Protein AF-A0A2M7AR66-F1 (afdb_monomer_lite)

Organism: NCBI:txid1974881

Radius of gyration: 27.8 Å; chains: 1; bounding box: 66×50×78 Å

Secondary structure (DSSP, 8-state):
--------BTTTTB---STT-SSTTS-HHHHHHHHHGGGT-TTHHHHHS-GGGTS--HHHHHHHHHHHHHHHHHHHHHHHHTT-HHHHHHHHS-EEPPTT----S--TT---HHHHHEESS-HHHHHHHHHHHHHHHHS-S-HHHHHHHHHHHHHHHGGG-SSHHHHHHHHHHHHHHHTTT-HHHHHHHHHHHTBHHHHHHH--HHHHHHHHHHHHTSSHHHHHHHHS-HHHHHHHTB--HHHHHTTS-GGGTT-----TT-TTGGGS-HHHHHHHHHHHTT-S-HHHHHHHH-HHHHHHHHHHHHHHHHHHHHHHHHH-HHHHHHHSSPEEPPTT----S--TTSS-GGGGTEE-GGGSHHHHHHHHHHHHHH--GGG--HHHHHHHHHHHHHHHHH-SSHHHHHHHHHHHHHHHS---HHHHHHHHT-HHHHHHH--HHHHHHHHHHHHHH-HHHHHHHHHS-HHHHHHTT---GGGGT-

pLDDT: mean 86.49, std 12.87, range [27.41, 98.5]

Foldseek 3Di:
DDDDDDDQDAQQDDDDDDDDDPPVVDDLLVLLLVLCVRLPFQASNQQCDDVVSVHVHSVSSNVVSVLLNVLLVVLLVLCVVVVNVVQNCQFQAKDFADQLQAFFDHDPPRDDVCLRGTDRGPLLNNLRSVLLSLQLVPLDDPSVVSNVQLVVQLNVQSNPDDYSLLSNLSSLVSSCVSSVVPLVSNLSSQCSLQALVVCRRNVRVVSSVVSVVSLCVDDRSVVSVVPQDPVNCLVSRGDDPVLLVVLLDQVQAQQLAQCPPPVSLVSDHLSSLLLSLCRNLNPQCSSVVCSVVNSVVSNVVSNQLSVLLVVLLVLLVVQPVLQNVQQQDWAFADPPQFFADGDPPSHDPVLRGTQRSNLALLSQQVSQLLDLQCDDDPGHDPVSNVQSVVQLSVLSNPDNYSLSSLLSSLQCSCVPRVRDLLSSQCSNQAVVSCNRRVRLVSNVVSLVSNVPNRVVSNVVVVVDDPVRCVVSRGDDVVVSVD

Sequence (482 aa):
MSSERQVRKYYDRVLLGDRGDNFITQSYEKGALDLGISVGCPVAPDLVKPKKSGGRGVVEMQKRYGEVIFSNQVLIEELDHLKRGDLVLQLTEPRPRIKGEPLGEHSNNWIPEELKENVLVPTSGYILPRLLTEYMNIAGPDKFRNFKAAMQVFRRIAPNVGNDISLVVRFAEGLTKTLSGDKVKTELILKRLLSVGKLKEDNVLTDYSRIITEVKRTKTLSTFYDSLVPADRDRLGIYSPERLARFLKSENFGQGTFLGDDPAIDLLCPMERLWVSAWRHACPQPGAVSGNFGVEWARARYDECDFTQGFIVSLIHELNPTLESQIESSTSRPEGEPVGFFEVGRVPLSHQKSISRLSNLVWYAIPRVYIEAAGRGQDRNWERYSTAIKLTTKAINESKSPIELLARLTNLVVNEIDVDPNLLLCHILEPSILQEGNNQTEYRQVAKTLKKHAPRVWKHYLSLSPVDRQLHGIIGLEELNI

Structure (mmCIF, N/CA/C/O backbone):
data_AF-A0A2M7AR66-F1
#
_entry.id   AF-A0A2M7AR66-F1
#
loop_
_atom_site.group_PDB
_atom_site.id
_atom_site.type_symbol
_atom_site.label_atom_id
_atom_site.label_alt_id
_atom_site.label_comp_id
_atom_site.label_asym_id
_atom_site.label_entity_id
_atom_site.label_seq_id
_atom_site.pdbx_PDB_ins_code
_atom_site.Cartn_x
_atom_site.Cartn_y
_atom_site.Cartn_z
_atom_site.occupancy
_atom_site.B_iso_or_equiv
_atom_site.auth_seq_id
_atom_site.auth_comp_id
_atom_site.auth_asym_id
_atom_site.auth_atom_id
_atom_site.pdbx_PDB_model_num
ATOM 1 N N . MET A 1 1 ? 33.011 -22.198 -35.194 1.00 33.72 1 MET A N 1
ATOM 2 C CA . MET A 1 1 ? 31.661 -22.510 -34.680 1.00 33.72 1 MET A CA 1
ATOM 3 C C . MET A 1 1 ? 31.577 -24.017 -34.516 1.00 33.72 1 MET A C 1
ATOM 5 O O . MET A 1 1 ? 31.385 -24.702 -35.510 1.00 33.72 1 MET A O 1
ATOM 9 N N . SER A 1 2 ? 31.822 -24.533 -33.314 1.00 27.41 2 SER A N 1
ATOM 10 C CA . SER A 1 2 ? 31.646 -25.951 -32.983 1.00 27.41 2 SER A CA 1
ATOM 11 C C . SER A 1 2 ? 30.473 -26.109 -32.011 1.00 27.41 2 SER A C 1
ATOM 13 O O . SER A 1 2 ? 30.309 -25.287 -31.112 1.00 27.41 2 SER A O 1
ATOM 15 N N . SER A 1 3 ? 29.674 -27.148 -32.272 1.00 30.55 3 SER A N 1
ATOM 16 C CA . SER A 1 3 ? 28.763 -27.908 -31.392 1.00 30.55 3 SER A CA 1
ATOM 17 C C . SER A 1 3 ? 29.168 -27.892 -29.905 1.00 30.55 3 SER A C 1
ATOM 19 O O . SER A 1 3 ? 30.361 -27.926 -29.631 1.00 30.55 3 SER A O 1
ATOM 21 N N . GLU A 1 4 ? 28.303 -27.856 -28.887 1.00 31.41 4 GLU A N 1
ATOM 22 C CA . GLU A 1 4 ? 26.918 -28.312 -28.690 1.00 31.41 4 GLU A CA 1
ATOM 23 C C . GLU A 1 4 ? 26.171 -27.301 -27.790 1.00 31.41 4 GLU A C 1
ATOM 25 O O . GLU A 1 4 ? 26.741 -26.784 -26.829 1.00 31.41 4 GLU A O 1
ATOM 30 N N . ARG A 1 5 ? 24.891 -27.009 -28.066 1.00 41.06 5 ARG A N 1
ATOM 31 C CA . ARG A 1 5 ? 24.019 -26.272 -27.137 1.00 41.06 5 ARG A CA 1
ATOM 32 C C . ARG A 1 5 ? 23.185 -27.256 -26.339 1.00 41.06 5 ARG A C 1
ATOM 34 O O . ARG A 1 5 ? 22.294 -27.870 -26.904 1.00 41.06 5 ARG A O 1
ATOM 41 N N . GLN A 1 6 ? 23.466 -27.342 -25.044 1.00 37.59 6 GLN A N 1
ATOM 42 C CA . GLN A 1 6 ? 22.522 -27.722 -23.994 1.00 37.59 6 GLN A CA 1
ATOM 43 C C . GLN A 1 6 ? 23.069 -27.234 -22.650 1.00 37.59 6 GLN A C 1
ATOM 45 O O . GLN A 1 6 ? 24.055 -27.803 -22.210 1.00 37.59 6 GLN A O 1
ATOM 50 N N . VAL A 1 7 ? 22.416 -26.271 -21.975 1.00 34.50 7 VAL A N 1
ATOM 51 C CA . VAL A 1 7 ? 22.228 -26.275 -20.500 1.00 34.50 7 VAL A CA 1
ATOM 52 C C . VAL A 1 7 ? 21.045 -25.378 -20.100 1.00 34.50 7 VAL A C 1
ATOM 54 O O . VAL A 1 7 ? 20.974 -24.233 -20.535 1.00 34.50 7 VAL A O 1
ATOM 57 N N . ARG A 1 8 ? 20.179 -25.896 -19.204 1.00 43.28 8 ARG A N 1
ATOM 58 C CA . ARG A 1 8 ? 19.204 -25.181 -18.352 1.00 43.28 8 ARG A CA 1
ATOM 59 C C . ARG A 1 8 ? 19.752 -24.872 -16.960 1.00 43.28 8 ARG A C 1
ATOM 61 O O . ARG A 1 8 ? 19.986 -25.830 -16.239 1.00 43.28 8 ARG A O 1
ATOM 68 N N . LYS A 1 9 ? 19.866 -23.593 -16.539 1.00 37.62 9 LYS A N 1
ATOM 69 C CA . LYS A 1 9 ? 19.946 -23.222 -15.105 1.00 37.62 9 LYS A CA 1
ATOM 70 C C . LYS A 1 9 ? 19.258 -21.905 -14.742 1.00 37.62 9 LYS A C 1
ATOM 72 O O . LYS A 1 9 ? 19.200 -20.957 -15.520 1.00 37.62 9 LYS A O 1
ATOM 77 N N . TYR A 1 10 ? 18.741 -21.897 -13.520 1.00 42.78 10 TYR A N 1
ATOM 78 C CA . TYR A 1 10 ? 17.984 -20.832 -12.883 1.00 42.78 10 TYR A CA 1
ATOM 79 C C . TYR A 1 10 ? 18.628 -20.499 -11.543 1.00 42.78 10 TYR A C 1
ATOM 81 O O . TYR A 1 10 ? 18.821 -21.420 -10.757 1.00 42.78 10 TYR A O 1
ATOM 89 N N . TYR A 1 11 ? 18.925 -19.215 -11.313 1.00 44.91 11 TYR A N 1
ATOM 90 C CA . TYR A 1 11 ? 19.810 -18.721 -10.242 1.00 44.91 11 TYR A CA 1
ATOM 91 C C . TYR A 1 11 ? 21.265 -19.227 -10.381 1.00 44.91 11 TYR A C 1
ATOM 93 O O . TYR A 1 11 ? 21.790 -19.824 -9.457 1.00 44.91 11 TYR A O 1
ATOM 101 N N . ASP A 1 12 ? 21.879 -19.270 -11.571 1.00 44.53 12 ASP A N 1
ATOM 102 C CA . ASP A 1 12 ? 22.523 -18.123 -12.241 1.00 44.53 12 ASP A CA 1
ATOM 103 C C . ASP A 1 12 ? 22.294 -18.168 -13.762 1.00 44.53 12 ASP A C 1
ATOM 105 O O . ASP A 1 12 ? 22.884 -18.956 -14.497 1.00 44.53 12 ASP A O 1
ATOM 109 N N . ARG A 1 13 ? 21.321 -17.388 -14.230 1.00 45.28 13 ARG A N 1
ATOM 110 C CA . ARG A 1 13 ? 20.446 -17.760 -15.354 1.00 45.28 13 ARG A CA 1
ATOM 111 C C . ARG A 1 13 ? 21.121 -17.779 -16.733 1.00 45.28 13 ARG A C 1
ATOM 113 O O . ARG A 1 13 ? 21.553 -16.741 -17.210 1.00 45.28 13 ARG A O 1
ATOM 120 N N . VAL A 1 14 ? 20.969 -18.887 -17.463 1.00 47.44 14 VAL A N 1
ATOM 121 C CA . VAL A 1 14 ? 20.750 -18.876 -18.926 1.00 47.44 14 VAL A CA 1
ATOM 122 C C . VAL A 1 14 ? 19.726 -19.937 -19.263 1.00 47.44 14 VAL A C 1
ATOM 124 O O . VAL A 1 14 ? 19.986 -21.093 -18.933 1.00 47.44 14 VAL A O 1
ATOM 127 N N . LEU A 1 15 ? 18.647 -19.545 -19.975 1.00 48.09 15 LEU A N 1
ATOM 128 C CA . LEU A 1 15 ? 17.814 -20.436 -20.800 1.00 48.09 15 LEU A CA 1
ATOM 129 C C . LEU A 1 15 ? 16.846 -19.799 -21.809 1.00 48.09 15 LEU A C 1
ATOM 131 O O . LEU A 1 15 ? 16.077 -18.945 -21.389 1.00 48.09 15 LEU A O 1
ATOM 135 N N . LEU A 1 16 ? 16.598 -20.281 -23.048 1.00 49.66 16 LEU A N 1
ATOM 136 C CA . LEU A 1 16 ? 17.284 -20.944 -24.211 1.00 49.66 16 LEU A CA 1
ATOM 137 C C . LEU A 1 16 ? 16.295 -20.753 -25.421 1.00 49.66 16 LEU A C 1
ATOM 139 O O . LEU A 1 16 ? 15.155 -20.362 -25.185 1.00 49.66 16 LEU A O 1
ATOM 143 N N . GLY A 1 17 ? 16.562 -21.006 -26.715 1.00 47.06 17 GLY A N 1
ATOM 144 C CA . GLY A 1 17 ? 17.625 -21.787 -27.361 1.00 47.06 17 GLY A CA 1
ATOM 145 C C . GLY A 1 17 ? 17.539 -21.833 -28.901 1.00 47.06 17 GLY A C 1
ATOM 146 O O . GLY A 1 17 ? 16.786 -21.081 -29.525 1.00 47.06 17 GLY A O 1
ATOM 147 N N . ASP A 1 18 ? 18.329 -22.732 -29.499 1.00 42.59 18 ASP A N 1
ATOM 148 C CA . ASP A 1 18 ? 18.514 -22.891 -30.950 1.00 42.59 18 ASP A CA 1
ATOM 149 C C . ASP A 1 18 ? 17.874 -24.177 -31.445 1.00 42.59 18 ASP A C 1
ATOM 151 O O . ASP A 1 18 ? 18.249 -25.236 -30.962 1.00 42.59 18 ASP A O 1
ATOM 155 N N . ARG A 1 19 ? 17.001 -24.114 -32.459 1.00 40.62 19 ARG A N 1
ATOM 156 C CA . ARG A 1 19 ? 16.773 -25.214 -33.426 1.00 40.62 19 ARG A CA 1
ATOM 157 C C . ARG A 1 19 ? 16.850 -26.664 -32.860 1.00 40.62 19 ARG A C 1
ATOM 159 O O . ARG A 1 19 ? 17.444 -27.517 -33.512 1.00 40.62 19 ARG A O 1
ATOM 166 N N . GLY A 1 20 ? 16.278 -26.966 -31.686 1.00 37.03 20 GLY A N 1
ATOM 167 C CA . GLY A 1 20 ? 16.438 -28.292 -31.058 1.00 37.03 20 GLY A CA 1
ATOM 168 C C . GLY A 1 20 ? 16.443 -28.350 -29.525 1.00 37.03 20 GLY A C 1
ATOM 169 O O . GLY A 1 20 ? 16.276 -29.435 -28.975 1.00 37.03 20 GLY A O 1
ATOM 170 N N . ASP A 1 21 ? 16.553 -27.226 -28.813 1.00 42.41 21 ASP A N 1
ATOM 171 C CA . ASP A 1 21 ? 16.354 -27.220 -27.357 1.00 42.41 21 ASP A CA 1
ATOM 172 C C . ASP A 1 21 ? 14.861 -27.372 -27.025 1.00 42.41 21 ASP A C 1
ATOM 174 O O . ASP A 1 21 ? 14.046 -26.491 -27.308 1.00 42.41 21 ASP A O 1
ATOM 178 N N . ASN A 1 22 ? 14.487 -28.518 -26.450 1.00 42.38 22 ASN A N 1
ATOM 179 C CA . ASN A 1 22 ? 13.112 -28.916 -26.147 1.00 42.38 22 ASN A CA 1
ATOM 180 C C . ASN A 1 22 ? 12.391 -27.961 -25.166 1.00 42.38 22 ASN A C 1
ATOM 182 O O . ASN A 1 22 ? 12.203 -28.270 -23.992 1.00 42.38 22 ASN A O 1
ATOM 186 N N . PHE A 1 23 ? 11.882 -26.835 -25.667 1.00 46.12 23 PHE A N 1
ATOM 187 C CA . PHE A 1 23 ? 10.617 -26.263 -25.185 1.00 46.12 23 PHE A CA 1
ATOM 188 C C . PHE A 1 23 ? 9.406 -26.999 -25.787 1.00 46.12 23 PHE A C 1
ATOM 190 O O . PHE A 1 23 ? 8.289 -26.807 -25.325 1.00 46.12 23 PHE A O 1
ATOM 197 N N . ILE A 1 24 ? 9.627 -27.865 -26.788 1.00 41.25 24 ILE A N 1
ATOM 198 C CA . ILE A 1 24 ? 8.585 -28.588 -27.535 1.00 41.25 24 ILE A CA 1
ATOM 199 C C . ILE A 1 24 ? 8.023 -29.793 -26.756 1.00 41.25 24 ILE A C 1
ATOM 201 O O . ILE A 1 24 ? 6.891 -30.196 -27.002 1.00 41.25 24 ILE A O 1
ATOM 205 N N . THR A 1 25 ? 8.751 -30.359 -25.783 1.00 44.19 25 THR A N 1
ATOM 206 C CA . THR A 1 25 ? 8.236 -31.487 -24.973 1.00 44.19 25 THR A CA 1
ATOM 207 C C . THR A 1 25 ? 7.419 -31.048 -23.758 1.00 44.19 25 THR A C 1
ATOM 209 O O . THR A 1 25 ? 6.795 -31.878 -23.101 1.00 44.19 25 THR A O 1
ATOM 212 N N . GLN A 1 26 ? 7.408 -29.752 -23.444 1.00 57.72 26 GLN A N 1
ATOM 213 C CA . GLN A 1 26 ? 6.573 -29.177 -22.396 1.00 57.72 26 GLN A CA 1
ATOM 214 C C . GLN A 1 26 ? 5.338 -28.540 -23.031 1.00 57.72 26 GLN A C 1
ATOM 216 O O . GLN A 1 26 ? 5.395 -28.037 -24.152 1.00 57.72 26 GLN A O 1
ATOM 221 N N . SER A 1 27 ? 4.210 -28.535 -22.316 1.00 73.62 27 SER A N 1
ATOM 222 C CA . SER A 1 27 ? 3.069 -27.736 -22.760 1.00 73.62 27 SER A CA 1
ATOM 223 C C . SER A 1 27 ? 3.521 -26.282 -22.931 1.00 73.62 27 SER A C 1
ATOM 225 O O . SER A 1 27 ? 4.334 -25.779 -22.149 1.00 73.62 27 SER A O 1
ATOM 227 N N . TYR A 1 28 ? 2.996 -25.594 -23.950 1.00 76.56 28 TYR A N 1
ATOM 228 C CA . TYR A 1 28 ? 3.301 -24.179 -24.187 1.00 76.56 28 TYR A CA 1
ATOM 229 C C . TYR A 1 28 ? 3.152 -23.348 -22.900 1.00 76.56 28 TYR A C 1
ATOM 231 O O . TYR A 1 28 ? 3.953 -22.453 -22.636 1.00 76.56 28 TYR A O 1
ATOM 239 N N . GLU A 1 29 ? 2.154 -23.685 -22.079 1.00 80.62 29 GLU A N 1
ATOM 240 C CA . GLU A 1 29 ? 1.900 -23.082 -20.772 1.00 80.62 29 GLU A CA 1
ATOM 241 C C . GLU A 1 29 ? 3.084 -23.243 -19.813 1.00 80.62 29 GLU A C 1
ATOM 243 O O . GLU A 1 29 ? 3.592 -22.242 -19.312 1.00 80.62 29 GLU A O 1
ATOM 248 N N . LYS A 1 30 ? 3.597 -24.466 -19.624 1.00 78.44 30 LYS A N 1
ATOM 249 C CA . LYS A 1 30 ? 4.770 -24.710 -18.775 1.00 78.44 30 LYS A CA 1
ATOM 250 C C . LYS A 1 30 ? 6.004 -23.968 -19.286 1.00 78.44 30 LYS A C 1
ATOM 252 O O . LYS A 1 30 ? 6.701 -23.345 -18.497 1.00 78.44 30 LYS A O 1
ATOM 257 N N . GLY A 1 31 ? 6.230 -23.947 -20.601 1.00 74.94 31 GLY A N 1
ATOM 258 C CA . GLY A 1 31 ? 7.328 -23.174 -21.186 1.00 74.94 31 GLY A CA 1
ATOM 259 C C . GLY A 1 31 ? 7.206 -21.667 -20.927 1.00 74.94 31 GLY A C 1
ATOM 260 O O . GLY A 1 31 ? 8.205 -20.996 -20.697 1.00 74.94 31 GLY A O 1
ATOM 261 N N . ALA A 1 32 ? 5.988 -21.124 -20.930 1.00 78.38 32 ALA A N 1
ATOM 262 C CA . ALA A 1 32 ? 5.743 -19.716 -20.635 1.00 78.38 32 ALA A CA 1
ATOM 263 C C . ALA A 1 32 ? 5.974 -19.390 -19.147 1.00 78.38 32 ALA A C 1
ATOM 265 O O . ALA A 1 32 ? 6.619 -18.390 -18.825 1.00 78.38 32 ALA A O 1
ATOM 266 N N . LEU A 1 33 ? 5.538 -20.274 -18.247 1.00 80.50 33 LEU A N 1
ATOM 267 C CA . LEU A 1 33 ? 5.808 -20.182 -16.810 1.00 80.50 33 LEU A CA 1
ATOM 268 C C . LEU A 1 33 ? 7.313 -20.260 -16.502 1.00 80.50 33 LEU A C 1
ATOM 270 O O . LEU A 1 33 ? 7.837 -19.394 -15.801 1.00 80.50 33 LEU A O 1
ATOM 274 N N . ASP A 1 34 ? 8.018 -21.214 -17.114 1.00 76.44 34 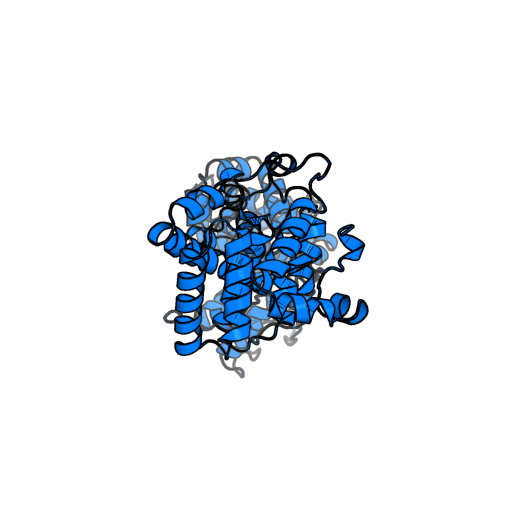ASP A N 1
ATOM 275 C CA . ASP A 1 34 ? 9.475 -21.384 -17.033 1.00 76.44 34 ASP A CA 1
ATOM 276 C C . ASP A 1 34 ? 10.254 -20.209 -17.643 1.00 76.44 34 ASP A C 1
ATOM 278 O O . ASP A 1 34 ? 11.447 -20.074 -17.392 1.00 76.44 34 ASP A O 1
ATOM 282 N N . LEU A 1 35 ? 9.640 -19.352 -18.456 1.00 77.25 35 LEU A N 1
ATOM 283 C CA . LEU A 1 35 ? 10.253 -18.087 -18.869 1.00 77.25 35 LEU A CA 1
ATOM 284 C C . LEU A 1 35 ? 9.901 -16.968 -17.884 1.00 77.25 35 LEU A C 1
ATOM 286 O O . LEU A 1 35 ? 10.753 -16.141 -17.566 1.00 77.25 35 LEU A O 1
ATOM 290 N N . GLY A 1 36 ? 8.680 -16.967 -17.347 1.00 78.12 36 GLY A N 1
ATOM 291 C CA . GLY A 1 36 ? 8.224 -16.004 -16.348 1.00 78.12 36 GLY A CA 1
ATOM 292 C C . GLY A 1 36 ? 9.053 -16.019 -15.069 1.00 78.12 36 GLY A C 1
ATOM 293 O O . GLY A 1 36 ? 9.509 -14.960 -14.634 1.00 78.12 36 GLY A O 1
ATOM 294 N N . ILE A 1 37 ? 9.347 -17.193 -14.506 1.00 74.31 37 ILE A N 1
ATOM 295 C CA . ILE A 1 37 ? 10.204 -17.272 -13.311 1.00 74.31 37 ILE A CA 1
ATOM 296 C C . ILE A 1 37 ? 11.627 -16.729 -13.658 1.00 74.31 37 ILE A C 1
ATOM 298 O O . ILE A 1 37 ? 12.296 -16.150 -12.803 1.00 74.31 37 ILE A O 1
ATOM 302 N N . SER A 1 38 ? 12.076 -16.803 -14.926 1.00 73.69 38 SER A N 1
ATOM 303 C CA . SER A 1 38 ? 13.480 -16.603 -15.386 1.00 73.69 38 SER A CA 1
ATOM 304 C C . SER A 1 38 ? 13.793 -15.147 -15.605 1.00 73.69 38 SER A C 1
ATOM 306 O O . SER A 1 38 ? 14.943 -14.748 -15.781 1.00 73.69 38 SER A O 1
ATOM 308 N N . VAL A 1 39 ? 12.749 -14.342 -15.531 1.00 77.50 39 VAL A N 1
ATOM 309 C CA . VAL A 1 39 ? 12.809 -12.897 -15.452 1.00 77.50 39 VAL A CA 1
ATOM 310 C C . VAL A 1 39 ? 12.284 -12.406 -14.100 1.00 77.50 39 VA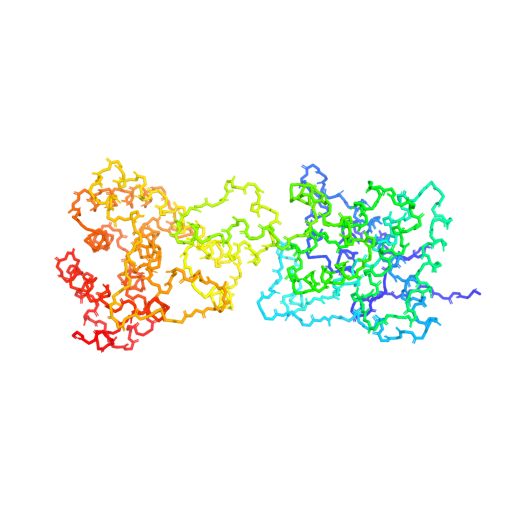L A C 1
ATOM 312 O O . VAL A 1 39 ? 12.101 -11.207 -13.922 1.00 77.50 39 VAL A O 1
ATOM 315 N N . GLY A 1 40 ? 12.046 -13.318 -13.144 1.00 73.44 40 GLY A N 1
ATOM 316 C CA . GLY A 1 40 ? 11.548 -13.011 -11.803 1.00 73.44 40 GLY A CA 1
ATOM 317 C C . GLY A 1 40 ? 10.136 -12.430 -11.807 1.00 73.44 40 GLY A C 1
ATOM 318 O O . GLY A 1 40 ? 9.900 -11.425 -11.145 1.00 73.44 40 GLY A O 1
ATOM 319 N N . CYS A 1 41 ? 9.213 -12.985 -12.600 1.00 81.88 41 CYS A N 1
ATOM 320 C CA . CYS A 1 41 ? 7.824 -12.531 -12.631 1.00 81.88 41 CYS A CA 1
ATOM 321 C C . CYS A 1 41 ? 6.951 -13.339 -11.649 1.00 81.88 41 CYS A C 1
ATOM 323 O O . CYS A 1 41 ? 6.701 -14.522 -11.906 1.00 81.88 41 CYS A O 1
ATOM 325 N N . PRO A 1 42 ? 6.444 -12.719 -10.565 1.00 75.88 42 PRO A N 1
ATOM 326 C CA . PRO A 1 42 ? 5.652 -13.412 -9.546 1.00 75.88 42 PRO A CA 1
ATOM 327 C C . PRO A 1 42 ? 4.191 -13.675 -9.965 1.00 75.88 42 PRO A C 1
ATOM 329 O O . PRO A 1 42 ? 3.488 -14.440 -9.311 1.00 75.88 42 PRO A O 1
ATOM 332 N N . VAL A 1 43 ? 3.737 -13.078 -11.073 1.00 78.75 43 VAL A N 1
ATOM 333 C CA . VAL A 1 43 ? 2.367 -13.197 -11.618 1.00 78.75 43 VAL A CA 1
ATOM 334 C C . VAL A 1 43 ? 2.304 -14.025 -12.908 1.00 78.75 43 VAL A C 1
ATOM 336 O O . VAL A 1 43 ? 1.374 -13.904 -13.708 1.00 78.75 43 VAL A O 1
ATOM 339 N N . ALA A 1 44 ? 3.325 -14.846 -13.169 1.00 81.62 44 ALA A N 1
ATOM 340 C CA . ALA A 1 44 ? 3.415 -15.627 -14.400 1.00 81.62 44 ALA A CA 1
ATOM 341 C C . ALA A 1 44 ? 2.152 -16.488 -14.680 1.00 81.62 44 ALA A C 1
ATOM 343 O O . ALA A 1 44 ? 1.656 -16.430 -15.809 1.00 81.62 44 ALA A O 1
ATOM 344 N N . PRO A 1 45 ? 1.554 -17.199 -13.704 1.00 84.38 45 PRO A N 1
ATOM 345 C CA . PRO A 1 45 ? 0.311 -17.950 -13.909 1.00 84.38 45 PRO A CA 1
ATOM 346 C C . PRO A 1 45 ? -0.868 -17.111 -14.376 1.00 84.38 45 PRO A C 1
ATOM 348 O O . PRO A 1 45 ? -1.629 -17.536 -15.242 1.00 84.38 45 PRO A O 1
ATOM 351 N N . ASP A 1 46 ? -1.028 -15.904 -13.846 1.00 84.81 46 ASP A N 1
ATOM 352 C CA . ASP A 1 46 ? -2.123 -15.037 -14.276 1.00 84.81 46 ASP A CA 1
ATOM 353 C C . ASP A 1 46 ? -1.887 -14.495 -15.687 1.00 84.81 46 ASP A C 1
ATOM 355 O O . ASP A 1 46 ? -2.821 -14.367 -16.481 1.00 84.81 46 ASP A O 1
ATOM 359 N N . LEU A 1 47 ? -0.627 -14.258 -16.053 1.00 85.31 47 LEU A N 1
ATOM 360 C CA . LEU A 1 47 ? -0.266 -13.762 -17.377 1.00 85.31 47 LEU A CA 1
ATOM 361 C C . LEU A 1 47 ? -0.340 -14.831 -18.480 1.00 85.31 47 LEU A C 1
ATOM 363 O O . LEU A 1 47 ? -0.578 -14.458 -19.633 1.00 85.31 47 LEU A O 1
ATOM 367 N N . VAL A 1 48 ? -0.175 -16.128 -18.181 1.00 86.94 48 VAL A N 1
ATOM 368 C CA . VAL A 1 48 ? -0.347 -17.197 -19.193 1.00 86.94 48 VAL A CA 1
ATOM 369 C C . VAL A 1 48 ? -1.807 -17.418 -19.578 1.00 86.94 48 VAL A C 1
ATOM 371 O O . VAL A 1 48 ? -2.072 -17.892 -20.689 1.00 86.94 48 VAL A O 1
ATOM 374 N N . LYS A 1 49 ? -2.753 -17.027 -18.711 1.00 86.94 49 LYS A N 1
ATOM 375 C CA . LYS A 1 49 ? -4.191 -17.148 -18.975 1.00 86.94 49 LYS A CA 1
ATOM 376 C C . LYS A 1 49 ? -4.581 -16.432 -20.281 1.00 86.94 49 LYS A C 1
ATOM 378 O O . LYS A 1 49 ? -3.929 -15.465 -20.688 1.00 86.94 49 LYS A O 1
ATOM 383 N N . PRO A 1 50 ? -5.652 -16.872 -20.965 1.00 87.94 50 PRO A N 1
ATOM 384 C CA . PRO A 1 50 ? -6.146 -16.209 -22.168 1.00 87.94 50 PRO A CA 1
ATOM 385 C C . PRO A 1 50 ? -6.436 -14.713 -21.969 1.00 87.94 50 PRO A C 1
ATOM 387 O O . PRO A 1 50 ? -6.848 -14.278 -20.896 1.00 87.94 50 PRO A O 1
ATOM 390 N N . LYS A 1 51 ? -6.334 -13.922 -23.046 1.00 86.06 51 LYS A N 1
ATOM 391 C CA . LYS A 1 51 ? -6.651 -12.479 -23.009 1.00 86.06 51 LYS A CA 1
ATOM 392 C C . LYS A 1 51 ? -8.066 -12.172 -22.523 1.00 86.06 51 LYS A C 1
ATOM 394 O O . LYS A 1 51 ? -8.269 -11.213 -21.790 1.00 86.06 51 LYS A O 1
ATOM 399 N N . LYS A 1 52 ? -9.033 -13.024 -22.880 1.00 85.94 52 LYS A N 1
ATOM 400 C CA . LYS A 1 52 ? -10.434 -12.906 -22.439 1.00 85.94 52 LYS A CA 1
ATOM 401 C C . LYS A 1 52 ? -10.620 -13.000 -20.920 1.00 85.94 52 LYS A C 1
ATOM 403 O O . LYS A 1 52 ? -11.637 -12.553 -20.417 1.00 85.94 52 LYS A O 1
ATOM 408 N N . SER A 1 53 ? -9.657 -13.579 -20.205 1.00 81.50 53 SER A N 1
ATOM 409 C CA . SER A 1 53 ? -9.646 -13.683 -18.743 1.00 81.50 53 SER A CA 1
ATOM 410 C C . SER A 1 53 ? -8.608 -12.751 -18.108 1.00 81.50 53 SER A C 1
ATOM 412 O O . SER A 1 53 ? -8.118 -13.039 -17.023 1.00 81.50 53 SER A O 1
ATOM 414 N N . GLY A 1 54 ? -8.208 -11.683 -18.809 1.00 80.56 54 GLY A N 1
ATOM 415 C CA . GLY A 1 54 ? -7.266 -10.679 -18.304 1.00 80.56 54 GLY A CA 1
ATOM 416 C C . GLY A 1 54 ? -5.780 -11.045 -18.408 1.00 80.56 54 GLY A C 1
ATOM 417 O O . GLY A 1 54 ? -4.937 -10.227 -18.050 1.00 80.56 54 GLY A O 1
ATOM 418 N N . GLY A 1 55 ? -5.431 -12.229 -18.923 1.00 85.25 55 GLY A N 1
ATOM 419 C CA . GLY A 1 55 ? -4.033 -12.623 -19.134 1.00 85.25 55 GLY A CA 1
ATOM 420 C C . GLY A 1 55 ? -3.449 -12.106 -20.457 1.00 85.25 55 GLY A C 1
ATOM 421 O O . GLY A 1 55 ? -4.101 -11.405 -21.232 1.00 85.25 55 GLY A O 1
ATOM 422 N N . ARG A 1 56 ? -2.196 -12.452 -20.767 1.00 85.19 56 ARG A N 1
ATOM 423 C CA . ARG A 1 56 ? -1.565 -12.142 -22.072 1.00 85.19 56 ARG A CA 1
ATOM 424 C C . ARG A 1 56 ? -1.770 -13.254 -23.092 1.00 85.19 56 ARG A C 1
ATOM 426 O O . ARG A 1 56 ? -1.741 -12.994 -24.298 1.00 85.19 56 ARG A O 1
ATOM 433 N N . GLY A 1 57 ? -2.007 -14.466 -22.607 1.00 87.88 57 GLY A N 1
ATOM 434 C CA . GLY A 1 57 ? -1.958 -15.687 -23.383 1.00 87.88 57 GLY A CA 1
ATOM 435 C C . GLY A 1 57 ? -0.529 -16.200 -23.525 1.00 87.88 57 GLY A C 1
ATOM 436 O O . GLY A 1 57 ? 0.436 -15.443 -23.648 1.00 87.88 57 GLY A O 1
ATOM 437 N N . VAL A 1 58 ? -0.426 -17.521 -23.554 1.00 85.50 58 VAL A N 1
ATOM 438 C CA . VAL A 1 58 ? 0.823 -18.282 -23.559 1.00 85.50 58 VAL A CA 1
ATOM 439 C C . VAL A 1 58 ? 1.816 -17.828 -24.641 1.00 85.50 58 VAL A C 1
ATOM 441 O O . VAL A 1 58 ? 2.970 -17.544 -24.334 1.00 85.50 58 VAL A O 1
ATOM 444 N N . VAL A 1 59 ? 1.368 -17.689 -25.895 1.00 81.75 59 VAL A N 1
ATOM 445 C CA . VAL A 1 59 ? 2.236 -17.333 -27.039 1.00 81.75 59 VAL A CA 1
ATOM 446 C C . VAL A 1 59 ? 2.847 -15.940 -26.886 1.00 81.75 59 VAL A C 1
ATOM 448 O O . VAL A 1 59 ? 4.050 -15.755 -27.067 1.00 81.75 59 VAL A O 1
ATOM 451 N N . GLU A 1 60 ? 2.027 -14.949 -26.530 1.00 84.75 60 GLU A N 1
ATOM 452 C CA . GLU A 1 60 ? 2.513 -13.581 -26.329 1.00 84.75 60 GLU A CA 1
ATOM 453 C C . GLU A 1 60 ? 3.462 -13.522 -25.130 1.00 84.75 60 GLU A C 1
ATOM 455 O O . GLU A 1 60 ? 4.463 -12.811 -25.169 1.00 84.75 60 GLU A O 1
ATOM 460 N N . MET A 1 61 ? 3.189 -14.295 -24.077 1.00 83.12 61 MET A N 1
ATOM 461 C CA . MET A 1 61 ? 4.060 -14.349 -22.911 1.00 83.12 61 MET A CA 1
ATOM 462 C C . MET A 1 61 ? 5.445 -14.919 -23.251 1.00 83.12 61 MET A C 1
ATOM 464 O O . MET A 1 61 ? 6.450 -14.279 -22.934 1.00 83.12 61 MET A O 1
ATOM 468 N N . GLN A 1 62 ? 5.503 -16.053 -23.960 1.00 81.31 62 GLN A N 1
ATOM 469 C CA . GLN A 1 62 ? 6.764 -16.648 -24.420 1.00 81.31 62 GLN A CA 1
ATOM 470 C C . GLN A 1 62 ? 7.562 -15.669 -25.279 1.00 81.31 62 GLN A C 1
ATOM 472 O O . GLN A 1 62 ? 8.751 -15.463 -25.039 1.00 81.31 62 GLN A O 1
ATOM 477 N N . LYS A 1 63 ? 6.897 -15.011 -26.236 1.00 80.69 63 LYS A N 1
ATOM 478 C CA . LYS A 1 63 ? 7.531 -14.004 -27.090 1.00 80.69 63 LYS A CA 1
ATOM 479 C C . LYS A 1 63 ? 8.139 -12.873 -26.261 1.00 80.69 63 LYS A C 1
ATOM 481 O O . LYS A 1 63 ? 9.307 -12.541 -26.437 1.00 80.69 63 LYS A O 1
ATOM 486 N N . ARG A 1 64 ? 7.367 -12.295 -25.336 1.00 81.88 64 ARG A N 1
ATOM 487 C CA . ARG A 1 64 ? 7.812 -11.150 -24.531 1.00 81.88 64 ARG A CA 1
ATOM 488 C C . ARG A 1 64 ? 8.961 -11.489 -23.598 1.00 81.88 64 ARG A C 1
ATOM 490 O O . ARG A 1 64 ? 9.893 -10.699 -23.499 1.00 81.88 64 ARG A O 1
ATOM 497 N N . TYR A 1 65 ? 8.917 -12.630 -22.918 1.00 83.31 65 TYR A N 1
ATOM 498 C CA . TYR A 1 65 ? 10.030 -13.017 -22.055 1.00 83.31 65 TYR A CA 1
ATOM 499 C C . TYR A 1 65 ? 11.248 -13.474 -22.847 1.00 83.31 65 TYR A C 1
ATOM 501 O O . TYR A 1 65 ? 12.356 -13.129 -22.452 1.00 83.31 65 TYR A O 1
ATOM 509 N N . GLY A 1 66 ? 11.066 -14.109 -24.006 1.00 79.44 66 GLY A N 1
ATOM 510 C CA . GLY A 1 66 ? 12.163 -14.381 -24.936 1.00 79.44 66 GLY A CA 1
ATOM 511 C C . GLY A 1 66 ? 12.891 -13.105 -25.380 1.00 79.44 66 GLY A C 1
ATOM 512 O O . GLY A 1 66 ? 14.116 -13.051 -25.316 1.00 79.44 66 GLY A O 1
ATOM 513 N N . GLU A 1 67 ? 12.155 -12.048 -25.749 1.00 81.00 67 GLU A N 1
ATOM 514 C CA . GLU A 1 67 ? 12.726 -10.733 -26.106 1.00 81.00 67 GLU A CA 1
ATOM 515 C C . GLU A 1 67 ? 13.536 -10.114 -24.950 1.00 81.00 67 GLU A C 1
ATOM 517 O O . GLU A 1 67 ? 14.630 -9.579 -25.161 1.00 81.00 67 GLU A O 1
ATOM 522 N N . VAL A 1 68 ? 13.014 -10.208 -23.722 1.00 83.81 68 VAL A N 1
ATOM 523 C CA . VAL A 1 68 ? 13.675 -9.692 -22.513 1.00 83.81 68 VAL A CA 1
ATOM 524 C C . VAL A 1 68 ? 14.941 -10.485 -22.191 1.00 83.81 68 VAL A C 1
ATOM 526 O O . VAL A 1 68 ? 15.971 -9.873 -21.927 1.00 83.81 68 VAL A O 1
ATOM 529 N N . ILE A 1 69 ? 14.893 -11.817 -22.254 1.00 81.75 69 ILE A N 1
ATOM 530 C CA . ILE A 1 69 ? 16.048 -12.689 -21.993 1.00 81.75 69 ILE A CA 1
ATOM 531 C C . ILE A 1 69 ? 17.146 -12.444 -23.028 1.00 81.75 69 ILE A C 1
ATOM 533 O O . ILE A 1 69 ? 18.298 -12.249 -22.648 1.00 81.75 69 ILE A O 1
ATOM 537 N N . PHE A 1 70 ? 16.794 -12.376 -24.317 1.00 83.44 70 PHE A N 1
ATOM 538 C CA . PHE A 1 70 ? 17.744 -12.044 -25.382 1.00 83.44 70 PHE A CA 1
ATOM 539 C C . PHE A 1 70 ? 18.416 -10.690 -25.132 1.00 83.44 70 PHE A C 1
ATOM 541 O O . PHE A 1 70 ? 19.640 -10.583 -25.159 1.00 83.44 70 PHE A O 1
ATOM 548 N N . SER A 1 71 ? 17.615 -9.658 -24.853 1.00 87.88 71 SER A N 1
ATOM 549 C CA . SER A 1 71 ? 18.134 -8.316 -24.584 1.00 87.88 71 SER A CA 1
ATOM 550 C C . SER A 1 71 ? 19.054 -8.308 -23.368 1.00 87.88 71 SER A C 1
ATOM 552 O O . SER A 1 71 ? 20.099 -7.665 -23.400 1.00 87.88 71 SER A O 1
ATOM 554 N N . ASN A 1 72 ? 18.688 -9.040 -22.313 1.00 88.69 72 ASN A N 1
ATOM 555 C CA . ASN A 1 72 ? 19.493 -9.146 -21.105 1.00 88.69 72 ASN A CA 1
ATOM 556 C C . ASN A 1 72 ? 20.843 -9.798 -21.405 1.00 88.69 72 ASN A C 1
ATOM 558 O O . ASN A 1 72 ? 21.869 -9.226 -21.063 1.00 88.69 72 ASN A O 1
ATOM 562 N N . GLN A 1 73 ? 20.846 -10.931 -22.112 1.00 86.81 73 GLN A N 1
ATOM 563 C CA . GLN A 1 73 ? 22.068 -11.650 -22.475 1.00 86.81 73 GLN A CA 1
ATOM 564 C C . GLN A 1 73 ? 23.058 -10.747 -23.219 1.00 86.81 73 GLN A C 1
ATOM 566 O O . GLN A 1 73 ? 24.209 -10.630 -22.814 1.00 86.81 73 GLN A O 1
ATOM 571 N N . VAL A 1 74 ? 22.589 -10.038 -24.250 1.00 89.62 74 VAL A N 1
ATOM 572 C CA . VAL A 1 74 ? 23.429 -9.116 -25.029 1.00 89.62 74 VAL A CA 1
ATOM 573 C C . VAL A 1 74 ? 24.020 -8.005 -24.158 1.00 89.62 74 VAL A C 1
ATOM 575 O O . VAL A 1 74 ? 25.179 -7.634 -24.323 1.00 89.62 74 VAL A O 1
ATOM 578 N N . LEU A 1 75 ? 23.221 -7.431 -23.256 1.00 94.69 75 LEU A N 1
ATOM 579 C CA . LEU A 1 75 ? 23.674 -6.347 -22.384 1.00 94.69 75 LEU A CA 1
ATOM 580 C C . LEU A 1 75 ? 24.701 -6.839 -21.355 1.00 94.69 75 LEU A C 1
ATOM 582 O O . LEU A 1 75 ? 25.660 -6.121 -21.082 1.00 94.69 75 LEU A O 1
ATOM 586 N N . ILE A 1 76 ? 24.525 -8.049 -20.818 1.00 93.50 76 ILE A N 1
ATOM 587 C CA . ILE A 1 76 ? 25.477 -8.676 -19.893 1.00 93.50 76 ILE A CA 1
ATOM 588 C C . ILE A 1 76 ? 26.794 -9.013 -20.604 1.00 93.50 76 ILE A C 1
ATOM 590 O O . ILE A 1 76 ? 27.852 -8.653 -20.094 1.00 93.50 76 ILE A O 1
ATOM 594 N N . GLU A 1 77 ? 26.746 -9.609 -21.799 1.00 90.69 77 GLU A N 1
ATOM 595 C CA . GLU A 1 77 ? 27.941 -9.867 -22.623 1.00 90.69 77 GLU A CA 1
ATOM 596 C C . GLU A 1 77 ? 28.698 -8.571 -22.943 1.00 90.69 77 GLU A C 1
ATOM 598 O O . GLU A 1 77 ? 29.925 -8.516 -22.878 1.00 90.69 77 GLU A O 1
ATOM 603 N N . GLU A 1 78 ? 27.974 -7.488 -23.236 1.00 96.56 78 GLU A N 1
ATOM 604 C CA . GLU A 1 78 ? 28.596 -6.190 -23.479 1.00 96.56 78 GLU A CA 1
ATOM 605 C C . GLU A 1 78 ? 29.251 -5.608 -22.215 1.00 96.56 78 GLU A C 1
ATOM 607 O O . GLU A 1 78 ? 30.325 -5.017 -22.304 1.00 96.56 78 GLU A O 1
ATOM 612 N N . LEU A 1 79 ? 28.648 -5.771 -21.033 1.00 95.88 79 LEU A N 1
ATOM 613 C CA . LEU A 1 79 ? 29.273 -5.352 -19.772 1.00 95.88 79 LEU A CA 1
ATOM 614 C C . LEU A 1 79 ? 30.540 -6.151 -19.468 1.00 95.88 79 LEU A C 1
ATOM 616 O O . LEU A 1 79 ? 31.524 -5.561 -19.016 1.00 95.88 79 LEU A O 1
ATOM 620 N N . ASP A 1 80 ? 30.538 -7.453 -19.748 1.00 92.56 80 ASP A N 1
ATOM 621 C CA . ASP A 1 80 ? 31.716 -8.308 -19.598 1.00 92.56 80 ASP A CA 1
ATOM 622 C C . ASP A 1 80 ? 32.852 -7.861 -20.535 1.00 92.56 80 ASP A C 1
ATOM 624 O O . ASP A 1 80 ? 33.975 -7.612 -20.088 1.00 92.56 80 ASP A O 1
ATOM 628 N N . HIS A 1 81 ? 32.543 -7.585 -21.809 1.00 96.06 81 HIS A N 1
ATOM 629 C CA . HIS A 1 81 ? 33.502 -7.007 -22.761 1.00 96.06 81 HIS A CA 1
ATOM 630 C C . HIS A 1 81 ? 34.076 -5.658 -22.298 1.00 96.06 81 HIS A C 1
ATOM 632 O O . HIS A 1 81 ? 35.252 -5.364 -22.529 1.00 96.06 81 HIS A O 1
ATOM 638 N N . LEU A 1 82 ? 33.267 -4.838 -21.622 1.00 97.00 82 LEU A N 1
ATOM 639 C CA . LEU A 1 82 ? 33.682 -3.560 -21.037 1.00 97.00 82 LEU A CA 1
ATOM 640 C C . LEU A 1 82 ? 34.376 -3.710 -19.672 1.00 97.00 82 LEU A C 1
ATOM 642 O O . LEU A 1 82 ? 34.721 -2.697 -19.059 1.00 97.00 82 LEU A O 1
ATOM 646 N N . LYS A 1 83 ? 34.598 -4.943 -19.198 1.00 97.75 83 LYS A N 1
ATOM 647 C CA . LYS A 1 83 ? 35.194 -5.275 -17.894 1.00 97.75 83 LYS A CA 1
ATOM 648 C C . LYS A 1 83 ? 34.428 -4.669 -16.711 1.00 97.75 83 LYS A C 1
ATOM 650 O O . LYS A 1 83 ? 35.026 -4.242 -15.725 1.00 97.75 83 LYS A O 1
ATOM 655 N N . ARG A 1 84 ? 33.096 -4.631 -16.805 1.00 97.50 84 ARG A N 1
ATOM 656 C CA . ARG A 1 84 ? 32.170 -4.129 -15.774 1.00 97.50 84 ARG A CA 1
ATOM 657 C C . ARG A 1 84 ? 31.471 -5.262 -15.025 1.00 97.50 84 ARG A C 1
ATOM 659 O O . ARG A 1 84 ? 30.247 -5.268 -14.889 1.00 97.50 84 ARG A O 1
ATOM 666 N N . GLY A 1 85 ? 32.256 -6.220 -14.527 1.00 94.81 85 GLY A N 1
ATOM 667 C CA . GLY A 1 85 ? 31.745 -7.348 -13.737 1.00 94.81 85 GLY A CA 1
ATOM 668 C C . GLY A 1 85 ? 30.972 -6.904 -12.488 1.00 94.81 85 GLY A C 1
ATOM 669 O O . GLY A 1 85 ? 29.994 -7.536 -12.111 1.00 94.81 85 GLY A O 1
ATOM 670 N N . ASP A 1 86 ? 31.325 -5.755 -11.910 1.00 96.94 86 ASP A N 1
ATOM 671 C CA . ASP A 1 86 ? 30.594 -5.129 -10.806 1.00 96.94 86 ASP A CA 1
ATOM 672 C C . ASP A 1 86 ? 29.134 -4.796 -11.162 1.00 96.94 86 ASP A C 1
ATOM 674 O O . ASP A 1 86 ? 28.234 -5.009 -10.351 1.00 96.94 86 ASP A O 1
ATOM 678 N N . LEU A 1 87 ? 28.884 -4.298 -12.380 1.00 96.69 87 LEU A N 1
ATOM 679 C CA . LEU A 1 87 ? 27.532 -4.013 -12.861 1.00 96.69 87 LEU A CA 1
ATOM 680 C C . LEU A 1 87 ? 26.787 -5.291 -13.235 1.00 96.69 87 LEU A C 1
ATOM 682 O O . LEU A 1 87 ? 25.577 -5.342 -13.035 1.00 96.69 87 LEU A O 1
ATOM 686 N N . VAL A 1 88 ? 27.485 -6.312 -13.745 1.00 95.06 88 VAL A N 1
ATOM 687 C CA . VAL A 1 88 ? 26.884 -7.631 -13.997 1.00 95.06 88 VAL A CA 1
ATOM 688 C C . VAL A 1 88 ? 26.300 -8.180 -12.699 1.00 95.06 88 VAL A C 1
ATOM 690 O O . VAL A 1 88 ? 25.094 -8.407 -12.648 1.00 95.06 88 VAL A O 1
ATOM 693 N N . LEU A 1 89 ? 27.102 -8.262 -11.630 1.00 92.06 89 LEU A N 1
ATOM 694 C CA . LEU A 1 89 ? 26.645 -8.747 -10.321 1.00 92.06 89 LEU A CA 1
ATOM 695 C C . LEU A 1 89 ? 25.461 -7.925 -9.798 1.00 92.06 89 LEU A C 1
ATOM 697 O O . LEU A 1 89 ? 24.423 -8.479 -9.446 1.00 92.06 89 LEU A O 1
ATOM 701 N N . GLN A 1 90 ? 25.551 -6.591 -9.852 1.00 94.12 90 GLN A N 1
ATOM 702 C CA . GLN A 1 90 ? 24.447 -5.731 -9.419 1.00 94.12 90 GLN A CA 1
ATOM 703 C C . GLN A 1 90 ? 23.154 -5.954 -10.219 1.00 94.12 90 GLN A C 1
ATOM 705 O O . GLN A 1 90 ? 22.075 -5.775 -9.659 1.00 94.12 90 GLN A O 1
ATOM 710 N N . LEU A 1 91 ? 23.223 -6.309 -11.503 1.00 92.50 91 LEU A N 1
ATOM 711 C CA . LEU A 1 91 ? 22.042 -6.528 -12.344 1.00 92.50 91 LEU A CA 1
ATOM 712 C C . LEU A 1 91 ? 21.453 -7.937 -12.208 1.00 92.50 91 LEU A C 1
ATOM 714 O O . LEU A 1 91 ? 20.268 -8.106 -12.499 1.00 92.50 91 LEU A O 1
ATOM 718 N N . THR A 1 92 ? 22.247 -8.934 -11.809 1.00 88.25 92 THR A N 1
ATOM 719 C CA . THR A 1 92 ? 21.843 -10.348 -11.866 1.00 88.25 92 THR A CA 1
ATOM 720 C C . THR A 1 92 ? 21.696 -11.022 -10.513 1.00 88.25 92 THR A C 1
ATOM 722 O O . THR A 1 92 ? 20.941 -11.989 -10.423 1.00 88.25 92 THR A O 1
ATOM 725 N N . GLU A 1 93 ? 22.392 -10.556 -9.477 1.00 88.12 93 GLU A N 1
ATOM 726 C CA . GLU A 1 93 ? 22.359 -11.215 -8.173 1.00 88.12 93 GLU A CA 1
ATOM 727 C C . GLU A 1 93 ? 21.050 -10.923 -7.425 1.00 88.12 93 GLU A C 1
ATOM 729 O O . GLU A 1 93 ? 20.644 -9.757 -7.315 1.00 88.12 93 GLU A O 1
ATOM 734 N N . PRO A 1 94 ? 20.388 -11.959 -6.874 1.00 89.38 94 PRO A N 1
ATOM 735 C CA . PRO A 1 94 ? 19.281 -11.775 -5.952 1.00 89.38 94 PRO A CA 1
ATOM 736 C C . PRO A 1 94 ? 19.676 -10.881 -4.777 1.00 89.38 94 PRO A C 1
ATOM 738 O O . PRO A 1 94 ? 20.762 -11.009 -4.213 1.00 89.38 94 PRO A O 1
ATOM 741 N N . ARG A 1 95 ? 18.770 -9.990 -4.376 1.00 90.00 95 ARG A N 1
ATOM 742 C CA . ARG A 1 95 ? 18.969 -9.113 -3.216 1.00 90.00 95 ARG A CA 1
ATOM 743 C C . ARG A 1 95 ? 17.968 -9.460 -2.123 1.00 90.00 95 ARG A C 1
ATOM 745 O O . ARG A 1 95 ? 16.796 -9.644 -2.455 1.00 90.00 95 ARG A O 1
ATOM 752 N N . PRO A 1 96 ? 18.367 -9.467 -0.842 1.00 91.31 96 PRO A N 1
ATOM 753 C CA . PRO A 1 96 ? 17.406 -9.531 0.248 1.00 91.31 96 PRO A CA 1
ATOM 754 C C . PRO A 1 96 ? 16.395 -8.392 0.130 1.00 91.31 96 PRO A C 1
ATOM 756 O O . PRO A 1 96 ? 16.752 -7.259 -0.215 1.00 91.31 96 PRO A O 1
ATOM 759 N N . ARG A 1 97 ? 15.128 -8.683 0.414 1.00 88.25 97 ARG A N 1
ATOM 760 C CA . ARG A 1 97 ? 14.098 -7.648 0.492 1.00 88.25 97 ARG A CA 1
ATOM 761 C C . ARG A 1 97 ? 14.394 -6.696 1.641 1.00 88.25 97 ARG A C 1
ATOM 763 O O . ARG A 1 97 ? 14.849 -7.095 2.712 1.00 88.25 97 ARG A O 1
ATOM 770 N N . ILE A 1 98 ? 14.100 -5.421 1.421 1.00 86.56 98 ILE A N 1
ATOM 771 C CA . ILE A 1 98 ? 14.207 -4.406 2.465 1.00 86.56 98 ILE A CA 1
ATOM 772 C C . ILE A 1 98 ? 13.107 -4.660 3.499 1.00 86.56 98 ILE A C 1
ATOM 774 O O . ILE A 1 98 ? 11.968 -4.982 3.155 1.00 86.56 98 ILE A O 1
ATOM 778 N N . LYS A 1 99 ? 13.438 -4.517 4.788 1.00 77.75 99 LYS A N 1
ATOM 779 C CA . LYS A 1 99 ? 12.451 -4.623 5.869 1.00 77.75 99 LYS A CA 1
ATOM 780 C C . LYS A 1 99 ? 11.331 -3.603 5.633 1.00 77.75 99 LYS A C 1
ATOM 782 O O . LYS A 1 99 ? 11.596 -2.407 5.574 1.00 77.75 99 LYS A O 1
ATOM 787 N N . GLY A 1 100 ? 10.092 -4.082 5.514 1.00 70.50 100 GLY A N 1
ATOM 788 C CA . GLY A 1 100 ? 8.942 -3.249 5.138 1.00 70.50 100 GLY A CA 1
ATOM 789 C C . GLY A 1 100 ? 8.659 -3.185 3.629 1.00 70.50 100 GLY A C 1
ATOM 790 O O . GLY A 1 100 ? 7.805 -2.420 3.208 1.00 70.50 100 GLY A O 1
ATOM 791 N N . GLU A 1 101 ? 9.315 -3.993 2.799 1.00 82.50 101 GLU A N 1
ATOM 792 C CA . GLU A 1 101 ? 9.000 -4.154 1.370 1.00 82.50 101 GLU A CA 1
ATOM 793 C C . GLU A 1 101 ? 8.739 -5.638 1.042 1.00 82.50 101 GLU A C 1
ATOM 795 O O . GLU A 1 101 ? 9.526 -6.285 0.336 1.00 82.50 101 GLU A O 1
ATOM 800 N N . PRO A 1 102 ? 7.652 -6.232 1.582 1.00 83.12 102 PRO A N 1
ATOM 801 C CA . PRO A 1 102 ? 7.326 -7.628 1.299 1.00 83.12 102 PRO A CA 1
ATOM 802 C C . PRO A 1 102 ? 6.968 -7.812 -0.174 1.00 83.12 102 PRO A C 1
ATOM 804 O O . PRO A 1 102 ? 6.712 -6.834 -0.871 1.00 83.12 102 PRO A O 1
ATOM 807 N N . LEU A 1 103 ? 6.917 -9.062 -0.637 1.00 84.75 103 LEU A N 1
ATOM 808 C CA . LEU A 1 103 ? 6.454 -9.390 -1.986 1.00 84.75 103 LEU A CA 1
ATOM 809 C C . LEU A 1 103 ? 5.096 -8.733 -2.280 1.00 84.75 103 LEU A C 1
ATOM 811 O O . LEU A 1 103 ? 4.191 -8.768 -1.447 1.00 84.75 103 LEU A O 1
ATOM 815 N N . GLY A 1 104 ? 4.989 -8.122 -3.461 1.00 84.56 104 GLY A N 1
ATOM 816 C CA . GLY A 1 104 ? 3.787 -7.439 -3.910 1.00 84.56 104 GLY A CA 1
ATOM 817 C C . GLY A 1 104 ? 2.761 -8.388 -4.533 1.00 84.56 104 GLY A C 1
ATOM 818 O O . GLY A 1 104 ? 2.585 -9.509 -4.067 1.00 84.56 104 GLY A O 1
ATOM 819 N N . GLU A 1 105 ? 2.072 -7.945 -5.586 1.00 83.31 105 GLU A N 1
ATOM 820 C CA . GLU A 1 105 ? 1.090 -8.744 -6.330 1.00 83.31 105 GLU A CA 1
ATOM 821 C C . GLU A 1 105 ? 1.738 -10.015 -6.913 1.00 83.31 105 GLU A C 1
ATOM 823 O O . GLU A 1 105 ? 2.755 -9.960 -7.609 1.00 83.31 105 GLU A O 1
ATOM 828 N N . HIS A 1 106 ? 1.137 -11.172 -6.643 1.00 81.75 106 HIS A N 1
ATOM 829 C CA . HIS A 1 106 ? 1.626 -12.478 -7.081 1.00 81.75 106 HIS A CA 1
ATOM 830 C C . HIS A 1 106 ? 0.460 -13.445 -7.305 1.00 81.75 106 HIS A C 1
ATOM 832 O O . HIS A 1 106 ? -0.617 -13.287 -6.730 1.00 81.75 106 HIS A O 1
ATOM 838 N N . SER A 1 107 ? 0.671 -14.465 -8.136 1.00 79.56 107 SER A N 1
ATOM 839 C CA . SER A 1 107 ? -0.350 -15.488 -8.368 1.00 79.56 107 SER A CA 1
ATOM 840 C C . SER A 1 107 ? -0.481 -16.419 -7.156 1.00 79.56 107 SER A C 1
ATOM 842 O O . SER A 1 107 ? 0.516 -16.918 -6.625 1.00 79.56 107 SER A O 1
ATOM 844 N N . ASN A 1 108 ? -1.721 -16.695 -6.740 1.00 67.44 108 ASN A N 1
ATOM 845 C CA . ASN A 1 108 ? -2.012 -17.629 -5.648 1.00 67.44 108 ASN A CA 1
ATOM 846 C C . ASN A 1 108 ? -1.403 -19.013 -5.935 1.00 67.44 108 ASN A C 1
ATOM 848 O O . ASN A 1 108 ? -1.509 -19.518 -7.054 1.00 67.44 108 ASN A O 1
ATOM 852 N N . ASN A 1 109 ? -0.797 -19.636 -4.918 1.00 68.75 109 ASN A N 1
ATOM 853 C CA . ASN A 1 109 ? -0.137 -20.952 -4.990 1.00 68.75 109 ASN A CA 1
ATOM 854 C C . ASN A 1 109 ? 1.087 -21.029 -5.928 1.00 68.75 109 ASN A C 1
ATOM 856 O O . ASN A 1 109 ? 1.489 -22.125 -6.313 1.00 68.75 109 ASN A O 1
ATOM 860 N N . TRP A 1 110 ? 1.679 -19.888 -6.299 1.00 67.19 110 TRP A N 1
ATOM 861 C CA . TRP A 1 110 ? 2.824 -19.834 -7.217 1.00 67.19 110 TRP A CA 1
ATOM 862 C C . TRP A 1 110 ? 4.092 -19.224 -6.619 1.00 67.19 110 TRP A C 1
ATOM 864 O O . TRP A 1 110 ? 5.105 -19.159 -7.301 1.00 67.19 110 TRP A O 1
ATOM 874 N N . ILE A 1 111 ? 4.072 -18.759 -5.370 1.00 67.38 111 ILE A N 1
ATOM 875 C CA . ILE A 1 111 ? 5.215 -18.046 -4.789 1.00 67.38 111 ILE A CA 1
ATOM 876 C C . ILE A 1 111 ? 6.322 -19.052 -4.432 1.00 67.38 111 ILE A C 1
ATOM 878 O O . ILE A 1 111 ? 6.133 -19.809 -3.479 1.00 67.38 111 ILE A O 1
ATOM 882 N N . PRO A 1 112 ? 7.482 -19.063 -5.117 1.00 70.12 112 PRO A N 1
ATOM 883 C CA . PRO A 1 112 ? 8.673 -19.716 -4.584 1.00 70.12 112 PRO A CA 1
ATOM 884 C C . PRO A 1 112 ? 9.041 -19.021 -3.269 1.00 70.12 112 PRO A C 1
ATOM 886 O O . PRO A 1 112 ? 9.016 -17.789 -3.214 1.00 70.12 112 PRO A O 1
ATOM 889 N N . GLU A 1 113 ? 9.358 -19.768 -2.212 1.00 76.56 113 GLU A N 1
ATOM 890 C CA . GLU A 1 113 ? 9.669 -19.191 -0.891 1.00 76.56 113 GLU A CA 1
ATOM 891 C C . GLU A 1 113 ? 10.772 -18.123 -0.975 1.00 76.56 113 GLU A C 1
ATOM 893 O O . GLU A 1 113 ? 10.704 -17.088 -0.314 1.00 76.56 113 GLU A O 1
ATOM 898 N N . GLU A 1 114 ? 11.714 -18.283 -1.903 1.00 76.31 114 GLU A N 1
ATOM 899 C CA . GLU A 1 114 ? 12.799 -17.338 -2.142 1.00 76.31 114 GLU A CA 1
ATOM 900 C C . GLU A 1 114 ? 12.301 -15.960 -2.596 1.00 76.31 114 GLU A C 1
ATOM 902 O O . GLU A 1 114 ? 12.944 -14.962 -2.284 1.00 76.31 114 GLU A O 1
ATOM 907 N N . LEU A 1 115 ? 11.156 -15.866 -3.290 1.00 77.31 115 LEU A N 1
ATOM 908 C CA . LEU A 1 115 ? 10.554 -14.581 -3.677 1.00 77.31 115 LEU A CA 1
ATOM 909 C C . LEU A 1 115 ? 9.975 -13.816 -2.484 1.00 77.31 115 LEU A C 1
ATOM 911 O O . LEU A 1 115 ? 9.793 -12.596 -2.586 1.00 77.31 115 LEU A O 1
ATOM 915 N N . LYS A 1 116 ? 9.677 -14.502 -1.372 1.00 79.94 116 LYS A N 1
ATOM 916 C CA . LYS A 1 116 ? 9.201 -13.864 -0.137 1.00 79.94 116 LYS A CA 1
ATOM 917 C C . LYS A 1 116 ? 10.328 -13.164 0.609 1.00 79.94 116 LYS A C 1
ATOM 919 O O . LYS A 1 116 ? 10.077 -12.145 1.241 1.00 79.94 116 LYS A O 1
ATOM 924 N N . GLU A 1 117 ? 11.548 -13.679 0.492 1.00 85.06 117 GLU A N 1
ATOM 925 C CA . GLU A 1 117 ? 12.728 -13.160 1.192 1.00 85.06 117 GLU A CA 1
ATOM 926 C C . GLU A 1 117 ? 13.632 -12.315 0.286 1.00 85.06 117 GLU A C 1
ATOM 928 O O . GLU A 1 117 ? 14.305 -11.402 0.762 1.00 85.06 117 GLU A O 1
ATOM 933 N N . ASN A 1 118 ? 13.617 -12.567 -1.026 1.00 86.25 118 ASN A N 1
ATOM 934 C CA . ASN A 1 118 ? 14.542 -11.970 -1.983 1.00 86.25 118 ASN A CA 1
ATOM 935 C C . ASN A 1 118 ? 13.837 -11.366 -3.205 1.00 86.25 118 ASN A C 1
ATOM 937 O O . ASN A 1 118 ? 12.821 -11.847 -3.712 1.00 86.25 118 ASN A O 1
ATOM 941 N N . VAL A 1 119 ? 14.452 -10.314 -3.734 1.00 87.81 119 VAL A N 1
ATOM 942 C CA . VAL A 1 119 ? 14.219 -9.769 -5.069 1.00 87.81 119 VAL A CA 1
ATOM 943 C C . VAL A 1 119 ? 15.163 -10.498 -6.022 1.00 87.81 119 VAL A C 1
ATOM 945 O O . VAL A 1 119 ? 16.342 -10.167 -6.117 1.00 87.81 119 VAL A O 1
ATOM 948 N N . LEU A 1 120 ? 14.655 -11.521 -6.712 1.00 83.44 120 LEU A N 1
ATOM 949 C CA . LEU A 1 120 ? 15.490 -12.422 -7.523 1.00 83.44 120 LEU A CA 1
ATOM 950 C C . LEU A 1 120 ? 16.107 -11.768 -8.758 1.00 83.44 120 LEU A C 1
ATOM 952 O O . LEU A 1 120 ? 17.118 -12.238 -9.265 1.00 83.44 120 LEU A O 1
ATOM 956 N N . VAL A 1 121 ? 15.437 -10.749 -9.291 1.00 86.38 121 VAL A N 1
ATOM 957 C CA . VAL A 1 121 ? 15.957 -9.907 -10.364 1.00 86.38 121 VAL A CA 1
ATOM 958 C C . VAL A 1 121 ? 15.897 -8.485 -9.849 1.00 86.38 121 VAL A C 1
ATOM 960 O O . VAL A 1 121 ? 14.788 -7.964 -9.707 1.00 86.38 121 VAL A O 1
ATOM 963 N N . PRO A 1 122 ? 17.047 -7.856 -9.568 1.00 90.50 122 PRO A N 1
ATOM 964 C CA . PRO A 1 122 ? 17.095 -6.455 -9.191 1.00 90.50 122 PRO A CA 1
ATOM 965 C C . PRO A 1 122 ? 16.274 -5.586 -10.144 1.00 90.50 122 PRO A C 1
ATOM 967 O O . PRO A 1 122 ? 16.254 -5.819 -11.357 1.00 90.50 122 PRO A O 1
ATOM 970 N N . THR A 1 123 ? 15.641 -4.541 -9.611 1.00 91.81 123 THR A N 1
ATOM 971 C CA . THR A 1 123 ? 14.792 -3.614 -10.376 1.00 91.81 123 THR A CA 1
ATOM 972 C C . THR A 1 123 ? 15.476 -3.144 -11.666 1.00 91.81 123 THR A C 1
ATOM 974 O O . THR A 1 123 ? 14.890 -3.175 -12.750 1.00 91.81 123 THR A O 1
ATOM 977 N N . SER A 1 124 ? 16.762 -2.798 -11.571 1.00 94.38 124 SER A N 1
ATOM 978 C CA . SER A 1 124 ? 17.606 -2.394 -12.698 1.00 94.38 124 SER A CA 1
ATOM 979 C C . SER A 1 124 ? 17.803 -3.511 -13.734 1.00 94.38 124 SER A C 1
ATOM 981 O O . SER A 1 124 ? 17.678 -3.256 -14.932 1.00 94.38 124 SER A O 1
ATOM 983 N N . GLY A 1 125 ? 18.047 -4.749 -13.288 1.00 91.81 125 GLY A N 1
ATOM 984 C CA . GLY A 1 125 ? 18.205 -5.932 -14.144 1.00 91.81 125 GLY A CA 1
ATOM 985 C C . GLY A 1 125 ? 16.939 -6.281 -14.924 1.00 91.81 125 GLY A C 1
ATOM 986 O O . GLY A 1 125 ? 17.005 -6.755 -16.054 1.00 91.81 125 GLY A O 1
ATOM 987 N N . TYR A 1 126 ? 15.769 -5.959 -14.375 1.00 91.25 126 TYR A N 1
ATOM 988 C CA . TYR A 1 126 ? 14.501 -6.094 -15.087 1.00 91.25 126 TYR A CA 1
ATOM 989 C C . TYR A 1 126 ? 14.230 -4.930 -16.059 1.00 91.25 126 TYR A C 1
ATOM 991 O O . TYR A 1 126 ? 13.722 -5.138 -17.166 1.00 91.25 126 TYR A O 1
ATOM 999 N N . ILE A 1 127 ? 14.542 -3.690 -15.668 1.00 95.00 127 ILE A N 1
ATOM 1000 C CA . ILE A 1 127 ? 14.276 -2.491 -16.480 1.00 95.00 127 ILE A CA 1
ATOM 1001 C C . ILE A 1 127 ? 15.179 -2.432 -17.716 1.00 95.00 127 ILE A C 1
ATOM 1003 O O . ILE A 1 127 ? 14.692 -2.150 -18.814 1.00 95.00 127 ILE A O 1
ATOM 1007 N N . LEU A 1 128 ? 16.479 -2.690 -17.558 1.00 96.31 128 LEU A N 1
ATOM 1008 C CA . LEU A 1 128 ? 17.486 -2.502 -18.604 1.00 96.31 128 LEU A CA 1
ATOM 1009 C C . LEU A 1 128 ? 17.157 -3.229 -19.931 1.00 96.31 128 LEU A C 1
ATOM 1011 O O . LEU A 1 128 ? 17.071 -2.555 -20.964 1.00 96.31 128 LEU A O 1
ATOM 1015 N N . PRO A 1 129 ? 16.894 -4.553 -19.953 1.00 94.12 129 PRO A N 1
ATOM 1016 C CA . PRO A 1 129 ? 16.536 -5.257 -21.188 1.00 94.12 129 PRO A CA 1
ATOM 1017 C C . PRO A 1 129 ? 15.206 -4.784 -21.791 1.00 94.12 129 PRO A C 1
ATOM 1019 O O . PRO A 1 129 ? 15.032 -4.783 -23.015 1.00 94.12 129 PRO A O 1
ATOM 1022 N N . ARG A 1 130 ? 14.264 -4.327 -20.956 1.00 94.06 130 ARG A N 1
ATOM 1023 C CA . ARG A 1 130 ? 12.981 -3.781 -21.422 1.00 94.06 130 ARG A CA 1
ATOM 1024 C C . ARG A 1 130 ? 13.147 -2.425 -22.091 1.00 94.06 130 ARG A C 1
ATOM 1026 O O . ARG A 1 130 ? 12.437 -2.165 -23.057 1.00 94.06 130 ARG A O 1
ATOM 1033 N N . LEU A 1 131 ? 14.076 -1.588 -21.624 1.00 96.81 131 LEU A N 1
ATOM 1034 C CA . LEU A 1 131 ? 14.410 -0.323 -22.285 1.00 96.81 131 LEU A CA 1
ATOM 1035 C C . LEU A 1 131 ? 14.953 -0.565 -23.694 1.00 96.81 131 L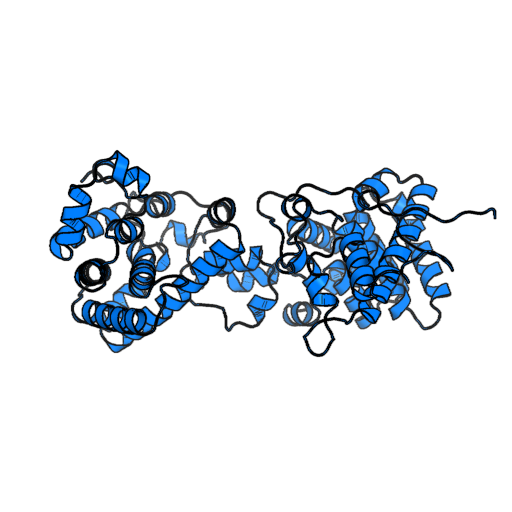EU A C 1
ATOM 1037 O O . LEU A 1 131 ? 14.499 0.082 -24.636 1.00 96.81 131 LEU A O 1
ATOM 1041 N N . LEU A 1 132 ? 15.865 -1.531 -23.852 1.00 96.75 132 LEU A N 1
ATOM 1042 C CA . LEU A 1 132 ? 16.399 -1.909 -25.162 1.00 96.75 132 LEU A CA 1
ATOM 1043 C C . LEU A 1 132 ? 15.287 -2.416 -26.094 1.00 96.75 132 LEU A C 1
ATOM 1045 O O . LEU A 1 132 ? 15.135 -1.912 -27.209 1.00 96.75 132 LEU A O 1
ATOM 1049 N N . THR A 1 133 ? 14.469 -3.355 -25.610 1.00 92.75 133 THR A N 1
ATOM 1050 C CA . THR A 1 133 ? 13.349 -3.925 -26.379 1.00 92.75 133 THR A CA 1
ATOM 1051 C C . THR A 1 133 ? 12.332 -2.851 -26.783 1.00 92.75 133 THR A C 1
ATOM 1053 O O . THR A 1 133 ? 11.893 -2.803 -27.934 1.00 92.75 133 THR A O 1
ATOM 1056 N N . GLU A 1 134 ? 11.948 -1.965 -25.861 1.00 94.69 134 GLU A N 1
ATOM 1057 C CA . GLU A 1 134 ? 11.001 -0.879 -26.135 1.00 94.69 134 GLU A CA 1
ATOM 1058 C C . GLU A 1 134 ? 11.580 0.111 -27.150 1.00 94.69 134 GLU A C 1
ATOM 1060 O O . GLU A 1 134 ? 10.913 0.445 -28.127 1.00 94.69 134 GLU A O 1
ATOM 1065 N N . TYR A 1 135 ? 12.844 0.510 -26.994 1.00 96.62 135 TYR A N 1
ATOM 1066 C CA . TYR A 1 135 ? 13.507 1.410 -27.933 1.00 96.62 135 TYR A CA 1
ATOM 1067 C C . TYR A 1 135 ? 13.555 0.841 -29.353 1.00 96.62 135 TYR A C 1
ATOM 1069 O O . TYR A 1 135 ? 13.181 1.524 -30.308 1.00 96.62 135 TYR A O 1
ATOM 1077 N N . MET A 1 136 ? 13.944 -0.430 -29.502 1.00 94.88 136 MET A N 1
ATOM 1078 C CA . MET A 1 136 ? 13.913 -1.122 -30.795 1.00 94.88 136 MET A CA 1
ATOM 1079 C C . MET A 1 136 ? 12.515 -1.089 -31.422 1.00 94.88 136 MET A C 1
ATOM 1081 O O . MET A 1 136 ? 12.381 -1.079 -32.650 1.00 94.88 136 MET A O 1
ATOM 1085 N N . ASN A 1 137 ? 11.475 -1.048 -30.589 1.00 92.38 137 ASN A N 1
ATOM 1086 C CA . ASN A 1 137 ? 10.092 -0.996 -31.021 1.00 92.38 137 ASN A CA 1
ATOM 1087 C C . ASN A 1 137 ? 9.604 0.372 -31.473 1.00 92.38 137 ASN A C 1
ATOM 1089 O O . ASN A 1 137 ? 8.876 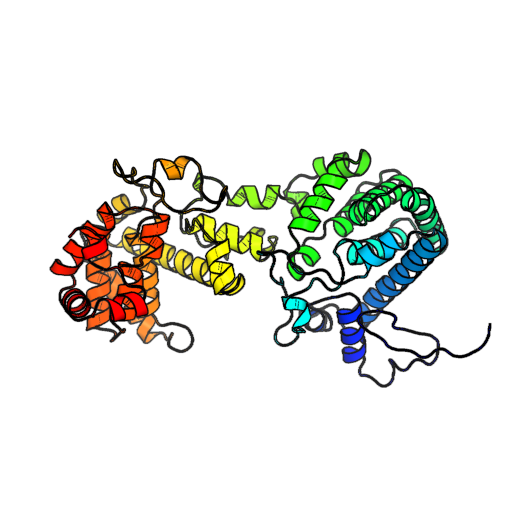0.431 -32.464 1.00 92.38 137 ASN A O 1
ATOM 1093 N N . ILE A 1 138 ? 10.054 1.442 -30.829 1.00 95.31 138 ILE A N 1
ATOM 1094 C CA . ILE A 1 138 ? 9.518 2.790 -31.050 1.00 95.31 138 ILE A CA 1
ATOM 1095 C C . ILE A 1 138 ? 10.416 3.675 -31.926 1.00 95.31 138 ILE A C 1
ATOM 1097 O O . ILE A 1 138 ? 9.940 4.645 -32.518 1.00 95.31 138 ILE A O 1
ATOM 1101 N N . ALA A 1 139 ? 11.712 3.367 -32.041 1.00 93.69 139 ALA A N 1
ATOM 1102 C CA . ALA A 1 139 ? 12.662 4.218 -32.760 1.00 93.69 139 ALA A CA 1
ATOM 1103 C C . ALA A 1 139 ? 12.406 4.257 -34.279 1.00 93.69 139 ALA A C 1
ATOM 1105 O O . ALA A 1 139 ? 12.549 5.311 -34.895 1.00 93.69 139 ALA A O 1
ATOM 1106 N N . GLY A 1 140 ? 11.939 3.157 -34.872 1.00 92.88 140 GLY A N 1
ATOM 1107 C CA . GLY A 1 140 ? 11.625 3.070 -36.299 1.00 92.88 140 GLY A CA 1
ATOM 1108 C C . GLY A 1 140 ? 11.416 1.627 -36.778 1.00 92.88 140 GLY A C 1
ATOM 1109 O O . GLY A 1 140 ? 11.513 0.700 -35.970 1.00 92.88 140 GLY A O 1
ATOM 1110 N N . PRO A 1 141 ? 11.150 1.414 -38.079 1.00 94.00 141 PRO A N 1
ATOM 1111 C CA . PRO A 1 141 ? 10.879 0.082 -38.627 1.00 94.00 141 PRO A CA 1
ATOM 1112 C C . PRO A 1 141 ? 12.119 -0.828 -38.677 1.00 94.00 141 PRO A C 1
ATOM 1114 O O . PRO A 1 141 ? 11.995 -2.037 -38.495 1.00 94.00 141 PRO A O 1
ATOM 1117 N N . ASP A 1 142 ? 13.318 -0.266 -38.870 1.00 95.38 142 ASP A N 1
ATOM 1118 C CA . ASP A 1 142 ? 14.571 -1.030 -38.943 1.00 95.38 142 ASP A CA 1
ATOM 1119 C C . ASP A 1 142 ? 15.096 -1.388 -37.541 1.00 95.38 142 ASP A C 1
ATOM 1121 O O . ASP A 1 142 ? 15.846 -0.642 -36.903 1.00 95.38 142 ASP A O 1
ATOM 1125 N N . LYS A 1 143 ? 14.694 -2.569 -37.057 1.00 90.25 143 LYS A N 1
ATOM 1126 C CA . LYS A 1 143 ? 15.065 -3.081 -35.729 1.00 90.25 143 LYS A CA 1
ATOM 1127 C C . LYS A 1 143 ? 16.568 -3.221 -35.542 1.00 90.25 143 LYS A C 1
ATOM 1129 O O . LYS A 1 143 ? 17.057 -2.972 -34.442 1.00 90.25 143 LYS A O 1
ATOM 1134 N N . PHE A 1 144 ? 17.299 -3.603 -36.585 1.00 91.19 144 PHE A N 1
ATOM 1135 C CA . PHE A 1 144 ? 18.734 -3.840 -36.487 1.00 91.19 144 PHE A CA 1
ATOM 1136 C C . PHE A 1 144 ? 19.508 -2.527 -36.384 1.00 91.19 144 PHE A C 1
ATOM 1138 O O . PHE A 1 144 ? 20.399 -2.394 -35.540 1.00 91.19 144 PHE A O 1
ATOM 1145 N N . ARG A 1 145 ? 19.125 -1.520 -37.178 1.00 94.81 145 ARG A N 1
ATOM 1146 C CA . ARG A 1 145 ? 19.659 -0.161 -37.038 1.00 94.81 145 ARG A CA 1
ATOM 1147 C C . ARG A 1 145 ? 19.357 0.416 -35.657 1.00 94.81 145 ARG A C 1
ATOM 1149 O O . ARG A 1 145 ? 20.257 0.980 -35.035 1.00 94.81 145 ARG A O 1
ATOM 1156 N N . ASN A 1 146 ? 18.135 0.237 -35.155 1.00 95.06 146 ASN A N 1
ATOM 1157 C CA . ASN A 1 146 ? 17.758 0.702 -33.819 1.00 95.06 146 ASN A CA 1
ATOM 1158 C C . ASN A 1 146 ? 18.585 0.004 -32.733 1.00 95.06 146 ASN A C 1
ATOM 1160 O O . ASN A 1 146 ? 19.148 0.668 -31.868 1.00 95.06 146 ASN A O 1
ATOM 1164 N N . PHE A 1 147 ? 18.724 -1.319 -32.806 1.00 94.50 147 PHE A N 1
ATOM 1165 C CA . PHE A 1 147 ? 19.557 -2.088 -31.886 1.00 94.50 147 PHE A CA 1
ATOM 1166 C C . PHE A 1 147 ? 21.006 -1.581 -31.872 1.00 94.50 147 PHE A C 1
ATOM 1168 O O . PHE A 1 147 ? 21.543 -1.287 -30.807 1.00 94.50 147 PHE A O 1
ATOM 1175 N N . LYS A 1 148 ? 21.623 -1.370 -33.045 1.00 96.56 148 LYS A N 1
ATOM 1176 C CA . LYS A 1 148 ? 22.978 -0.800 -33.140 1.00 96.56 148 LYS A CA 1
ATOM 1177 C C . LYS A 1 148 ? 23.084 0.572 -32.476 1.00 96.56 148 LYS A C 1
ATOM 1179 O O . LYS A 1 148 ? 24.034 0.806 -31.733 1.00 96.56 148 LYS A O 1
ATOM 1184 N N . ALA A 1 149 ? 22.118 1.457 -32.722 1.00 97.38 149 ALA A N 1
ATOM 1185 C CA . ALA A 1 149 ? 22.088 2.780 -32.105 1.00 97.38 149 ALA A CA 1
ATOM 1186 C C . ALA A 1 149 ? 21.967 2.690 -30.573 1.00 97.38 149 ALA A C 1
ATOM 1188 O O . ALA A 1 149 ? 22.693 3.376 -29.857 1.00 97.38 149 ALA A O 1
ATOM 1189 N N . ALA A 1 150 ? 21.113 1.799 -30.063 1.00 97.75 150 ALA A N 1
ATOM 1190 C CA . ALA A 1 150 ? 20.981 1.561 -28.629 1.00 97.75 150 ALA A CA 1
ATOM 1191 C C . ALA A 1 150 ? 22.283 1.024 -28.018 1.00 97.75 150 ALA A C 1
ATOM 1193 O O . ALA A 1 150 ? 22.752 1.553 -27.014 1.00 97.75 150 ALA A O 1
ATOM 1194 N N . MET A 1 151 ? 22.934 0.049 -28.655 1.00 98.25 151 MET A N 1
ATOM 1195 C CA . MET A 1 151 ? 24.203 -0.495 -28.158 1.00 98.25 151 MET A CA 1
ATOM 1196 C C . MET A 1 151 ? 25.342 0.532 -28.191 1.00 98.25 151 MET A C 1
ATOM 1198 O O . MET A 1 151 ? 26.182 0.542 -27.296 1.00 98.25 151 MET A O 1
ATOM 1202 N N . GLN A 1 152 ? 25.361 1.454 -29.161 1.00 98.44 152 GLN A N 1
ATOM 1203 C CA . GLN A 1 152 ? 26.298 2.587 -29.149 1.00 98.44 152 GLN A CA 1
ATOM 1204 C C . GLN A 1 152 ? 26.066 3.512 -27.947 1.00 98.44 152 GLN A C 1
ATOM 1206 O O . GLN A 1 152 ? 27.023 3.951 -27.308 1.00 98.44 152 GLN A O 1
ATOM 1211 N N . VAL A 1 153 ? 24.802 3.792 -27.613 1.00 98.31 153 VAL A N 1
ATOM 1212 C CA . VAL A 1 153 ? 24.450 4.551 -26.407 1.00 98.31 153 VAL A CA 1
ATOM 1213 C C . VAL A 1 153 ? 24.912 3.806 -25.152 1.00 98.31 153 VAL A C 1
ATOM 1215 O O . VAL A 1 153 ? 25.541 4.422 -24.292 1.00 98.31 153 VAL A O 1
ATOM 1218 N N . PHE A 1 154 ? 24.654 2.498 -25.070 1.00 98.50 154 PHE A N 1
ATOM 1219 C CA . PHE A 1 154 ? 25.044 1.658 -23.938 1.00 98.50 154 PHE A CA 1
ATOM 1220 C C . PHE A 1 154 ? 26.562 1.669 -23.712 1.00 98.50 154 PHE A C 1
ATOM 1222 O O . PHE A 1 154 ? 27.012 2.038 -22.630 1.00 98.50 154 PHE A O 1
ATOM 1229 N N . ARG A 1 155 ? 27.354 1.396 -24.758 1.00 98.50 155 ARG A N 1
ATOM 1230 C CA . ARG A 1 155 ? 28.832 1.387 -24.723 1.00 98.50 155 ARG A CA 1
ATOM 1231 C C . ARG A 1 155 ? 29.453 2.700 -24.270 1.00 98.50 155 ARG A C 1
ATOM 1233 O O . ARG A 1 155 ? 30.499 2.703 -23.636 1.00 98.50 155 ARG A O 1
ATOM 1240 N N . ARG A 1 156 ? 28.816 3.826 -24.589 1.00 98.44 156 ARG A N 1
ATOM 1241 C CA . ARG A 1 156 ? 29.277 5.149 -24.148 1.00 98.44 156 ARG A CA 1
ATOM 1242 C C . ARG A 1 156 ? 29.011 5.390 -22.658 1.00 98.44 156 ARG A C 1
ATOM 1244 O O . ARG A 1 156 ? 29.747 6.133 -22.017 1.00 98.44 156 ARG A O 1
ATOM 1251 N N . ILE A 1 157 ? 27.935 4.822 -22.120 1.00 98.12 157 ILE A N 1
ATOM 1252 C CA . ILE A 1 157 ? 27.449 5.111 -20.765 1.00 98.12 157 ILE A CA 1
ATOM 1253 C C . ILE A 1 157 ? 28.018 4.130 -19.751 1.00 98.12 157 ILE A C 1
ATOM 1255 O O . ILE A 1 157 ? 28.482 4.559 -18.697 1.00 98.12 157 ILE A O 1
ATOM 1259 N N . ALA A 1 158 ? 27.999 2.837 -20.071 1.00 98.06 158 ALA A N 1
ATOM 1260 C CA . ALA A 1 158 ? 28.357 1.770 -19.149 1.00 98.06 158 ALA A CA 1
ATOM 1261 C C . ALA A 1 158 ? 29.743 1.935 -18.500 1.00 98.06 158 ALA A C 1
ATOM 1263 O O . ALA A 1 158 ? 29.833 1.688 -17.304 1.00 98.06 158 ALA A O 1
ATOM 1264 N N . PRO A 1 159 ? 30.802 2.430 -19.170 1.00 98.25 159 PRO A N 1
ATOM 1265 C CA . PRO A 1 159 ? 32.094 2.661 -18.515 1.00 98.25 159 PRO A CA 1
ATOM 1266 C C . PRO A 1 159 ? 32.087 3.774 -17.453 1.00 98.25 159 PRO A C 1
ATOM 1268 O O . PRO A 1 159 ? 32.957 3.799 -16.594 1.00 98.25 159 PRO A O 1
ATOM 1271 N N . ASN A 1 160 ? 31.114 4.690 -17.501 1.00 97.38 160 ASN A N 1
ATOM 1272 C CA . ASN A 1 160 ? 31.139 5.961 -16.767 1.00 97.38 160 ASN A CA 1
ATOM 1273 C C . ASN A 1 160 ? 30.149 6.031 -15.590 1.00 97.38 160 ASN A C 1
ATOM 1275 O O . ASN A 1 160 ? 29.979 7.089 -14.986 1.00 97.38 160 ASN A O 1
ATOM 1279 N N . VAL A 1 161 ? 29.455 4.936 -15.278 1.00 97.69 161 VAL A N 1
ATOM 1280 C CA . VAL A 1 161 ? 28.462 4.875 -14.191 1.00 97.69 161 VAL A CA 1
ATOM 1281 C C . VAL A 1 161 ? 28.964 4.023 -13.030 1.00 97.69 161 VAL A C 1
ATOM 1283 O O . VAL A 1 161 ? 29.629 3.011 -13.243 1.00 97.69 161 VAL A O 1
ATOM 1286 N N . GLY A 1 162 ? 28.641 4.422 -11.797 1.00 96.38 162 GLY A N 1
ATOM 1287 C CA . GLY A 1 162 ? 29.111 3.740 -10.584 1.00 96.38 162 GLY A CA 1
ATOM 1288 C C . GLY A 1 162 ? 28.204 2.620 -10.067 1.00 96.38 162 GLY A C 1
ATOM 1289 O O . GLY A 1 162 ? 28.632 1.847 -9.222 1.00 96.38 162 GLY A O 1
ATOM 1290 N N . ASN A 1 163 ? 26.954 2.539 -10.530 1.00 97.88 163 ASN A N 1
ATOM 1291 C CA . ASN A 1 163 ? 25.990 1.529 -10.087 1.00 97.88 163 ASN A CA 1
ATOM 1292 C C . ASN A 1 163 ? 24.923 1.246 -11.158 1.00 97.88 163 ASN A C 1
ATOM 1294 O O . ASN A 1 163 ? 24.771 2.003 -12.125 1.00 97.88 163 ASN A O 1
ATOM 1298 N N . ASP A 1 164 ? 24.181 0.162 -10.956 1.00 97.44 164 ASP A N 1
ATOM 1299 C CA . ASP A 1 164 ? 23.096 -0.326 -11.809 1.00 97.44 164 ASP A CA 1
ATOM 1300 C C . ASP A 1 164 ? 21.950 0.683 -12.018 1.00 97.44 164 ASP A C 1
ATOM 1302 O O . ASP A 1 164 ? 21.460 0.826 -13.139 1.00 97.44 164 ASP A O 1
ATOM 1306 N N . ILE A 1 165 ? 21.552 1.431 -10.983 1.00 97.75 165 ILE A N 1
ATOM 1307 C CA . ILE A 1 165 ? 20.492 2.449 -11.085 1.00 97.75 165 ILE A CA 1
ATOM 1308 C C . ILE A 1 165 ? 20.930 3.601 -11.999 1.00 97.75 165 ILE A C 1
ATOM 1310 O O . ILE A 1 165 ? 20.200 3.998 -12.913 1.00 97.75 165 ILE A O 1
ATOM 1314 N N . SER A 1 166 ? 22.146 4.118 -11.807 1.00 98.06 166 SER A N 1
ATOM 1315 C CA . SER A 1 166 ? 22.719 5.128 -12.700 1.00 98.06 166 SER A CA 1
ATOM 1316 C C . SER A 1 166 ? 22.868 4.589 -14.124 1.00 98.06 166 SER A C 1
ATOM 1318 O O . SER A 1 166 ? 22.598 5.330 -15.070 1.00 98.06 166 SER A O 1
ATOM 1320 N N . LEU A 1 167 ? 23.225 3.311 -14.309 1.00 98.44 167 LEU A N 1
ATOM 1321 C CA . LEU A 1 167 ? 23.274 2.686 -15.634 1.00 98.44 167 LEU A CA 1
ATOM 1322 C C . LEU A 1 167 ? 21.913 2.754 -16.339 1.00 98.44 167 LEU A C 1
ATOM 1324 O O . LEU A 1 167 ? 21.843 3.276 -17.453 1.00 98.44 167 LEU A O 1
ATOM 1328 N N . VAL A 1 168 ? 20.835 2.272 -15.707 1.00 98.00 168 VAL A N 1
ATOM 1329 C CA . VAL A 1 168 ? 19.509 2.222 -16.352 1.00 98.00 168 VAL A CA 1
ATOM 1330 C C . VAL A 1 168 ? 18.956 3.611 -16.654 1.00 98.00 168 VAL A C 1
ATOM 1332 O O . VAL A 1 168 ? 18.434 3.834 -17.748 1.00 98.00 168 VAL A O 1
ATOM 1335 N N . VAL A 1 169 ? 19.119 4.569 -15.737 1.00 98.31 169 VAL A N 1
ATOM 1336 C CA . VAL A 1 169 ? 18.613 5.937 -15.922 1.00 98.31 169 VAL A CA 1
ATOM 1337 C C . VAL A 1 169 ? 19.394 6.668 -17.009 1.00 98.31 169 VAL A C 1
ATOM 1339 O O . VAL A 1 169 ? 18.794 7.281 -17.896 1.00 98.31 169 VAL A O 1
ATOM 1342 N N . ARG A 1 170 ? 20.729 6.580 -16.999 1.00 98.19 170 ARG A N 1
ATOM 1343 C CA . ARG A 1 170 ? 21.553 7.211 -18.038 1.00 98.19 170 ARG A CA 1
ATOM 1344 C C . ARG A 1 170 ? 21.318 6.561 -19.390 1.00 98.19 170 ARG A C 1
ATOM 1346 O O . ARG A 1 170 ? 21.240 7.278 -20.388 1.00 98.19 170 ARG A O 1
ATOM 1353 N N . PHE A 1 171 ? 21.153 5.239 -19.438 1.00 98.44 171 PHE A N 1
ATOM 1354 C CA . PHE A 1 171 ? 20.808 4.538 -20.669 1.00 98.44 171 PHE A CA 1
ATOM 1355 C C . PHE A 1 171 ? 19.469 5.030 -21.230 1.00 98.44 171 PHE A C 1
ATOM 1357 O O . PHE A 1 171 ? 19.426 5.454 -22.385 1.00 98.44 171 PHE A O 1
ATOM 1364 N N . ALA A 1 172 ? 18.419 5.105 -20.406 1.00 98.06 172 ALA A N 1
ATOM 1365 C CA . ALA A 1 172 ? 17.127 5.675 -20.796 1.00 98.06 172 ALA A CA 1
ATOM 1366 C C . ALA A 1 172 ? 17.244 7.129 -21.298 1.00 98.06 172 ALA A C 1
ATOM 1368 O O . ALA A 1 172 ? 16.643 7.486 -22.317 1.00 98.06 172 ALA A O 1
ATOM 1369 N N . GLU A 1 173 ? 18.054 7.965 -20.638 1.00 97.12 173 GLU A N 1
ATOM 1370 C CA . GLU A 1 173 ? 18.314 9.346 -21.065 1.00 97.12 173 GLU A CA 1
ATOM 1371 C C . GLU A 1 173 ? 19.004 9.377 -22.439 1.00 97.12 173 GLU A C 1
ATOM 1373 O O . GLU A 1 173 ? 18.633 10.157 -23.319 1.00 97.12 173 GLU A O 1
ATOM 1378 N N . GLY A 1 174 ? 19.998 8.512 -22.643 1.00 97.19 174 GLY A N 1
ATOM 1379 C CA . GLY A 1 174 ? 20.719 8.383 -23.903 1.00 97.19 174 GLY A CA 1
ATOM 1380 C C . GLY A 1 174 ? 19.825 7.930 -25.059 1.00 97.19 174 GLY A C 1
ATOM 1381 O O . GLY A 1 174 ? 19.909 8.516 -26.137 1.00 97.19 174 GLY A O 1
ATOM 1382 N N . LEU A 1 175 ? 18.947 6.951 -24.824 1.00 97.06 175 LEU A N 1
ATOM 1383 C CA . LEU A 1 175 ? 17.950 6.491 -25.797 1.00 97.06 175 LEU A CA 1
ATOM 1384 C C . LEU A 1 175 ? 16.936 7.594 -26.121 1.00 97.06 175 LEU A C 1
ATOM 1386 O O . LEU A 1 175 ? 16.587 7.810 -27.272 1.00 97.06 175 LEU A O 1
ATOM 1390 N N . THR A 1 176 ? 16.503 8.359 -25.122 1.00 95.62 176 THR A N 1
ATOM 1391 C CA . THR A 1 176 ? 15.589 9.491 -25.335 1.00 95.62 176 THR A CA 1
ATOM 1392 C C . THR A 1 176 ? 16.210 10.558 -26.241 1.00 95.62 176 THR A C 1
ATOM 1394 O O . THR A 1 176 ? 15.547 11.101 -27.125 1.00 95.62 176 THR A O 1
ATOM 1397 N N . LYS A 1 177 ? 17.512 10.825 -26.086 1.00 94.88 177 LYS A N 1
ATOM 1398 C CA . LYS A 1 177 ? 18.242 11.776 -26.940 1.00 94.88 177 LYS A CA 1
ATOM 1399 C C . LYS A 1 177 ? 18.318 11.320 -28.400 1.00 94.88 177 LYS A C 1
ATOM 1401 O O . LYS A 1 177 ? 18.269 12.170 -29.285 1.00 94.88 177 LYS A O 1
ATOM 1406 N N . THR A 1 178 ? 18.398 10.015 -28.677 1.00 94.69 178 THR A N 1
ATOM 1407 C CA . THR A 1 178 ? 18.396 9.503 -30.062 1.00 94.69 178 THR A CA 1
ATOM 1408 C C . THR A 1 178 ? 17.012 9.525 -30.710 1.00 94.69 178 THR A C 1
ATOM 1410 O O . THR A 1 178 ? 16.919 9.454 -31.932 1.00 94.69 178 THR A O 1
ATOM 1413 N N . LEU A 1 179 ? 15.945 9.681 -29.921 1.00 93.25 179 LEU A N 1
ATOM 1414 C CA . LEU A 1 179 ? 14.567 9.859 -30.395 1.00 93.25 179 LEU A CA 1
ATOM 1415 C C . LEU A 1 179 ? 14.228 11.323 -30.719 1.00 93.25 179 LEU A C 1
ATOM 1417 O O . LEU A 1 179 ? 13.063 11.642 -30.945 1.00 93.25 179 LEU A O 1
ATOM 1421 N N . SER A 1 180 ? 15.221 12.219 -30.714 1.00 87.62 180 SER A N 1
ATOM 1422 C CA . SER A 1 180 ? 15.067 13.644 -31.046 1.00 87.62 180 SER A CA 1
ATOM 1423 C C . SER A 1 180 ? 14.012 14.378 -30.206 1.00 87.62 180 SER A C 1
ATOM 1425 O O . SER A 1 180 ? 13.444 15.368 -30.656 1.00 87.62 180 SER A O 1
ATOM 1427 N N . GLY A 1 181 ? 13.748 13.910 -28.982 1.00 77.69 181 GLY A N 1
ATOM 1428 C CA . GLY A 1 181 ? 12.761 14.528 -28.093 1.00 77.69 181 GLY A CA 1
ATOM 1429 C C . GLY A 1 181 ? 11.302 14.275 -28.482 1.00 77.69 181 GLY A C 1
ATOM 1430 O O . GLY A 1 181 ? 10.431 15.003 -28.011 1.00 77.69 181 GLY A O 1
ATOM 1431 N N . ASP A 1 182 ? 11.014 13.257 -29.305 1.00 92.06 182 ASP A N 1
ATOM 1432 C CA . ASP A 1 182 ? 9.643 12.795 -29.549 1.00 92.06 182 ASP A CA 1
ATOM 1433 C C . ASP A 1 182 ? 8.958 12.482 -28.209 1.00 92.06 182 ASP A C 1
ATOM 1435 O O . ASP A 1 182 ? 9.344 11.549 -27.493 1.00 92.06 182 ASP A O 1
ATOM 1439 N N . LYS A 1 183 ? 7.951 13.292 -27.861 1.00 90.62 183 LYS A N 1
ATOM 1440 C CA . LYS A 1 183 ? 7.266 13.226 -26.567 1.00 90.62 183 LYS A CA 1
ATOM 1441 C C . LYS A 1 183 ? 6.630 11.857 -26.333 1.00 90.62 183 LYS A C 1
ATOM 1443 O O . LYS A 1 183 ? 6.842 11.274 -25.275 1.00 90.62 183 LYS A O 1
ATOM 1448 N N . VAL A 1 184 ? 5.917 11.317 -27.321 1.00 91.00 184 VAL A N 1
ATOM 1449 C CA . VAL A 1 184 ? 5.192 10.042 -27.187 1.00 91.00 184 VAL A CA 1
ATOM 1450 C C . VAL A 1 184 ? 6.174 8.892 -26.982 1.00 91.00 184 VAL A C 1
ATOM 1452 O O . VAL A 1 184 ? 5.981 8.041 -26.114 1.00 91.00 184 VAL A O 1
ATOM 1455 N N . LYS A 1 185 ? 7.274 8.874 -27.737 1.00 94.25 185 LYS A N 1
ATOM 1456 C CA . LYS A 1 185 ? 8.299 7.835 -27.574 1.00 94.25 185 LYS A CA 1
ATOM 1457 C C . LYS A 1 185 ? 9.047 7.979 -26.246 1.00 94.25 185 LYS A C 1
ATOM 1459 O O . LYS A 1 185 ? 9.354 6.975 -25.607 1.00 94.25 185 LYS A O 1
ATOM 1464 N N . THR A 1 186 ? 9.286 9.209 -25.796 1.00 93.19 186 THR A N 1
ATOM 1465 C CA . THR A 1 186 ? 9.898 9.486 -24.486 1.00 93.19 186 THR A CA 1
ATOM 1466 C C . THR A 1 186 ? 9.004 9.023 -23.334 1.00 93.19 186 THR A C 1
ATOM 1468 O O . THR A 1 186 ? 9.496 8.406 -22.390 1.00 93.19 186 THR A O 1
ATOM 1471 N N . GLU A 1 187 ? 7.688 9.233 -23.431 1.00 92.00 187 GLU A N 1
ATOM 1472 C CA . GLU A 1 187 ? 6.705 8.713 -22.470 1.00 92.00 187 GLU A CA 1
ATOM 1473 C C . GLU A 1 187 ? 6.767 7.183 -22.365 1.00 92.00 187 GLU A C 1
ATOM 1475 O O . GLU A 1 187 ? 6.715 6.640 -21.261 1.00 92.00 187 GLU A O 1
ATOM 1480 N N . LEU A 1 188 ? 6.943 6.472 -23.485 1.00 93.25 188 LEU A N 1
ATOM 1481 C CA . LEU A 1 188 ? 7.090 5.011 -23.487 1.00 93.25 188 LEU A CA 1
ATOM 1482 C C . LEU A 1 188 ? 8.387 4.550 -22.802 1.00 93.25 188 LEU A C 1
ATOM 1484 O O . LEU A 1 188 ? 8.366 3.567 -22.058 1.00 93.25 188 LEU A O 1
ATOM 1488 N N . ILE A 1 189 ? 9.494 5.279 -22.978 1.00 95.75 189 ILE A N 1
ATOM 1489 C CA . ILE A 1 189 ? 10.751 5.022 -22.255 1.00 95.75 189 ILE A CA 1
ATOM 1490 C C . ILE A 1 189 ? 10.573 5.256 -20.748 1.00 95.75 189 ILE A C 1
ATOM 1492 O O . ILE A 1 189 ? 10.910 4.378 -19.949 1.00 95.75 189 ILE A O 1
ATOM 1496 N N . LEU A 1 190 ? 9.982 6.388 -20.350 1.00 93.12 190 LEU A N 1
ATOM 1497 C CA . LEU A 1 190 ? 9.688 6.691 -18.944 1.00 93.12 190 LEU A CA 1
ATOM 1498 C C . LEU A 1 190 ? 8.759 5.647 -18.318 1.00 93.12 190 LEU A C 1
ATOM 1500 O O . LEU A 1 190 ? 9.011 5.191 -17.204 1.00 93.12 190 LEU A O 1
ATOM 1504 N N . LYS A 1 191 ? 7.738 5.194 -19.051 1.00 92.69 191 LYS A N 1
ATOM 1505 C CA . LYS A 1 191 ? 6.842 4.116 -18.621 1.00 92.69 191 LYS A CA 1
ATOM 1506 C C . LYS A 1 191 ? 7.589 2.817 -18.328 1.00 92.69 191 LYS A C 1
ATOM 1508 O O . LYS A 1 191 ? 7.212 2.103 -17.403 1.00 92.69 191 LYS A O 1
ATOM 1513 N N . ARG A 1 192 ? 8.630 2.473 -19.092 1.00 93.12 192 ARG A N 1
ATOM 1514 C CA . ARG A 1 192 ? 9.447 1.279 -18.809 1.00 93.12 192 ARG A CA 1
ATOM 1515 C C . ARG A 1 192 ? 10.366 1.469 -17.614 1.00 93.12 192 ARG A C 1
ATOM 1517 O O . ARG A 1 192 ? 10.523 0.521 -16.850 1.00 93.12 192 ARG A O 1
ATOM 1524 N N . LEU A 1 193 ? 10.909 2.671 -17.445 1.00 94.50 193 LEU A N 1
ATOM 1525 C CA . LEU A 1 193 ? 11.783 3.023 -16.329 1.00 94.50 193 LEU A CA 1
ATOM 1526 C C . LEU A 1 193 ? 11.035 3.091 -14.987 1.00 94.50 193 LEU A C 1
ATOM 1528 O O . LEU A 1 193 ? 11.576 2.690 -13.966 1.00 94.50 193 LEU A O 1
ATOM 1532 N N . LEU A 1 194 ? 9.788 3.569 -14.988 1.00 93.12 194 LEU A N 1
ATOM 1533 C CA . LEU A 1 194 ? 8.991 3.845 -13.785 1.00 93.12 194 LEU A CA 1
ATOM 1534 C C . LEU A 1 194 ? 7.655 3.081 -13.781 1.00 93.12 194 LEU A C 1
ATOM 1536 O O . LEU A 1 194 ? 6.641 3.579 -13.302 1.00 93.12 194 LEU A O 1
ATOM 1540 N N . SER A 1 195 ? 7.638 1.865 -14.329 1.00 90.31 195 SER A N 1
ATOM 1541 C CA . SER A 1 195 ? 6.421 1.059 -14.503 1.00 90.31 195 SER A CA 1
ATOM 1542 C C . SER A 1 195 ? 5.736 0.730 -13.170 1.00 90.31 195 SER A C 1
ATOM 1544 O O . SER A 1 195 ? 6.255 -0.093 -12.416 1.00 90.31 195 SER A O 1
ATOM 1546 N N . VAL A 1 196 ? 4.518 1.239 -12.948 1.00 84.81 196 VAL A N 1
ATOM 1547 C CA . VAL A 1 196 ? 3.677 0.927 -11.769 1.00 84.81 196 VAL A CA 1
ATOM 1548 C C . VAL A 1 196 ? 3.383 -0.568 -11.662 1.00 84.81 196 VAL A C 1
ATOM 1550 O O . VAL A 1 196 ? 3.441 -1.118 -10.574 1.00 84.81 196 VAL A O 1
ATOM 1553 N N . GLY A 1 197 ? 3.137 -1.254 -12.785 1.00 83.12 197 GLY A N 1
ATOM 1554 C CA . GLY A 1 197 ? 2.861 -2.698 -12.765 1.00 83.12 197 GLY A CA 1
ATOM 1555 C C . GLY A 1 197 ? 3.990 -3.525 -12.141 1.00 83.12 197 GLY A C 1
ATOM 1556 O O . GLY A 1 197 ? 3.730 -4.395 -11.326 1.00 83.12 197 GLY A O 1
ATOM 1557 N N . LYS A 1 198 ? 5.257 -3.197 -12.434 1.00 84.44 198 LYS A N 1
ATOM 1558 C CA . LYS A 1 198 ? 6.385 -3.917 -11.832 1.00 84.44 198 LYS A CA 1
ATOM 1559 C C . LYS A 1 198 ? 6.600 -3.522 -10.371 1.00 84.44 198 LYS A C 1
ATOM 1561 O O . LYS A 1 198 ? 6.894 -4.385 -9.556 1.00 84.44 198 LYS A O 1
ATOM 1566 N N . LEU A 1 199 ? 6.381 -2.250 -10.029 1.00 86.50 199 LEU A N 1
ATOM 1567 C CA . LEU A 1 199 ? 6.384 -1.820 -8.632 1.00 86.50 199 LEU A CA 1
ATOM 1568 C C . LEU A 1 199 ? 5.303 -2.546 -7.818 1.00 86.50 199 LEU A C 1
ATOM 1570 O O . LEU A 1 199 ? 5.555 -2.908 -6.681 1.00 86.50 199 LEU A O 1
ATOM 1574 N N . LYS A 1 200 ? 4.122 -2.794 -8.388 1.00 84.44 200 LYS A N 1
ATOM 1575 C CA . LYS A 1 200 ? 3.067 -3.581 -7.741 1.00 84.44 200 LYS A CA 1
ATOM 1576 C C . LYS A 1 200 ? 3.458 -5.037 -7.543 1.00 84.44 200 LYS A C 1
ATOM 1578 O O . LYS A 1 200 ? 3.214 -5.548 -6.463 1.00 84.44 200 LYS A O 1
ATOM 1583 N N . GLU A 1 201 ? 4.058 -5.670 -8.550 1.00 85.31 201 GLU A N 1
ATOM 1584 C CA . GLU A 1 201 ? 4.527 -7.064 -8.491 1.00 85.31 201 GLU A CA 1
ATOM 1585 C C . GLU A 1 201 ? 5.622 -7.251 -7.422 1.00 85.31 201 GLU A C 1
ATOM 1587 O O . GLU A 1 201 ? 5.536 -8.130 -6.566 1.00 85.31 201 GLU A O 1
ATOM 1592 N N . ASP A 1 202 ? 6.653 -6.404 -7.442 1.00 84.00 202 ASP A N 1
ATOM 1593 C CA . ASP A 1 202 ? 7.836 -6.600 -6.597 1.00 84.00 202 ASP A CA 1
ATOM 1594 C C . ASP A 1 202 ? 7.788 -5.824 -5.282 1.00 84.00 202 ASP A C 1
ATOM 1596 O O . ASP A 1 202 ? 8.466 -6.224 -4.340 1.00 84.00 202 ASP A O 1
ATOM 1600 N N . ASN A 1 203 ? 7.022 -4.732 -5.215 1.00 86.31 203 ASN A N 1
ATOM 1601 C CA . ASN A 1 203 ? 6.899 -3.824 -4.067 1.00 86.31 203 ASN A CA 1
ATOM 1602 C C . ASN A 1 203 ? 8.243 -3.248 -3.564 1.00 86.31 203 ASN A C 1
ATOM 1604 O O . ASN A 1 203 ? 8.446 -3.031 -2.376 1.00 86.31 203 ASN A O 1
ATOM 1608 N N . VAL A 1 204 ? 9.153 -2.962 -4.499 1.00 88.12 204 VAL A N 1
ATOM 1609 C CA . VAL A 1 204 ? 10.509 -2.423 -4.267 1.00 88.12 204 VAL A CA 1
ATOM 1610 C C . VAL A 1 204 ? 10.541 -0.886 -4.291 1.00 88.12 204 VAL A C 1
ATOM 1612 O O . VAL A 1 204 ? 11.150 -0.253 -5.162 1.00 88.12 204 VAL A O 1
ATOM 1615 N N . LEU A 1 205 ? 9.826 -0.257 -3.354 1.00 86.94 205 LEU A N 1
ATOM 1616 C CA . LEU A 1 205 ? 9.644 1.203 -3.289 1.00 86.94 205 LEU A CA 1
ATOM 1617 C C . LEU A 1 205 ? 10.966 1.974 -3.166 1.00 86.94 205 LEU A C 1
ATOM 1619 O O . LEU A 1 205 ? 11.118 3.049 -3.760 1.00 86.94 205 LEU A O 1
ATOM 1623 N N . THR A 1 206 ? 11.934 1.433 -2.433 1.00 89.88 206 THR A N 1
ATOM 1624 C CA . THR A 1 206 ? 13.240 2.057 -2.217 1.00 89.88 206 THR A CA 1
ATOM 1625 C C . THR A 1 206 ? 14.020 2.162 -3.523 1.00 89.88 206 THR A C 1
ATOM 1627 O O . THR A 1 206 ? 14.557 3.228 -3.835 1.00 89.88 206 THR A O 1
ATOM 1630 N N . ASP A 1 207 ? 14.034 1.103 -4.334 1.00 92.50 207 ASP A N 1
ATOM 1631 C CA . ASP A 1 207 ? 14.700 1.118 -5.639 1.00 92.50 207 ASP A CA 1
ATOM 1632 C C . ASP A 1 207 ? 14.039 2.122 -6.588 1.00 92.50 207 ASP A C 1
ATOM 1634 O O . ASP A 1 207 ? 14.731 2.929 -7.211 1.00 92.50 207 ASP A O 1
ATOM 1638 N N . TYR A 1 208 ? 12.704 2.159 -6.647 1.00 92.75 208 TYR A N 1
ATOM 1639 C CA . TYR A 1 208 ? 11.985 3.145 -7.460 1.00 92.75 208 TYR A CA 1
ATOM 1640 C C . TYR A 1 208 ? 12.233 4.585 -6.993 1.00 92.75 208 TYR A C 1
ATOM 1642 O O . TYR A 1 208 ? 12.394 5.484 -7.820 1.00 92.75 208 TYR A O 1
ATOM 1650 N N . SER A 1 209 ? 12.338 4.815 -5.684 1.00 90.19 209 SER A N 1
ATOM 1651 C CA . SER A 1 209 ? 12.676 6.129 -5.121 1.00 90.19 209 SER A CA 1
ATOM 1652 C C . SER A 1 209 ? 14.095 6.565 -5.505 1.00 90.19 209 SER A C 1
ATOM 1654 O O . SER A 1 209 ? 14.325 7.731 -5.852 1.00 90.19 209 SER A O 1
ATOM 1656 N N . ARG A 1 210 ? 15.049 5.625 -5.527 1.00 94.56 210 ARG A N 1
ATOM 1657 C CA . ARG A 1 210 ? 16.419 5.856 -6.014 1.00 94.56 210 ARG A CA 1
ATOM 1658 C C . ARG A 1 210 ? 16.443 6.134 -7.520 1.00 94.56 210 ARG A C 1
ATOM 1660 O O . ARG A 1 210 ? 17.112 7.078 -7.937 1.00 94.56 210 ARG A O 1
ATOM 1667 N N . ILE A 1 211 ? 15.672 5.391 -8.320 1.00 96.06 211 ILE A N 1
ATOM 1668 C CA . ILE A 1 211 ? 15.527 5.627 -9.767 1.00 96.06 211 ILE A CA 1
ATOM 1669 C C . ILE A 1 211 ? 14.959 7.025 -10.026 1.00 96.06 211 ILE A C 1
ATOM 1671 O O . ILE A 1 211 ? 15.522 7.755 -10.835 1.00 96.06 211 ILE A O 1
ATOM 1675 N N . ILE A 1 212 ? 13.901 7.446 -9.323 1.00 93.88 212 ILE A N 1
ATOM 1676 C CA . ILE A 1 212 ? 13.328 8.796 -9.475 1.00 93.88 212 ILE A CA 1
ATOM 1677 C C . ILE A 1 212 ? 14.338 9.875 -9.092 1.00 93.88 212 ILE A C 1
ATOM 1679 O O . ILE A 1 212 ? 14.472 10.871 -9.804 1.00 93.88 212 ILE A O 1
ATOM 1683 N N . THR A 1 213 ? 15.070 9.680 -7.995 1.00 94.81 213 THR A N 1
ATOM 1684 C CA . THR A 1 213 ? 16.129 10.610 -7.577 1.00 94.81 213 THR A CA 1
ATOM 1685 C C . THR A 1 213 ? 17.177 10.772 -8.677 1.00 94.81 213 THR A C 1
ATOM 1687 O O . THR A 1 213 ? 17.582 11.889 -8.994 1.00 94.81 213 THR A O 1
ATOM 1690 N N . GLU A 1 214 ? 17.578 9.672 -9.311 1.00 97.00 214 GLU A N 1
ATOM 1691 C CA . GLU A 1 214 ? 18.539 9.698 -10.409 1.00 97.00 214 GLU A CA 1
ATOM 1692 C C . GLU A 1 214 ? 17.936 10.280 -11.702 1.00 97.00 214 GLU A C 1
ATOM 1694 O O . GLU A 1 214 ? 18.605 11.050 -12.390 1.00 97.00 214 GLU A O 1
ATOM 1699 N N . VAL A 1 215 ? 16.656 10.022 -12.006 1.00 96.06 215 VAL A N 1
ATOM 1700 C CA . VAL A 1 215 ? 15.920 10.663 -13.116 1.00 96.06 215 VAL A CA 1
ATOM 1701 C C . VAL A 1 215 ? 15.930 12.180 -12.953 1.00 96.06 215 VAL A C 1
ATOM 1703 O O . VAL A 1 215 ? 16.265 12.883 -13.910 1.00 96.06 215 VAL A O 1
ATOM 1706 N N . LYS A 1 216 ? 15.656 12.683 -11.742 1.00 94.44 216 LYS A N 1
ATOM 1707 C CA . LYS A 1 216 ? 15.660 14.121 -11.422 1.00 94.44 216 LYS A CA 1
ATOM 1708 C C . LYS A 1 216 ? 17.040 14.776 -11.579 1.00 94.44 216 LYS A C 1
ATOM 1710 O O . LYS A 1 216 ? 17.114 15.984 -11.787 1.00 94.44 216 LYS A O 1
ATOM 1715 N N . ARG A 1 217 ? 18.131 13.998 -11.549 1.00 96.06 217 ARG A N 1
ATOM 1716 C CA . ARG A 1 217 ? 19.506 14.468 -11.827 1.00 96.06 217 ARG A CA 1
ATOM 1717 C C . ARG A 1 217 ? 19.855 14.520 -13.316 1.00 96.06 217 ARG A C 1
ATOM 1719 O O . ARG A 1 217 ? 20.913 15.035 -13.684 1.00 96.06 217 ARG A O 1
ATOM 1726 N N . THR A 1 218 ? 19.021 13.958 -14.187 1.00 94.44 218 THR A N 1
ATOM 1727 C CA . THR A 1 218 ? 19.200 14.076 -15.640 1.00 94.44 218 THR A CA 1
ATOM 1728 C C . THR A 1 218 ? 18.590 15.376 -16.151 1.00 94.44 218 THR A C 1
ATOM 1730 O O . THR A 1 218 ? 17.651 15.894 -15.560 1.00 94.44 218 THR A O 1
ATOM 1733 N N . LYS A 1 219 ? 19.074 15.904 -17.280 1.00 91.69 219 LYS A N 1
ATOM 1734 C CA . LYS A 1 219 ? 18.450 17.095 -17.878 1.00 91.69 219 LYS A CA 1
ATOM 1735 C C . LYS A 1 219 ? 17.163 16.717 -18.607 1.00 91.69 219 LYS A C 1
ATOM 1737 O O . LYS A 1 219 ? 16.112 17.287 -18.356 1.00 91.69 219 LYS A O 1
ATOM 1742 N N . THR A 1 220 ? 17.249 15.743 -19.513 1.00 90.56 220 THR A N 1
ATOM 1743 C CA . THR A 1 220 ? 16.141 15.421 -20.420 1.00 90.56 220 THR A CA 1
ATOM 1744 C C . THR A 1 220 ? 15.002 14.695 -19.708 1.00 90.56 220 THR A C 1
ATOM 1746 O O . THR A 1 220 ? 13.865 15.146 -19.797 1.00 90.56 220 THR A O 1
ATOM 1749 N N . LEU A 1 221 ? 15.276 13.598 -18.988 1.00 93.38 221 LEU A N 1
ATOM 1750 C CA . LEU A 1 221 ? 14.196 12.823 -18.364 1.00 93.38 221 LEU A CA 1
ATOM 1751 C C . LEU A 1 221 ? 13.527 13.594 -17.226 1.00 93.38 221 LEU A C 1
ATOM 1753 O O . LEU A 1 221 ? 12.316 13.483 -17.092 1.00 93.38 221 LEU A O 1
ATOM 1757 N N . SER A 1 222 ? 14.281 14.393 -16.461 1.00 93.69 222 SER A N 1
ATOM 1758 C CA . SER A 1 222 ? 13.723 15.249 -15.405 1.00 93.69 222 SER A CA 1
ATOM 1759 C C . SER A 1 222 ? 12.704 16.242 -15.968 1.00 93.69 222 SER A C 1
ATOM 1761 O O . SER A 1 222 ? 11.549 16.230 -15.554 1.00 93.69 222 SER A O 1
ATOM 1763 N N . THR A 1 223 ? 13.069 17.003 -17.011 1.00 91.62 223 THR A N 1
ATOM 1764 C CA . THR A 1 223 ? 12.139 17.944 -17.660 1.00 91.62 223 THR A CA 1
ATOM 1765 C C . THR A 1 223 ? 10.880 17.253 -18.182 1.00 91.62 223 THR A C 1
ATOM 1767 O O . THR A 1 223 ? 9.781 17.767 -17.989 1.00 91.62 223 THR A O 1
ATOM 1770 N N . PHE A 1 224 ? 11.010 16.081 -18.812 1.00 90.88 224 PHE A N 1
ATOM 1771 C CA . PHE A 1 224 ? 9.837 15.332 -19.265 1.00 90.88 224 PHE A CA 1
ATOM 1772 C C . PHE A 1 224 ? 8.990 14.823 -18.096 1.00 90.88 224 PHE A C 1
ATOM 1774 O O . PHE A 1 224 ? 7.780 15.029 -18.106 1.00 90.88 224 PHE A O 1
ATOM 1781 N N . TYR A 1 225 ? 9.603 14.206 -17.085 1.00 91.44 225 TYR A N 1
ATOM 1782 C CA . TYR A 1 225 ? 8.906 13.690 -15.907 1.00 91.44 225 TYR A CA 1
ATOM 1783 C C . TYR A 1 225 ? 8.129 14.800 -15.184 1.00 91.44 225 TYR A C 1
ATOM 1785 O O . TYR A 1 225 ? 6.937 14.641 -14.912 1.00 91.44 225 TYR A O 1
ATOM 1793 N N . ASP A 1 226 ? 8.762 15.950 -14.956 1.00 90.38 226 ASP A N 1
ATOM 1794 C CA . ASP A 1 226 ? 8.148 17.100 -14.290 1.00 90.38 226 ASP A CA 1
ATOM 1795 C C . ASP A 1 226 ? 7.053 17.761 -15.144 1.00 90.38 226 ASP A C 1
ATOM 1797 O O . ASP A 1 226 ? 6.095 18.296 -14.592 1.00 90.38 226 ASP A O 1
ATOM 1801 N N . SER A 1 227 ? 7.131 17.664 -16.479 1.00 90.19 227 SER A N 1
ATOM 1802 C CA . SER A 1 227 ? 6.080 18.166 -17.379 1.00 90.19 227 SER A CA 1
ATOM 1803 C C . SER A 1 227 ? 4.796 17.326 -17.381 1.00 90.19 227 SER A C 1
ATOM 1805 O O . SER A 1 227 ? 3.751 17.811 -17.817 1.00 90.19 227 SER A O 1
ATOM 1807 N N . LEU A 1 228 ? 4.855 16.069 -16.923 1.00 86.81 228 LEU A N 1
ATOM 1808 C CA . LEU A 1 228 ? 3.678 15.209 -16.819 1.00 86.81 228 LEU A CA 1
ATOM 1809 C C . LEU A 1 228 ? 2.889 15.580 -15.565 1.00 86.81 228 LEU A C 1
ATOM 1811 O O . LEU A 1 228 ? 3.374 15.388 -14.449 1.00 86.81 228 LEU A O 1
ATOM 1815 N N . VAL A 1 229 ? 1.650 16.043 -15.737 1.00 84.94 229 VAL A N 1
ATOM 1816 C CA . VAL A 1 229 ? 0.727 16.221 -14.608 1.00 84.94 229 VAL A CA 1
ATOM 1817 C C . VAL A 1 229 ? 0.388 14.860 -13.977 1.00 84.94 229 VAL A C 1
ATOM 1819 O O . VAL A 1 229 ? 0.465 13.835 -14.663 1.00 84.94 229 VAL A O 1
ATOM 1822 N N . PRO A 1 230 ? -0.021 14.799 -12.693 1.00 79.56 230 PRO A N 1
ATOM 1823 C CA . PRO A 1 230 ? -0.307 13.529 -12.019 1.00 79.56 230 PRO A CA 1
ATOM 1824 C C . PRO A 1 230 ? -1.265 12.607 -12.790 1.00 79.56 230 PRO A C 1
ATOM 1826 O O . PRO A 1 230 ? -1.002 11.414 -12.904 1.00 79.56 230 PRO A O 1
ATOM 1829 N N . ALA A 1 231 ? -2.313 13.163 -13.410 1.00 78.94 231 ALA A N 1
ATOM 1830 C CA . ALA A 1 231 ? -3.264 12.396 -14.218 1.00 78.94 231 ALA A CA 1
ATOM 1831 C C . ALA A 1 231 ? -2.617 11.710 -15.439 1.00 78.94 231 ALA A C 1
ATOM 1833 O O . ALA A 1 231 ? -2.974 10.581 -15.778 1.00 78.94 231 ALA A O 1
ATOM 1834 N N . ASP A 1 232 ? -1.632 12.348 -16.080 1.00 83.25 232 ASP A N 1
ATOM 1835 C CA . ASP A 1 232 ? -0.894 11.744 -17.192 1.00 83.25 232 ASP A CA 1
ATOM 1836 C C . ASP A 1 232 ? 0.037 10.632 -16.712 1.00 83.25 232 ASP A C 1
ATOM 1838 O O . ASP A 1 232 ? 0.130 9.586 -17.358 1.00 83.25 232 ASP A O 1
ATOM 1842 N N . ARG A 1 233 ? 0.690 10.815 -15.558 1.00 83.69 233 ARG A N 1
ATOM 1843 C CA . ARG A 1 233 ? 1.519 9.764 -14.945 1.00 83.69 233 ARG A CA 1
ATOM 1844 C C . ARG A 1 233 ? 0.668 8.540 -14.602 1.00 83.69 233 ARG A C 1
ATOM 1846 O O . ARG A 1 233 ? 1.061 7.419 -14.924 1.00 83.69 233 ARG A O 1
ATOM 1853 N N . ASP A 1 234 ? -0.516 8.759 -14.035 1.00 79.56 234 ASP A N 1
ATOM 1854 C CA . ASP A 1 234 ? -1.508 7.724 -13.723 1.00 79.56 234 ASP A CA 1
ATOM 1855 C C . ASP A 1 234 ? -1.948 6.977 -14.994 1.00 79.56 234 ASP A C 1
ATOM 1857 O O . ASP A 1 234 ? -1.796 5.755 -15.071 1.00 79.56 234 ASP A O 1
ATOM 1861 N N . ARG A 1 235 ? -2.369 7.704 -16.039 1.00 82.88 235 ARG A N 1
ATOM 1862 C CA . ARG A 1 235 ? -2.767 7.137 -17.344 1.00 82.88 235 ARG A CA 1
ATOM 1863 C C . ARG A 1 235 ? -1.656 6.312 -17.996 1.00 82.88 235 ARG A C 1
ATOM 1865 O O . ARG A 1 235 ? -1.916 5.277 -18.612 1.00 82.88 235 ARG A O 1
ATOM 1872 N N . LEU A 1 236 ? -0.410 6.770 -17.897 1.00 81.62 236 LEU A N 1
ATOM 1873 C CA . LEU A 1 236 ? 0.743 6.083 -18.478 1.00 81.62 236 LEU A CA 1
ATOM 1874 C C . LEU A 1 236 ? 1.206 4.887 -17.633 1.00 81.62 236 LEU A C 1
ATOM 1876 O O . LEU A 1 236 ? 1.925 4.028 -18.153 1.00 81.62 236 LEU A O 1
ATOM 1880 N N . GLY A 1 237 ? 0.773 4.786 -16.373 1.00 81.00 237 GLY A N 1
ATOM 1881 C CA . GLY A 1 237 ? 1.279 3.803 -15.419 1.00 81.00 237 GLY A CA 1
ATOM 1882 C C . GLY A 1 237 ? 2.717 4.103 -14.993 1.00 81.00 237 GLY A C 1
ATOM 1883 O O . GLY A 1 237 ? 3.510 3.175 -14.826 1.00 81.00 237 GLY A O 1
ATOM 1884 N N . ILE A 1 238 ? 3.055 5.388 -14.866 1.00 84.31 238 ILE A N 1
ATOM 1885 C CA . ILE A 1 238 ? 4.324 5.900 -14.340 1.00 84.31 238 ILE A CA 1
ATOM 1886 C C . ILE A 1 238 ? 4.168 6.119 -12.831 1.00 84.31 238 ILE A C 1
ATOM 1888 O O . ILE A 1 238 ? 3.188 6.713 -12.374 1.00 84.31 238 ILE A O 1
ATOM 1892 N N . TYR A 1 239 ? 5.110 5.596 -12.049 1.00 83.62 239 TYR A N 1
ATOM 1893 C CA . TYR A 1 239 ? 5.157 5.788 -10.603 1.00 83.62 239 TYR A CA 1
ATOM 1894 C C . TYR A 1 239 ? 5.530 7.236 -10.261 1.00 83.62 239 TYR A C 1
ATOM 1896 O O . TYR A 1 239 ? 6.385 7.834 -10.915 1.00 83.62 239 TYR A O 1
ATOM 1904 N N . SER A 1 240 ? 4.874 7.784 -9.238 1.00 80.38 240 SER A N 1
ATOM 1905 C CA . SER A 1 240 ? 5.037 9.159 -8.770 1.00 80.38 240 SER A CA 1
ATOM 1906 C C . SER A 1 240 ? 4.815 9.183 -7.254 1.00 80.38 240 SER A C 1
ATOM 1908 O O . SER A 1 240 ? 3.696 8.891 -6.832 1.00 80.38 240 SER A O 1
ATOM 1910 N N . PRO A 1 241 ? 5.813 9.550 -6.428 1.00 75.56 241 PRO A N 1
ATOM 1911 C CA . PRO A 1 241 ? 5.656 9.651 -4.973 1.00 75.56 241 PRO A CA 1
ATOM 1912 C C . PRO A 1 241 ? 4.536 10.616 -4.560 1.00 75.56 241 PRO A C 1
ATOM 1914 O O . PRO A 1 241 ? 3.879 10.445 -3.537 1.00 75.56 241 PRO A O 1
ATOM 1917 N N . GLU A 1 242 ? 4.270 11.620 -5.396 1.00 79.31 242 GLU A N 1
ATOM 1918 C CA . GLU A 1 242 ? 3.203 12.601 -5.211 1.00 79.31 242 GLU A CA 1
ATOM 1919 C C . GLU A 1 242 ? 1.799 11.966 -5.261 1.00 79.31 242 GLU A C 1
ATOM 1921 O O . GLU A 1 242 ? 0.851 12.533 -4.716 1.00 79.31 242 GLU A O 1
ATOM 1926 N N . ARG A 1 243 ? 1.650 10.771 -5.860 1.00 80.38 243 ARG A N 1
ATOM 1927 C CA . ARG A 1 243 ? 0.379 10.029 -5.881 1.00 80.38 243 ARG A CA 1
ATOM 1928 C C . ARG A 1 243 ? -0.054 9.646 -4.473 1.00 80.38 243 ARG A C 1
ATOM 1930 O O . ARG A 1 243 ? -1.224 9.805 -4.143 1.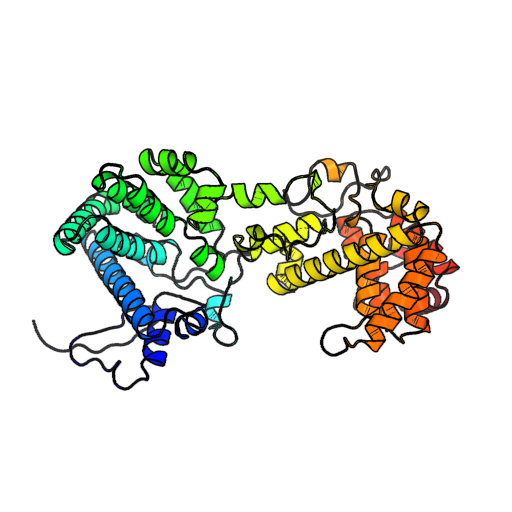00 80.38 243 ARG A O 1
ATOM 1937 N N . LEU A 1 244 ? 0.874 9.180 -3.642 1.00 82.50 244 LEU A N 1
ATOM 1938 C CA . LEU A 1 244 ? 0.591 8.829 -2.254 1.00 82.50 244 LEU A CA 1
ATOM 1939 C C . LEU A 1 244 ? 0.181 10.068 -1.441 1.00 82.50 244 LEU A C 1
ATOM 1941 O O . LEU A 1 244 ? -0.761 10.016 -0.651 1.00 82.50 244 LEU A O 1
ATOM 1945 N N . ALA A 1 245 ? 0.831 11.210 -1.688 1.00 84.06 245 ALA A N 1
ATOM 1946 C CA . ALA A 1 245 ? 0.587 12.454 -0.957 1.00 84.06 245 ALA A CA 1
ATOM 1947 C C . ALA A 1 245 ? -0.869 12.949 -1.050 1.00 84.06 245 ALA A C 1
ATOM 1949 O O . ALA A 1 245 ? -1.356 13.587 -0.118 1.00 84.06 245 ALA A O 1
ATOM 1950 N N . ARG A 1 246 ? -1.604 12.625 -2.127 1.00 85.81 246 ARG A N 1
ATOM 1951 C CA . ARG A 1 246 ? -3.028 12.997 -2.246 1.00 85.81 246 ARG A CA 1
ATOM 1952 C C . ARG A 1 246 ? -3.913 12.313 -1.202 1.00 85.81 246 ARG A C 1
ATOM 1954 O O . ARG A 1 246 ? -4.961 12.851 -0.855 1.00 85.81 246 ARG A O 1
ATOM 1961 N N . PHE A 1 247 ? -3.504 11.132 -0.743 1.00 87.19 247 PHE A N 1
ATOM 1962 C CA . PHE A 1 247 ? -4.227 10.347 0.248 1.00 87.19 247 PHE A CA 1
ATOM 1963 C C . PHE A 1 247 ? -3.787 10.701 1.665 1.00 87.19 247 PHE A C 1
ATOM 1965 O O . PHE A 1 247 ? -4.635 10.805 2.548 1.00 87.19 247 PHE A O 1
ATOM 1972 N N . LEU A 1 248 ? -2.493 10.967 1.858 1.00 88.25 248 LEU A N 1
ATOM 1973 C CA . LEU A 1 248 ? -1.888 11.281 3.157 1.00 88.25 248 LEU A CA 1
ATOM 1974 C C . LEU A 1 248 ? -2.018 12.759 3.560 1.00 88.25 248 LEU A C 1
ATOM 1976 O O . LEU A 1 248 ? -1.155 13.307 4.245 1.00 88.25 248 LEU A O 1
ATOM 1980 N N . LYS A 1 249 ? -3.083 13.437 3.124 1.00 88.50 249 LYS A N 1
ATOM 1981 C CA . LYS A 1 249 ? -3.365 14.792 3.599 1.00 88.50 249 LYS A CA 1
ATOM 1982 C C . LYS A 1 249 ? -3.810 14.747 5.061 1.00 88.50 249 LYS A C 1
ATOM 1984 O O . LYS A 1 249 ? -4.489 13.803 5.472 1.00 88.50 249 LYS A O 1
ATOM 1989 N N . SER A 1 250 ? -3.440 15.759 5.843 1.00 86.06 250 SER A N 1
ATOM 1990 C CA . SER A 1 250 ? -3.737 15.813 7.281 1.00 86.06 250 SER A CA 1
ATOM 1991 C C . SER A 1 250 ? -5.235 15.731 7.576 1.00 86.06 250 SER A C 1
ATOM 1993 O O . SER A 1 250 ? -5.620 15.097 8.552 1.00 86.06 250 SER A O 1
ATOM 1995 N N . GLU A 1 251 ? -6.081 16.312 6.723 1.00 86.31 251 GLU A N 1
ATOM 1996 C CA . GLU A 1 251 ? -7.541 16.245 6.842 1.00 86.31 251 GLU A CA 1
ATOM 1997 C C . GLU A 1 251 ? -8.110 14.831 6.660 1.00 86.31 251 GLU A C 1
ATOM 1999 O O . GLU A 1 251 ? -9.191 14.550 7.166 1.00 86.31 251 GLU A O 1
ATOM 2004 N N . ASN A 1 252 ? -7.380 13.928 5.995 1.00 88.25 252 ASN A N 1
ATOM 2005 C CA . ASN A 1 252 ? -7.800 12.541 5.785 1.00 88.25 252 ASN A CA 1
ATOM 2006 C C . ASN A 1 252 ? -7.390 11.609 6.935 1.00 88.25 252 ASN A C 1
ATOM 2008 O O . ASN A 1 252 ? -7.806 10.449 6.954 1.00 88.25 252 ASN A O 1
ATOM 2012 N N . PHE A 1 253 ? -6.535 12.070 7.853 1.00 90.00 253 PHE A N 1
ATOM 2013 C CA . PHE A 1 253 ? -6.025 11.235 8.936 1.00 90.00 253 PHE A CA 1
ATOM 2014 C C . PHE A 1 253 ? -7.142 10.913 9.934 1.00 90.00 253 PHE A C 1
ATOM 2016 O O . PHE A 1 253 ? -7.740 11.821 10.511 1.00 90.00 253 PHE A O 1
ATOM 2023 N N . GLY A 1 254 ? -7.423 9.626 10.140 1.00 88.25 254 GLY A N 1
ATOM 2024 C CA . GLY A 1 254 ? -8.449 9.177 11.088 1.00 88.25 254 GLY A CA 1
ATOM 2025 C C . GLY A 1 254 ? -9.902 9.396 10.677 1.00 88.25 254 GLY A C 1
ATOM 2026 O O . GLY A 1 254 ? -10.781 9.330 11.537 1.00 88.25 254 GLY A O 1
ATOM 2027 N N . GLN A 1 255 ? -10.170 9.659 9.395 1.00 85.00 255 GLN A N 1
ATOM 2028 C CA . GLN A 1 255 ? -11.534 9.853 8.884 1.00 85.00 255 GLN A CA 1
ATOM 2029 C C . GLN A 1 255 ? -12.343 8.548 8.801 1.00 85.00 255 GLN A C 1
ATOM 2031 O O . GLN A 1 255 ? -13.571 8.586 8.847 1.00 85.00 255 GLN A O 1
ATOM 2036 N N . GLY A 1 256 ? -11.679 7.392 8.671 1.00 82.19 256 GLY A N 1
ATOM 2037 C CA . GLY A 1 256 ? -12.351 6.092 8.549 1.00 82.19 256 GLY A CA 1
ATOM 2038 C C . GLY A 1 256 ? -13.174 5.915 7.283 1.00 82.19 256 GLY A C 1
ATOM 2039 O O . GLY A 1 256 ? -14.170 5.201 7.279 1.00 82.19 256 GLY A O 1
ATOM 2040 N N . THR A 1 257 ? -12.817 6.618 6.211 1.00 82.25 257 THR A N 1
ATOM 2041 C CA . THR A 1 257 ? -13.518 6.507 4.934 1.00 82.25 257 THR A CA 1
ATOM 2042 C C . THR A 1 257 ? -12.938 5.350 4.126 1.00 82.25 257 THR A C 1
ATOM 2044 O O . THR A 1 257 ? -11.801 5.440 3.652 1.00 82.25 257 THR A O 1
ATOM 2047 N N . PHE A 1 258 ? -13.739 4.306 3.908 1.00 82.38 258 PHE A N 1
ATOM 2048 C CA . PHE A 1 258 ? -13.386 3.192 3.029 1.00 82.38 258 PHE A CA 1
ATOM 2049 C C . PHE A 1 258 ? -13.073 3.680 1.606 1.00 82.38 258 PHE A C 1
ATOM 2051 O O . PHE A 1 258 ? -13.765 4.541 1.064 1.00 82.38 258 PHE A O 1
ATOM 2058 N N . LEU A 1 259 ? -12.009 3.139 1.008 1.00 79.56 259 LEU A N 1
ATOM 2059 C CA . LEU A 1 259 ? -11.505 3.563 -0.302 1.00 79.56 259 LEU A CA 1
ATOM 2060 C C . LEU A 1 259 ? -11.666 2.538 -1.420 1.00 79.56 259 LEU A C 1
ATOM 2062 O O . LEU A 1 259 ? -11.138 2.763 -2.507 1.00 79.56 259 LEU A O 1
ATOM 2066 N N . GLY A 1 260 ? -12.377 1.433 -1.189 1.00 75.44 260 GLY A N 1
ATOM 2067 C CA . GLY A 1 260 ? -12.527 0.396 -2.214 1.00 75.44 260 GLY A CA 1
ATOM 2068 C C . GLY A 1 260 ? -13.112 0.902 -3.534 1.00 75.44 260 GLY A C 1
ATOM 2069 O O . GLY A 1 260 ? -12.832 0.310 -4.570 1.00 75.44 260 GLY A O 1
ATOM 2070 N N . ASP A 1 261 ? -13.841 2.022 -3.505 1.00 71.81 261 ASP A N 1
ATOM 2071 C CA . ASP A 1 261 ? -14.464 2.625 -4.686 1.00 71.81 261 ASP A CA 1
ATOM 2072 C C . ASP A 1 261 ? -13.623 3.737 -5.344 1.00 71.81 261 ASP A C 1
ATOM 2074 O O . ASP A 1 261 ? -14.010 4.250 -6.394 1.00 71.81 261 ASP A O 1
ATOM 2078 N N . ASP A 1 262 ? -12.479 4.136 -4.769 1.00 83.06 262 ASP A N 1
ATOM 2079 C CA . ASP A 1 262 ? -11.585 5.116 -5.398 1.00 83.06 262 ASP A CA 1
ATOM 2080 C C . ASP A 1 262 ? -10.677 4.400 -6.417 1.00 83.06 262 ASP A C 1
ATOM 2082 O O . ASP A 1 262 ? -9.707 3.743 -6.025 1.00 83.06 262 ASP A O 1
ATOM 2086 N N . PRO A 1 263 ? -10.905 4.548 -7.739 1.00 79.75 263 PRO A N 1
ATOM 2087 C CA . PRO A 1 263 ? -10.118 3.844 -8.756 1.00 79.75 263 PRO A CA 1
ATOM 2088 C C . PRO A 1 263 ? -8.639 4.244 -8.727 1.00 79.75 263 PRO A C 1
ATOM 2090 O O . PRO A 1 263 ? -7.774 3.579 -9.298 1.00 79.75 263 PRO A O 1
ATOM 2093 N N . ALA A 1 264 ? -8.316 5.353 -8.072 1.00 82.25 264 ALA A N 1
ATOM 2094 C CA . ALA A 1 264 ? -6.971 5.850 -7.961 1.00 82.25 264 ALA A CA 1
ATOM 2095 C C . ALA A 1 264 ? -6.172 5.090 -6.877 1.00 82.25 264 ALA A C 1
ATOM 2097 O O . ALA A 1 264 ? -4.938 5.049 -6.968 1.00 82.25 264 ALA A O 1
ATOM 2098 N N . ILE A 1 265 ? -6.831 4.428 -5.909 1.00 83.81 265 ILE A N 1
ATOM 2099 C CA . ILE A 1 265 ? -6.185 3.426 -5.037 1.00 83.81 265 ILE A CA 1
ATOM 2100 C C . ILE A 1 265 ? -5.580 2.310 -5.873 1.00 83.81 265 ILE A C 1
ATOM 2102 O O . ILE A 1 265 ? -4.513 1.790 -5.531 1.00 83.81 265 ILE A O 1
ATOM 2106 N N . ASP A 1 266 ? -6.210 1.968 -6.999 1.00 81.19 266 ASP A N 1
ATOM 2107 C CA . ASP A 1 266 ? -5.760 0.820 -7.758 1.00 81.19 266 ASP A CA 1
ATOM 2108 C C . ASP A 1 266 ? -4.385 1.001 -8.390 1.00 81.19 266 ASP A C 1
ATOM 2110 O O . ASP A 1 266 ? -3.724 0.026 -8.741 1.00 81.19 266 ASP A O 1
ATOM 2114 N N . LEU A 1 267 ? -3.902 2.237 -8.446 1.00 79.31 267 LEU A N 1
ATOM 2115 C CA . LEU A 1 267 ? -2.590 2.601 -8.959 1.00 79.31 267 LEU A CA 1
ATOM 2116 C C . LEU A 1 267 ? -1.478 2.564 -7.900 1.00 79.31 267 LEU A C 1
ATOM 2118 O O . LEU A 1 267 ? -0.317 2.772 -8.253 1.00 79.31 267 LEU A O 1
ATOM 2122 N N . LEU A 1 268 ? -1.810 2.338 -6.629 1.00 83.44 268 LEU A N 1
ATOM 2123 C CA . LEU A 1 268 ? -0.849 2.206 -5.535 1.00 83.44 268 LEU A CA 1
ATOM 2124 C C . LEU A 1 268 ? -0.332 0.767 -5.432 1.00 83.44 268 LEU A C 1
ATOM 2126 O O . LEU A 1 268 ? -1.080 -0.185 -5.701 1.00 83.44 268 LEU A O 1
ATOM 2130 N N . CYS A 1 269 ? 0.928 0.603 -5.026 1.00 80.75 269 CYS A N 1
ATOM 2131 C CA . CYS A 1 269 ? 1.456 -0.711 -4.655 1.00 80.75 269 CYS A CA 1
ATOM 2132 C C . CYS A 1 269 ? 0.883 -1.181 -3.300 1.00 80.75 269 CYS A C 1
ATOM 2134 O O . CYS A 1 269 ? 0.341 -0.365 -2.550 1.00 80.75 269 CYS A O 1
ATOM 2136 N N . PRO A 1 270 ? 1.006 -2.473 -2.946 1.00 82.75 270 PRO A N 1
ATOM 2137 C CA . PRO A 1 270 ? 0.488 -3.010 -1.684 1.00 82.75 270 PRO A CA 1
ATOM 2138 C C . PRO A 1 270 ? 0.894 -2.217 -0.434 1.00 82.75 270 PRO A C 1
ATOM 2140 O O . PRO A 1 270 ? 0.045 -1.891 0.395 1.00 82.75 270 PRO A O 1
ATOM 2143 N N . MET A 1 271 ? 2.171 -1.838 -0.319 1.00 82.44 271 MET A N 1
ATOM 2144 C CA . MET A 1 271 ? 2.652 -1.078 0.838 1.00 82.44 271 MET A CA 1
ATOM 2145 C C . MET A 1 271 ? 2.097 0.355 0.870 1.00 82.44 271 MET A C 1
ATOM 2147 O O . MET A 1 271 ? 1.705 0.845 1.926 1.00 82.44 271 MET A O 1
ATOM 2151 N N . GLU A 1 272 ? 1.980 1.018 -0.281 1.00 86.88 272 GLU A N 1
ATOM 2152 C CA . GLU A 1 272 ? 1.327 2.329 -0.363 1.00 86.88 272 GLU A CA 1
ATOM 2153 C C . GLU A 1 272 ? -0.156 2.253 0.010 1.00 86.88 272 GLU A C 1
ATOM 2155 O O . GLU A 1 272 ? -0.639 3.110 0.746 1.00 86.88 272 GLU A O 1
ATOM 2160 N N . ARG A 1 273 ? -0.876 1.221 -0.452 1.00 88.25 273 ARG A N 1
ATOM 2161 C CA . ARG A 1 273 ? -2.277 0.991 -0.068 1.00 88.25 273 ARG A CA 1
ATOM 2162 C C . ARG A 1 273 ? -2.401 0.800 1.437 1.00 88.25 273 ARG A C 1
ATOM 2164 O O . ARG A 1 273 ? -3.244 1.446 2.046 1.00 88.25 273 ARG A O 1
ATOM 2171 N N . LEU A 1 274 ? -1.527 -0.011 2.040 1.00 88.62 274 LEU A N 1
ATOM 2172 C CA . LEU A 1 274 ? -1.470 -0.161 3.493 1.00 88.62 274 LEU A CA 1
ATOM 2173 C C . LEU A 1 274 ? -1.256 1.185 4.184 1.00 88.62 274 LEU A C 1
ATOM 2175 O O . LEU A 1 274 ? -1.955 1.473 5.149 1.00 88.62 274 LEU A O 1
ATOM 2179 N N . TRP A 1 275 ? -0.321 2.015 3.716 1.00 89.38 275 TRP A N 1
ATOM 2180 C CA . TRP A 1 275 ? -0.098 3.333 4.312 1.00 89.38 275 TRP A CA 1
ATOM 2181 C C . TRP A 1 275 ? -1.323 4.232 4.207 1.00 89.38 275 TRP A C 1
ATOM 2183 O O . TRP A 1 275 ? -1.615 4.953 5.154 1.00 89.38 275 TRP A O 1
ATOM 2193 N N . VAL A 1 276 ? -2.050 4.182 3.092 1.00 91.44 276 VAL A N 1
ATOM 2194 C CA . VAL A 1 276 ? -3.293 4.936 2.925 1.00 91.44 276 VAL A CA 1
ATOM 2195 C C . VAL A 1 276 ? -4.385 4.435 3.871 1.00 91.44 276 VAL A C 1
ATOM 2197 O O . VAL A 1 276 ? -4.967 5.256 4.581 1.00 91.44 276 VAL A O 1
ATOM 2200 N N . SER A 1 277 ? -4.638 3.125 3.924 1.00 91.81 277 SER A N 1
ATOM 2201 C CA . SER A 1 277 ? -5.637 2.549 4.835 1.00 91.81 277 SER A CA 1
ATOM 2202 C C . SER A 1 277 ? -5.262 2.819 6.295 1.00 91.81 277 SER A C 1
ATOM 2204 O O . SER A 1 277 ? -6.086 3.293 7.064 1.00 91.81 277 SER A O 1
ATOM 2206 N N . ALA A 1 278 ? -3.993 2.643 6.670 1.00 91.12 278 ALA A N 1
ATOM 2207 C CA . ALA A 1 278 ? -3.499 2.951 8.009 1.00 91.12 278 ALA A CA 1
ATOM 2208 C C . ALA A 1 278 ? -3.642 4.437 8.366 1.00 91.12 278 ALA A C 1
ATOM 2210 O O . ALA A 1 278 ? -4.066 4.757 9.472 1.00 91.12 278 ALA A O 1
ATOM 2211 N N . TRP A 1 279 ? -3.335 5.350 7.438 1.00 92.06 279 TRP A N 1
ATOM 2212 C CA . TRP A 1 279 ? -3.492 6.793 7.645 1.00 92.06 279 TRP A CA 1
ATOM 2213 C C . TRP A 1 279 ? -4.951 7.170 7.905 1.00 92.06 279 TRP A C 1
ATOM 2215 O O . TRP A 1 279 ? -5.254 7.928 8.827 1.00 92.06 279 TRP A O 1
ATOM 2225 N N . ARG A 1 280 ? -5.875 6.603 7.127 1.00 90.00 280 ARG A N 1
ATOM 2226 C CA . ARG A 1 280 ? -7.317 6.806 7.321 1.00 90.00 280 ARG A CA 1
ATOM 2227 C C . ARG A 1 280 ? -7.834 6.170 8.591 1.00 90.00 280 ARG A C 1
ATOM 2229 O O . ARG A 1 280 ? -8.696 6.773 9.221 1.00 90.00 280 ARG A O 1
ATOM 2236 N N . HIS A 1 281 ? -7.246 5.046 8.983 1.00 91.31 281 HIS A N 1
ATOM 2237 C CA . HIS A 1 281 ? -7.513 4.377 10.245 1.00 91.31 281 HIS A CA 1
ATOM 2238 C C . HIS A 1 281 ? -6.812 5.031 11.451 1.00 91.31 281 HIS A C 1
ATOM 2240 O O . HIS A 1 281 ? -6.935 4.560 12.576 1.00 91.31 281 HIS A O 1
ATOM 2246 N N . ALA A 1 282 ? -6.039 6.096 11.219 1.00 90.62 282 ALA A N 1
ATOM 2247 C CA . ALA A 1 282 ? -5.174 6.745 12.197 1.00 90.62 282 ALA A CA 1
ATOM 2248 C C . ALA A 1 282 ? -4.182 5.824 12.928 1.00 90.62 282 ALA A C 1
ATOM 2250 O O . ALA A 1 282 ? -3.808 6.105 14.067 1.00 90.62 282 ALA A O 1
ATOM 2251 N N . CYS A 1 283 ? -3.733 4.748 12.277 1.00 90.00 283 CYS A N 1
ATOM 2252 C CA . CYS A 1 283 ? -2.706 3.872 12.821 1.00 90.00 283 CYS A CA 1
ATOM 2253 C C . CYS A 1 283 ? -1.324 4.554 12.741 1.00 90.00 283 CYS A C 1
ATOM 2255 O O . CYS A 1 283 ? -0.855 4.869 11.641 1.00 90.00 283 CYS A O 1
ATOM 2257 N N . PRO A 1 284 ? -0.635 4.742 13.878 1.00 85.12 284 PRO A N 1
ATOM 2258 C CA . PRO A 1 284 ? 0.681 5.364 13.925 1.00 85.12 284 PRO A CA 1
ATOM 2259 C C . PRO A 1 284 ? 1.842 4.399 13.635 1.00 85.12 284 PRO A C 1
ATOM 2261 O O . PRO A 1 284 ? 2.971 4.867 13.467 1.00 85.12 284 PRO A O 1
ATOM 2264 N N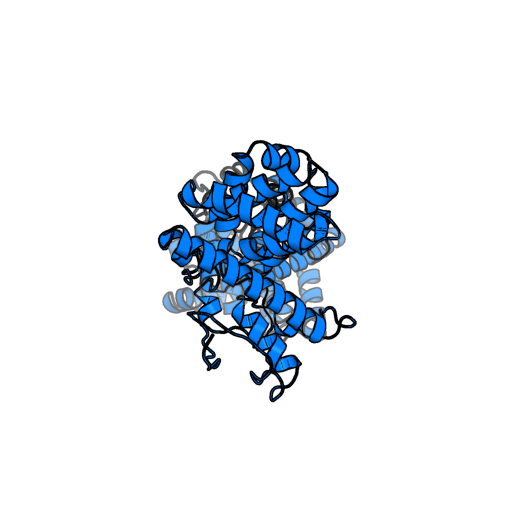 . GLN A 1 285 ? 1.601 3.081 13.581 1.00 86.12 285 GLN A N 1
ATOM 2265 C CA . GLN A 1 285 ? 2.634 2.043 13.412 1.00 86.12 285 GLN A CA 1
ATOM 2266 C C . GLN A 1 285 ? 2.299 0.968 12.349 1.00 86.12 285 GLN A C 1
ATOM 2268 O O . GLN A 1 285 ? 2.339 -0.238 12.624 1.00 86.12 285 GLN A O 1
ATOM 2273 N N . PRO A 1 286 ? 1.974 1.350 11.099 1.00 84.50 286 PRO A N 1
ATOM 2274 C CA . PRO A 1 286 ? 1.604 0.381 10.064 1.00 84.50 286 PRO A CA 1
ATOM 2275 C C . PRO A 1 286 ? 2.712 -0.626 9.714 1.00 84.50 286 PRO A C 1
ATOM 2277 O O . PRO A 1 286 ? 2.415 -1.756 9.312 1.00 84.50 286 PRO A O 1
ATOM 2280 N N . GLY A 1 287 ? 3.985 -0.249 9.853 1.00 80.38 287 GLY A N 1
ATOM 2281 C CA . GLY A 1 287 ? 5.132 -1.123 9.621 1.00 80.38 287 GLY A CA 1
ATOM 2282 C C . GLY A 1 287 ? 5.256 -2.223 10.675 1.00 80.38 287 GLY A C 1
ATOM 2283 O O . GLY A 1 287 ? 5.540 -3.368 10.323 1.00 80.38 287 GLY A O 1
ATOM 2284 N N . ALA A 1 288 ? 4.983 -1.915 11.946 1.00 80.62 288 ALA A N 1
ATOM 2285 C CA . ALA A 1 288 ? 4.961 -2.916 13.016 1.00 80.62 288 ALA A CA 1
ATOM 2286 C C . ALA A 1 288 ? 3.836 -3.944 12.804 1.00 80.62 288 ALA A C 1
ATOM 2288 O O . ALA A 1 288 ? 4.085 -5.151 12.818 1.00 80.62 288 ALA A O 1
ATOM 2289 N N . VAL A 1 289 ? 2.617 -3.473 12.515 1.00 80.38 289 VAL A N 1
ATOM 2290 C CA . VAL A 1 289 ? 1.452 -4.342 12.267 1.00 80.38 289 VAL A CA 1
ATOM 2291 C C . VAL A 1 289 ? 1.692 -5.249 11.058 1.00 80.38 289 VAL A C 1
ATOM 2293 O O . VAL A 1 289 ? 1.512 -6.465 11.136 1.00 80.38 289 VAL A O 1
ATOM 2296 N N . SER A 1 290 ? 2.157 -4.686 9.941 1.00 81.06 290 SER A N 1
ATOM 2297 C CA . SER A 1 290 ? 2.447 -5.481 8.742 1.00 81.06 290 SER A CA 1
ATOM 2298 C C . SER A 1 290 ? 3.650 -6.411 8.892 1.00 81.06 290 SER A C 1
ATOM 2300 O O . SER A 1 290 ? 3.680 -7.446 8.234 1.00 81.06 290 SER A O 1
ATOM 2302 N N . GLY A 1 291 ? 4.608 -6.101 9.769 1.00 74.81 291 GLY A N 1
ATOM 2303 C CA . GLY A 1 291 ? 5.704 -7.010 10.106 1.00 74.81 291 GLY A CA 1
ATOM 2304 C C . GLY A 1 291 ? 5.228 -8.297 10.786 1.00 74.81 291 GLY A C 1
ATOM 2305 O O . GLY A 1 291 ? 5.782 -9.358 10.515 1.00 74.81 291 GLY A O 1
ATOM 2306 N N . ASN A 1 292 ? 4.183 -8.213 11.616 1.00 76.31 292 ASN A N 1
ATOM 2307 C CA . ASN A 1 292 ? 3.646 -9.358 12.359 1.00 76.31 292 ASN A CA 1
ATOM 2308 C C . ASN A 1 292 ? 2.639 -10.187 11.549 1.00 76.31 292 ASN A C 1
ATOM 2310 O O . ASN A 1 292 ? 2.610 -11.409 11.676 1.00 76.31 292 ASN A O 1
ATOM 2314 N N . PHE A 1 293 ? 1.810 -9.536 10.728 1.00 79.19 293 PHE A N 1
ATOM 2315 C CA . PHE A 1 293 ? 0.675 -10.192 10.059 1.00 79.19 293 PHE A CA 1
ATOM 2316 C C . PHE A 1 293 ? 0.751 -10.193 8.526 1.00 79.19 293 PHE A C 1
ATOM 2318 O O . PHE A 1 293 ? -0.025 -10.880 7.865 1.00 79.19 293 PHE A O 1
ATOM 2325 N N . GLY A 1 294 ? 1.675 -9.430 7.943 1.00 78.88 294 GLY A N 1
ATOM 2326 C CA . GLY A 1 294 ? 1.757 -9.192 6.505 1.00 78.88 294 GLY A CA 1
ATOM 2327 C C . GLY A 1 294 ? 0.941 -7.979 6.041 1.00 78.88 294 GLY A C 1
ATOM 2328 O O . GLY A 1 294 ? -0.036 -7.561 6.665 1.00 78.88 294 GLY A O 1
ATOM 2329 N N . VAL A 1 295 ? 1.353 -7.403 4.907 1.00 83.19 295 VAL A N 1
ATOM 2330 C CA . VAL A 1 295 ? 0.774 -6.168 4.343 1.00 83.19 295 VAL A CA 1
ATOM 2331 C C . VAL A 1 295 ? -0.689 -6.330 3.948 1.00 83.19 295 VAL A C 1
ATOM 2333 O O . VAL A 1 295 ? -1.511 -5.504 4.336 1.00 83.19 295 VAL A O 1
ATOM 2336 N N . GLU A 1 296 ? -1.029 -7.391 3.214 1.00 83.31 296 GLU A N 1
ATOM 2337 C CA . GLU A 1 296 ? -2.402 -7.584 2.732 1.00 83.31 296 GLU A CA 1
ATOM 2338 C C . GLU A 1 296 ? -3.382 -7.869 3.863 1.00 83.31 296 GLU A C 1
ATOM 2340 O O . GLU A 1 296 ? -4.494 -7.348 3.849 1.00 83.31 296 GLU A O 1
ATOM 2345 N N . TRP A 1 297 ? -2.962 -8.633 4.875 1.00 87.56 297 TRP A N 1
ATOM 2346 C CA . TRP A 1 297 ? -3.792 -8.865 6.052 1.00 87.56 297 TRP A CA 1
ATOM 2347 C C . TRP A 1 297 ? -4.055 -7.556 6.803 1.00 87.56 297 TRP A C 1
ATOM 2349 O O . TRP A 1 297 ? -5.207 -7.230 7.087 1.00 87.56 297 TRP A O 1
ATOM 2359 N N . ALA A 1 298 ? -3.001 -6.773 7.069 1.00 88.81 298 ALA A N 1
ATOM 2360 C CA . ALA A 1 298 ? -3.118 -5.506 7.788 1.00 88.81 298 ALA A CA 1
ATOM 2361 C C . ALA A 1 298 ? -4.011 -4.511 7.031 1.00 88.81 298 ALA A C 1
ATOM 2363 O O . ALA A 1 298 ? -4.918 -3.922 7.619 1.00 88.81 298 ALA A O 1
ATOM 2364 N N . ARG A 1 299 ? -3.810 -4.383 5.713 1.00 90.31 299 ARG A N 1
ATOM 2365 C CA . ARG A 1 299 ? -4.643 -3.547 4.841 1.00 90.31 299 ARG A CA 1
ATOM 2366 C C . ARG A 1 299 ? -6.101 -3.997 4.874 1.00 90.31 299 ARG A C 1
ATOM 2368 O O . ARG A 1 299 ? -6.969 -3.177 5.146 1.00 90.31 299 ARG A O 1
ATOM 2375 N N . ALA A 1 300 ? -6.368 -5.283 4.635 1.00 88.44 300 ALA A N 1
ATOM 2376 C CA . ALA A 1 300 ? -7.727 -5.821 4.627 1.00 88.44 300 ALA A CA 1
ATOM 2377 C C . ALA A 1 300 ? -8.438 -5.592 5.967 1.00 88.44 300 ALA A C 1
ATOM 2379 O O . ALA A 1 300 ? -9.634 -5.304 5.988 1.00 88.44 300 ALA A O 1
ATOM 2380 N N . ARG A 1 301 ? -7.701 -5.667 7.083 1.00 88.94 301 ARG A N 1
ATOM 2381 C CA . ARG A 1 301 ? -8.253 -5.390 8.406 1.00 88.94 301 ARG A CA 1
ATOM 2382 C C . ARG A 1 301 ? -8.620 -3.917 8.596 1.00 88.94 301 ARG A C 1
ATOM 2384 O O . ARG A 1 301 ? -9.684 -3.650 9.154 1.00 88.94 301 ARG A O 1
ATOM 2391 N N . TYR A 1 302 ? -7.786 -2.979 8.143 1.00 91.69 302 TYR A N 1
ATOM 2392 C CA . TYR A 1 302 ? -8.132 -1.552 8.165 1.00 91.69 302 TYR A CA 1
ATOM 2393 C C . TYR A 1 302 ? -9.340 -1.254 7.284 1.00 91.69 302 TYR A C 1
ATOM 2395 O O . TYR A 1 302 ? -10.291 -0.635 7.748 1.00 91.69 302 TYR A O 1
ATOM 2403 N N . ASP A 1 303 ? -9.346 -1.782 6.063 1.00 89.50 303 ASP A N 1
ATOM 2404 C CA . ASP A 1 303 ? -10.433 -1.604 5.103 1.00 89.50 303 ASP A CA 1
ATOM 2405 C C . ASP A 1 303 ? -11.778 -2.123 5.650 1.00 89.50 303 ASP A C 1
ATOM 2407 O O . ASP A 1 303 ? -12.804 -1.456 5.520 1.00 89.50 303 ASP A O 1
ATOM 2411 N N . GLU A 1 304 ? -11.779 -3.284 6.316 1.00 89.88 304 GLU A N 1
ATOM 2412 C CA . GLU A 1 304 ? -12.969 -3.837 6.972 1.00 89.88 304 GLU A CA 1
ATOM 2413 C C . GLU A 1 304 ? -13.468 -2.949 8.123 1.00 89.88 304 GLU A C 1
ATOM 2415 O O . GLU A 1 304 ? -14.679 -2.751 8.277 1.00 89.88 304 GLU A O 1
ATOM 2420 N N . CYS A 1 305 ? -12.550 -2.403 8.926 1.00 91.44 305 CYS A N 1
ATOM 2421 C CA . CYS A 1 305 ? -12.907 -1.509 10.024 1.00 91.44 305 CYS A CA 1
ATOM 2422 C C . CYS A 1 305 ? -13.467 -0.179 9.504 1.00 91.44 305 CYS A C 1
ATOM 2424 O O . CYS A 1 305 ? -14.505 0.254 9.998 1.00 91.44 305 CYS A O 1
ATOM 2426 N N . ASP A 1 306 ? -12.840 0.421 8.491 1.00 90.31 306 ASP A N 1
ATOM 2427 C CA . ASP A 1 306 ? -13.273 1.683 7.883 1.00 90.31 306 ASP A CA 1
ATOM 2428 C C . ASP A 1 306 ? -14.647 1.531 7.203 1.00 90.31 306 ASP A C 1
ATOM 2430 O O . ASP A 1 306 ? -15.535 2.366 7.381 1.00 90.31 306 ASP A O 1
ATOM 2434 N N . PHE A 1 307 ? -14.882 0.420 6.492 1.00 89.88 307 PHE A N 1
ATOM 2435 C CA . PHE A 1 307 ? -16.202 0.107 5.931 1.00 89.88 307 PHE A CA 1
ATOM 2436 C C . PHE A 1 307 ? -17.269 -0.014 7.029 1.00 89.88 307 PHE A C 1
ATOM 2438 O O . PHE A 1 307 ? -18.323 0.623 6.968 1.00 89.88 307 PHE A O 1
ATOM 2445 N N . THR A 1 308 ? -16.978 -0.809 8.063 1.00 90.88 308 THR A N 1
ATOM 2446 C CA . THR A 1 308 ? -17.891 -1.034 9.194 1.00 90.88 308 THR A CA 1
ATOM 2447 C C . THR A 1 308 ? -18.198 0.267 9.927 1.00 90.88 308 THR A C 1
ATOM 2449 O O . THR A 1 308 ? -19.331 0.525 10.326 1.00 90.88 308 THR A O 1
ATOM 2452 N N . GLN A 1 309 ? -17.192 1.111 10.095 1.00 90.50 309 GLN A N 1
ATOM 2453 C CA . GLN A 1 309 ? -17.336 2.404 10.728 1.00 90.50 309 GLN A CA 1
ATOM 2454 C C . GLN A 1 309 ? -18.224 3.348 9.921 1.00 90.50 309 GLN A C 1
ATOM 2456 O O . GLN A 1 309 ? -19.072 4.007 10.522 1.00 90.50 309 GLN A O 1
ATOM 2461 N N . GLY A 1 310 ? -18.053 3.414 8.596 1.00 89.44 310 GLY A N 1
ATOM 2462 C CA . GLY A 1 310 ? -18.939 4.184 7.722 1.00 89.44 310 GLY A CA 1
ATOM 2463 C C . GLY A 1 310 ? -20.397 3.763 7.907 1.00 89.44 310 GLY A C 1
ATOM 2464 O O . GLY A 1 310 ? -21.251 4.605 8.173 1.00 89.44 310 GLY A O 1
ATOM 2465 N N . PHE A 1 311 ? -20.652 2.452 7.903 1.00 91.56 311 PHE A N 1
ATOM 2466 C CA . PHE A 1 311 ? -21.976 1.887 8.170 1.00 91.56 311 PHE A CA 1
ATOM 2467 C C . PHE A 1 311 ? -22.537 2.281 9.549 1.00 91.56 311 PHE A C 1
ATOM 2469 O O . PHE A 1 311 ? -23.674 2.745 9.647 1.00 91.56 311 PHE A O 1
ATOM 2476 N N . ILE A 1 312 ? -21.750 2.134 10.621 1.00 93.75 312 ILE A N 1
ATOM 2477 C CA . ILE A 1 312 ? -22.190 2.478 11.984 1.00 93.75 312 ILE A CA 1
ATOM 2478 C C . ILE A 1 312 ? -22.481 3.977 12.109 1.00 93.75 312 ILE A C 1
ATOM 2480 O O . ILE A 1 312 ? -23.444 4.347 12.777 1.00 93.75 312 ILE A O 1
ATOM 2484 N N . VAL A 1 313 ? -21.696 4.844 11.465 1.00 91.88 313 VAL A N 1
ATOM 2485 C CA . VAL A 1 313 ? -21.976 6.287 11.465 1.00 91.88 313 VAL A CA 1
ATOM 2486 C C . VAL A 1 313 ? -23.256 6.619 10.734 1.00 91.88 313 VAL A C 1
ATOM 2488 O O . VAL A 1 313 ? -24.039 7.392 11.275 1.00 91.88 313 VAL A O 1
ATOM 2491 N N . SER A 1 314 ? -23.519 6.009 9.579 1.00 92.75 314 SER A N 1
ATOM 2492 C CA . SER A 1 314 ? -24.801 6.193 8.893 1.00 92.75 314 SER A CA 1
ATOM 2493 C C . SER A 1 314 ? -25.979 5.800 9.791 1.00 92.75 314 SER A C 1
ATOM 2495 O O . SER A 1 314 ? -26.950 6.545 9.881 1.00 92.75 314 SER A O 1
ATOM 2497 N N . LEU A 1 315 ? -25.866 4.701 10.547 1.00 95.75 315 LEU A N 1
ATOM 2498 C CA . LEU A 1 315 ? -26.888 4.338 11.535 1.00 95.75 315 LEU A CA 1
ATOM 2499 C C . LEU A 1 315 ? -27.014 5.366 12.670 1.00 95.75 315 LEU A C 1
ATOM 2501 O O . LEU A 1 315 ? -28.121 5.644 13.122 1.00 95.75 315 LEU A O 1
ATOM 2505 N N . ILE A 1 316 ? -25.905 5.919 13.165 1.00 95.62 316 ILE A N 1
ATOM 2506 C CA . ILE A 1 316 ? -25.935 6.935 14.228 1.00 95.62 316 ILE A CA 1
ATOM 2507 C C . ILE A 1 316 ? -26.573 8.232 13.731 1.00 95.62 316 ILE A C 1
ATOM 2509 O O . ILE A 1 316 ? -27.389 8.792 14.458 1.00 95.62 316 ILE A O 1
ATOM 2513 N N . HIS A 1 317 ? -26.253 8.668 12.513 1.00 95.00 317 HIS A N 1
ATOM 2514 C CA . HIS A 1 317 ? -26.874 9.827 11.872 1.00 95.00 317 HIS A CA 1
ATOM 2515 C C . HIS A 1 317 ? -28.403 9.695 11.844 1.00 95.00 317 HIS A C 1
ATOM 2517 O O . HIS A 1 317 ? -29.127 10.602 12.251 1.00 95.00 317 HIS A O 1
ATOM 2523 N N . GLU A 1 318 ? -28.901 8.526 11.435 1.00 96.31 318 GLU A N 1
ATOM 2524 C CA . GLU A 1 318 ? -30.339 8.261 11.332 1.00 96.31 318 GLU A CA 1
ATOM 2525 C C . GLU A 1 318 ? -31.036 8.144 12.697 1.00 96.31 318 GLU A C 1
ATOM 2527 O O . GLU A 1 318 ? -32.174 8.587 12.856 1.00 96.31 318 GLU A O 1
ATOM 2532 N N . LEU A 1 319 ? -30.380 7.525 13.683 1.00 97.75 319 LEU A N 1
ATOM 2533 C CA . LEU A 1 319 ? -31.025 7.099 14.930 1.00 97.75 319 LEU A CA 1
ATOM 2534 C C . LEU A 1 319 ? -30.747 8.021 16.124 1.00 97.75 319 LEU A C 1
ATOM 2536 O O . LEU A 1 319 ? -31.558 8.097 17.046 1.00 97.75 319 LEU A O 1
ATOM 2540 N N . ASN A 1 320 ? -29.593 8.689 16.156 1.00 97.31 320 ASN A N 1
ATOM 2541 C CA . ASN A 1 320 ? -29.151 9.494 17.294 1.00 97.31 320 ASN A CA 1
ATOM 2542 C C . ASN A 1 320 ? -28.239 10.668 16.862 1.00 97.31 320 ASN A C 1
ATOM 2544 O O . ASN A 1 320 ? -27.027 10.639 17.105 1.00 97.31 320 ASN A O 1
ATOM 2548 N N . PRO A 1 321 ? -28.812 11.757 16.309 1.00 93.44 321 PRO A N 1
ATOM 2549 C CA . PRO A 1 321 ? -28.047 12.927 15.851 1.00 93.44 321 PRO A CA 1
ATOM 2550 C C . PRO A 1 321 ? -27.238 13.629 16.956 1.00 93.44 321 PRO A C 1
ATOM 2552 O O . PRO A 1 321 ? -26.229 14.284 16.708 1.00 93.44 321 PRO A O 1
ATOM 2555 N N . THR A 1 322 ? -27.655 13.496 18.222 1.00 93.38 322 THR A N 1
ATOM 2556 C CA . THR A 1 322 ? -26.873 14.034 19.350 1.00 93.38 322 THR A CA 1
ATOM 2557 C C . THR A 1 322 ? -25.565 13.266 19.518 1.00 93.38 322 THR A C 1
ATOM 2559 O O . THR A 1 322 ? -24.522 13.870 19.775 1.00 93.38 322 THR A O 1
ATOM 2562 N N . LEU A 1 323 ? -25.606 11.941 19.366 1.00 93.25 323 LEU A N 1
ATOM 2563 C CA . LEU A 1 323 ? -24.414 11.108 19.401 1.00 93.25 323 LEU A CA 1
ATOM 2564 C C . LEU A 1 323 ? -23.521 11.370 18.185 1.00 93.25 323 LEU A C 1
ATOM 2566 O O . LEU A 1 323 ? -22.313 11.456 18.367 1.00 93.25 323 LEU A O 1
ATOM 2570 N N . GLU A 1 324 ? -24.099 11.583 16.999 1.00 91.44 324 GLU A N 1
ATOM 2571 C CA . GLU A 1 324 ? -23.368 11.976 15.782 1.00 91.44 324 GLU A CA 1
ATOM 2572 C C . GLU A 1 324 ? -22.444 13.184 16.024 1.00 91.44 324 GLU A C 1
ATOM 2574 O O . GLU A 1 324 ? -21.235 13.126 15.790 1.00 91.44 324 GLU A O 1
ATOM 2579 N N . SER A 1 325 ? -22.983 14.255 16.610 1.00 88.19 325 SER A N 1
ATOM 2580 C CA . SER A 1 325 ? -22.213 15.482 16.861 1.00 88.19 325 SER A CA 1
ATOM 2581 C C . SER A 1 325 ? -20.985 15.269 17.765 1.00 88.19 325 SER A C 1
ATOM 2583 O O . SER A 1 325 ? -19.974 15.962 17.638 1.00 88.19 325 SER A O 1
ATOM 2585 N N . GLN A 1 326 ? -21.044 14.280 18.664 1.00 88.50 326 GLN A N 1
ATOM 2586 C CA . GLN A 1 326 ? -19.945 13.940 19.570 1.00 88.50 326 GLN A CA 1
ATOM 2587 C C . GLN A 1 326 ? -18.851 13.116 18.884 1.00 88.50 326 GLN A C 1
ATOM 2589 O O . GLN A 1 326 ? -17.750 13.013 19.418 1.00 88.50 326 GLN A O 1
ATOM 2594 N N . ILE A 1 327 ? -19.148 12.491 17.744 1.00 85.31 327 ILE A N 1
ATOM 2595 C CA . ILE A 1 327 ? -18.292 11.456 17.155 1.00 85.31 327 ILE A CA 1
ATOM 2596 C C . ILE A 1 327 ? -17.565 11.935 15.912 1.00 85.31 327 ILE A C 1
ATOM 2598 O O . ILE A 1 327 ? -16.513 11.397 15.588 1.00 85.31 327 ILE A O 1
ATOM 2602 N N . GLU A 1 328 ? -18.092 12.949 15.233 1.00 82.50 328 GLU A N 1
ATOM 2603 C CA . GLU A 1 328 ? -17.460 13.534 14.050 1.00 82.50 328 GLU A CA 1
ATOM 2604 C C . GLU A 1 328 ? -16.305 14.483 14.391 1.00 82.50 328 GLU A C 1
ATOM 2606 O O . GLU A 1 328 ? -15.520 14.849 13.517 1.00 82.50 328 GLU A O 1
ATOM 2611 N N . SER A 1 329 ? -16.163 14.872 15.660 1.00 79.12 329 SER A N 1
ATOM 2612 C CA . SER A 1 329 ? -15.136 15.816 16.092 1.00 79.12 329 SER A CA 1
ATOM 2613 C C . SER A 1 329 ? -13.876 15.120 16.613 1.00 79.12 329 SER A C 1
ATOM 2615 O O . SER A 1 329 ? -13.925 14.178 17.403 1.00 79.12 329 SER A O 1
ATOM 2617 N N . SER A 1 330 ? -12.714 15.624 16.192 1.00 85.12 330 SER A N 1
ATOM 2618 C CA . SER A 1 330 ? -11.447 15.344 16.871 1.00 85.12 330 SER A CA 1
ATOM 2619 C C . SER A 1 330 ? -11.456 15.988 18.255 1.00 85.12 330 SER A C 1
ATOM 2621 O O . SER A 1 330 ? -11.947 17.107 18.422 1.00 85.12 330 SER A O 1
ATOM 2623 N N . THR A 1 331 ? -10.860 15.325 19.240 1.00 87.75 331 THR A N 1
ATOM 2624 C CA . THR A 1 331 ? -10.782 15.838 20.612 1.00 87.75 331 THR A CA 1
ATOM 2625 C C . THR A 1 331 ? -9.402 16.415 20.901 1.00 87.75 331 THR A C 1
ATOM 2627 O O . THR A 1 331 ? -8.383 15.963 20.374 1.00 87.75 331 THR A O 1
ATOM 2630 N N . SER A 1 332 ? -9.341 17.451 21.737 1.00 91.00 332 SER A N 1
ATOM 2631 C CA . SER A 1 332 ? -8.062 17.945 22.251 1.00 91.00 332 SER A CA 1
ATOM 2632 C C . SER A 1 332 ? -7.411 16.875 23.119 1.00 91.00 332 SER A C 1
ATOM 2634 O O . SER A 1 332 ? -8.091 16.222 23.912 1.00 91.00 332 SER A O 1
ATOM 2636 N N . ARG A 1 333 ? -6.091 16.712 22.995 1.00 91.38 333 ARG A N 1
ATOM 2637 C CA . ARG A 1 333 ? -5.355 15.808 23.883 1.00 91.38 333 ARG A CA 1
ATOM 2638 C C . ARG A 1 333 ? -5.432 16.300 25.333 1.00 91.38 333 ARG A C 1
ATOM 2640 O O . ARG A 1 333 ? -5.269 17.505 25.548 1.00 91.38 333 ARG A O 1
ATOM 2647 N N . PRO A 1 334 ? -5.654 15.405 26.311 1.00 91.38 334 PRO A N 1
ATOM 2648 C CA . PRO A 1 334 ? -5.562 15.761 27.719 1.00 91.38 334 PRO A CA 1
ATOM 2649 C C . PRO A 1 334 ? -4.172 16.299 28.081 1.00 91.38 334 PRO A C 1
ATOM 2651 O O . PRO A 1 334 ? -3.152 15.902 27.513 1.00 91.38 334 PRO A O 1
ATOM 2654 N N . GLU A 1 335 ? -4.128 17.215 29.045 1.00 90.81 335 GLU A N 1
ATOM 2655 C CA . GLU A 1 335 ? -2.866 17.709 29.591 1.00 90.81 335 GLU A CA 1
ATOM 2656 C C . GLU A 1 335 ? -2.089 16.560 30.254 1.00 90.81 335 GLU A C 1
ATOM 2658 O O . GLU A 1 335 ? -2.661 15.750 30.978 1.00 90.81 335 GLU A O 1
ATOM 2663 N N . GLY A 1 336 ? -0.782 16.472 29.987 1.00 90.12 336 GLY A N 1
ATOM 2664 C CA . GLY A 1 336 ? 0.067 15.389 30.499 1.00 90.12 336 GLY A CA 1
ATOM 2665 C C . GLY A 1 336 ? -0.006 14.070 29.717 1.00 90.12 336 GLY A C 1
ATOM 2666 O O . GLY A 1 336 ? 0.746 13.152 30.034 1.00 90.12 336 GLY A O 1
ATOM 2667 N N . GLU A 1 337 ? -0.829 13.985 28.666 1.00 91.75 337 GLU A N 1
ATOM 2668 C CA . GLU A 1 337 ? -0.987 12.800 27.805 1.00 91.75 337 GLU A CA 1
ATOM 2669 C C . GLU A 1 337 ? -0.501 13.087 26.362 1.00 91.75 337 GLU A C 1
ATOM 2671 O O . GLU A 1 337 ? -1.299 13.173 25.417 1.00 91.75 337 GLU A O 1
ATOM 2676 N N . PRO A 1 338 ? 0.821 13.294 26.148 1.00 90.25 338 PRO A N 1
ATOM 2677 C CA . PRO A 1 338 ? 1.371 13.485 24.806 1.00 90.25 338 PRO A CA 1
ATOM 2678 C C . PRO A 1 338 ? 1.187 12.219 23.969 1.00 90.25 338 PRO A C 1
ATOM 2680 O O . PRO A 1 338 ? 1.054 11.137 24.528 1.00 90.25 338 PRO A O 1
ATOM 2683 N N . VAL A 1 339 ? 1.233 12.342 22.638 1.00 89.62 339 VAL A N 1
ATOM 2684 C CA . VAL A 1 339 ? 1.219 11.177 21.736 1.00 89.62 339 VAL A CA 1
ATOM 2685 C C . VAL A 1 339 ? 2.275 10.145 22.157 1.00 89.62 339 VAL A C 1
ATOM 2687 O O . VAL A 1 339 ? 3.393 10.516 22.521 1.00 89.62 339 VAL A O 1
ATOM 2690 N N . GLY A 1 340 ? 1.894 8.868 22.139 1.00 89.56 340 GLY A N 1
ATOM 2691 C CA . GLY A 1 340 ? 2.752 7.756 22.525 1.00 89.56 340 GLY A CA 1
ATOM 2692 C C . GLY A 1 340 ? 3.699 7.349 21.398 1.00 89.56 340 GLY A C 1
ATOM 2693 O O . GLY A 1 340 ? 4.367 8.187 20.789 1.00 89.56 340 GLY A O 1
ATOM 2694 N N . PHE A 1 341 ? 3.784 6.052 21.114 1.00 88.38 341 PHE A N 1
ATOM 2695 C CA . PHE A 1 341 ? 4.694 5.538 20.093 1.00 88.38 341 PHE A CA 1
ATOM 2696 C C . PHE A 1 341 ? 4.118 5.663 18.679 1.00 88.38 341 PHE A C 1
ATOM 2698 O O . PHE A 1 341 ? 3.027 5.184 18.383 1.00 88.38 341 PHE A O 1
ATOM 2705 N N . PHE A 1 342 ? 4.899 6.239 17.765 1.00 88.19 342 PHE A N 1
ATOM 2706 C CA . PHE A 1 342 ? 4.549 6.345 16.350 1.00 88.19 342 PHE A CA 1
ATOM 2707 C C . PHE A 1 342 ? 5.785 6.253 15.456 1.00 88.19 342 PHE A C 1
ATOM 2709 O O . PHE A 1 342 ? 6.898 6.608 15.847 1.00 88.19 342 PHE A O 1
ATOM 2716 N N . GLU A 1 343 ? 5.585 5.788 14.228 1.00 83.12 343 GLU A N 1
ATOM 2717 C CA . GLU A 1 343 ? 6.603 5.822 13.186 1.00 83.12 343 GLU A CA 1
ATOM 2718 C C . GLU A 1 343 ? 6.781 7.257 12.660 1.00 83.12 343 GLU A C 1
ATOM 2720 O O . GLU A 1 343 ? 5.813 7.970 12.372 1.00 83.12 343 GLU A O 1
ATOM 2725 N N . VAL A 1 344 ? 8.033 7.698 12.501 1.00 78.19 344 VAL A N 1
ATOM 2726 C CA . VAL A 1 344 ? 8.348 9.048 12.008 1.00 78.19 344 VAL A CA 1
ATOM 2727 C C . VAL A 1 344 ? 7.696 9.280 10.641 1.00 78.19 344 VAL A C 1
ATOM 2729 O O . VAL A 1 344 ? 7.884 8.504 9.707 1.00 78.19 344 VAL A O 1
ATOM 2732 N N . GLY A 1 345 ? 6.925 10.365 10.521 1.00 78.06 345 GLY A N 1
ATOM 2733 C CA . GLY A 1 345 ? 6.210 10.722 9.291 1.00 78.06 345 GLY A CA 1
ATOM 2734 C C . GLY A 1 345 ? 4.900 9.960 9.046 1.00 78.06 345 GLY A C 1
ATOM 2735 O O . GLY A 1 345 ? 4.297 10.154 7.993 1.00 78.06 345 GLY A O 1
ATOM 2736 N N . ARG A 1 346 ? 4.439 9.116 9.984 1.00 83.12 346 ARG A N 1
ATOM 2737 C CA . ARG A 1 346 ? 3.172 8.358 9.867 1.00 83.12 346 ARG A CA 1
ATOM 2738 C C . ARG A 1 346 ? 1.983 8.966 10.596 1.00 83.12 346 ARG A C 1
ATOM 2740 O O . ARG A 1 346 ? 0.870 8.481 10.438 1.00 83.12 346 ARG A O 1
ATOM 2747 N N . VAL A 1 347 ? 2.200 10.058 11.319 1.00 85.25 347 VAL A N 1
ATOM 2748 C CA . VAL A 1 347 ? 1.135 10.868 11.917 1.00 85.25 347 VAL A CA 1
ATOM 2749 C C . VAL A 1 347 ? 1.321 12.335 11.524 1.00 85.25 347 VAL A C 1
ATOM 2751 O O . VAL A 1 347 ? 2.462 12.804 11.441 1.00 85.25 347 VAL A O 1
ATOM 2754 N N . PRO A 1 348 ? 0.239 13.091 11.274 1.00 87.12 348 PRO A N 1
ATOM 2755 C CA . PRO A 1 348 ? 0.344 14.517 11.001 1.00 87.12 348 PRO A CA 1
ATOM 2756 C C . PRO A 1 348 ? 0.732 15.286 12.271 1.00 87.12 348 PRO A C 1
ATOM 2758 O O . PRO A 1 348 ? 0.398 14.888 13.384 1.00 87.12 348 PRO A O 1
ATOM 2761 N N . LEU A 1 349 ? 1.386 16.443 12.122 1.00 86.56 349 LEU A N 1
ATOM 2762 C CA . LEU A 1 349 ? 1.789 17.277 13.268 1.00 86.56 349 LEU A CA 1
ATOM 2763 C C . LEU A 1 349 ? 0.600 17.719 14.136 1.00 86.56 349 LEU A C 1
ATOM 2765 O O . LEU A 1 349 ? 0.735 17.852 15.350 1.00 86.56 349 LEU A O 1
ATOM 2769 N N . SER A 1 350 ? -0.580 17.905 13.537 1.00 84.88 350 SER A N 1
ATOM 2770 C CA . SER A 1 350 ? -1.820 18.197 14.268 1.00 84.88 350 SER A CA 1
ATOM 2771 C C . SER A 1 350 ? -2.192 17.094 15.266 1.00 84.88 350 SER A C 1
ATOM 2773 O O . SER A 1 350 ? -2.788 17.389 16.307 1.00 84.88 350 SER A O 1
ATOM 2775 N N . HIS A 1 351 ? -1.784 15.847 15.007 1.00 86.88 351 HIS A N 1
ATOM 2776 C CA . HIS A 1 351 ? -2.033 14.715 15.891 1.00 86.88 351 HIS A CA 1
ATOM 2777 C C . HIS A 1 351 ? -1.268 14.808 17.217 1.00 86.88 351 HIS A C 1
ATOM 2779 O O . HIS A 1 351 ? -1.635 14.155 18.186 1.00 86.88 351 HIS A O 1
ATOM 2785 N N . GLN A 1 352 ? -0.242 15.659 17.313 1.00 85.50 352 GLN A N 1
ATOM 2786 C CA . GLN A 1 352 ? 0.446 15.919 18.584 1.00 85.50 352 GLN A CA 1
ATOM 2787 C C . GLN A 1 352 ? -0.405 16.732 19.565 1.00 85.50 352 GLN A C 1
ATOM 2789 O O . GLN A 1 352 ? -0.139 16.712 20.761 1.00 85.50 352 GLN A O 1
ATOM 2794 N N . LYS A 1 353 ? -1.414 17.460 19.070 1.00 88.12 353 LYS A N 1
ATOM 2795 C CA . LYS A 1 353 ? -2.286 18.333 19.877 1.00 88.12 353 LYS A CA 1
ATOM 2796 C C . LYS A 1 353 ? -3.726 17.832 19.960 1.00 88.12 353 LYS A C 1
ATOM 2798 O O . LYS A 1 353 ? -4.458 18.212 20.867 1.00 88.12 353 LYS A O 1
ATOM 2803 N N . SER A 1 354 ? -4.129 16.990 19.014 1.00 89.31 354 SER A N 1
ATOM 2804 C CA . SER A 1 354 ? -5.489 16.467 18.902 1.00 89.31 354 SER A CA 1
ATOM 2805 C C . SER A 1 354 ? -5.481 14.962 18.670 1.00 89.31 354 SER A C 1
ATOM 2807 O O . SER A 1 354 ? -4.609 14.424 17.985 1.00 89.31 354 SER A O 1
ATOM 2809 N N . ILE A 1 355 ? -6.462 14.282 19.244 1.00 88.06 355 ILE A N 1
ATOM 2810 C CA . ILE A 1 355 ? -6.747 12.877 18.995 1.00 88.06 355 ILE A CA 1
ATOM 2811 C C . ILE A 1 355 ? -7.731 12.863 17.832 1.00 88.06 355 ILE A C 1
ATOM 2813 O O . ILE A 1 355 ? -8.820 13.434 17.921 1.00 88.06 355 ILE A O 1
ATOM 2817 N N . SER A 1 356 ? -7.310 12.277 16.708 1.00 87.19 356 SER A N 1
ATOM 2818 C CA . SER A 1 356 ? -8.232 12.080 15.593 1.00 87.19 356 SER A CA 1
ATOM 2819 C C . SER A 1 356 ? -9.350 11.152 16.049 1.00 87.19 356 SER A C 1
ATOM 2821 O O . SER A 1 356 ? -9.128 10.316 16.927 1.00 87.19 356 SER A O 1
ATOM 2823 N N . ARG A 1 357 ? -10.525 11.268 15.437 1.00 84.19 357 ARG A N 1
ATOM 2824 C CA . ARG A 1 357 ? -11.673 10.422 15.757 1.00 84.19 357 ARG A CA 1
ATOM 2825 C C . ARG A 1 357 ? -11.292 8.946 15.894 1.00 84.19 357 ARG A C 1
ATOM 2827 O O . ARG A 1 357 ? -11.662 8.343 16.885 1.00 84.19 357 ARG A O 1
ATOM 2834 N N . LEU A 1 358 ? -10.542 8.379 14.946 1.00 85.38 358 LEU A N 1
ATOM 2835 C CA . LEU A 1 358 ? -10.159 6.962 14.987 1.00 85.38 358 LEU A CA 1
ATOM 2836 C C . LEU A 1 358 ? -8.949 6.615 15.844 1.00 85.38 358 LEU A C 1
ATOM 2838 O O . LEU A 1 358 ? -8.709 5.443 16.113 1.00 85.38 358 LEU A O 1
ATOM 2842 N N . SER A 1 359 ? -8.202 7.619 16.290 1.00 84.19 359 SER A N 1
ATOM 2843 C CA . SER A 1 359 ? -7.143 7.410 17.276 1.00 84.19 359 SER A CA 1
ATOM 2844 C C . SER A 1 359 ? -7.685 7.271 18.698 1.00 84.19 359 SER A C 1
ATOM 2846 O O . SER A 1 359 ? -6.892 7.078 19.617 1.00 84.19 359 SER A O 1
ATOM 2848 N N . ASN A 1 360 ? -8.994 7.436 18.908 1.00 87.19 360 ASN A N 1
ATOM 2849 C CA . ASN A 1 360 ? -9.604 7.210 20.208 1.00 87.19 360 ASN A CA 1
ATOM 2850 C C . ASN A 1 360 ? -9.958 5.719 20.379 1.00 87.19 360 ASN A C 1
ATOM 2852 O O . ASN A 1 360 ? -10.300 5.013 19.425 1.00 87.19 360 ASN A O 1
ATOM 2856 N N . LEU A 1 361 ? -9.871 5.222 21.611 1.00 90.94 361 LEU A N 1
ATOM 2857 C CA . LEU A 1 361 ? -10.137 3.819 21.931 1.00 90.94 361 LEU A CA 1
ATOM 2858 C C . LEU A 1 361 ? -11.568 3.426 21.550 1.00 90.94 361 LEU A C 1
ATOM 2860 O O . LEU A 1 361 ? -11.815 2.318 21.075 1.00 90.94 361 LEU A O 1
ATOM 2864 N N . VAL A 1 362 ? -12.526 4.333 21.742 1.00 92.12 362 VAL A N 1
ATOM 2865 C CA . VAL A 1 362 ? -13.937 4.040 21.482 1.00 92.12 362 VAL A CA 1
ATOM 2866 C C . VAL A 1 362 ? -14.192 3.723 20.008 1.00 92.12 362 VAL A C 1
ATOM 2868 O O . VAL A 1 362 ? -14.808 2.701 19.704 1.00 92.12 362 VAL A O 1
ATOM 2871 N N . TRP A 1 363 ? -13.712 4.560 19.088 1.00 89.81 363 TRP A N 1
ATOM 2872 C CA . TRP A 1 363 ? -13.888 4.368 17.647 1.00 89.81 363 TRP A CA 1
ATOM 2873 C C . TRP A 1 363 ? -12.951 3.335 17.065 1.00 89.81 363 TRP A C 1
ATOM 2875 O O . TRP A 1 363 ? -13.310 2.704 16.074 1.00 89.81 363 TRP A O 1
ATOM 2885 N N . TYR A 1 364 ? -11.815 3.087 17.707 1.00 91.56 364 TYR A N 1
ATOM 2886 C CA . TYR A 1 364 ? -11.047 1.885 17.439 1.00 91.56 364 TYR A CA 1
ATOM 2887 C C . TYR A 1 364 ? -11.877 0.618 17.728 1.00 91.56 364 TYR A C 1
ATOM 2889 O O . TYR A 1 364 ? -11.928 -0.297 16.899 1.00 91.56 364 TYR A O 1
ATOM 2897 N N . ALA A 1 365 ? -12.554 0.560 18.878 1.00 94.94 365 ALA A N 1
ATOM 2898 C CA . ALA A 1 365 ? -13.156 -0.668 19.386 1.00 94.94 365 ALA A CA 1
ATOM 2899 C C . ALA A 1 365 ? -14.568 -0.966 18.849 1.00 94.94 365 ALA A C 1
ATOM 2901 O O . ALA A 1 365 ? -14.861 -2.120 18.542 1.00 94.94 365 ALA A O 1
ATOM 2902 N N . ILE A 1 366 ? -15.443 0.037 18.689 1.00 95.75 366 ILE A N 1
ATOM 2903 C CA . ILE A 1 366 ? -16.827 -0.143 18.198 1.00 95.75 366 ILE A CA 1
ATOM 2904 C C . ILE A 1 366 ? -16.915 -0.976 16.901 1.00 95.75 366 ILE A C 1
ATOM 2906 O O . ILE A 1 366 ? -17.645 -1.974 16.901 1.00 95.75 366 ILE A O 1
ATOM 2910 N N . PRO A 1 367 ? -16.200 -0.640 15.804 1.00 94.25 367 PRO A N 1
ATOM 2911 C CA . PRO A 1 367 ? -16.274 -1.429 14.576 1.00 94.25 367 PRO A CA 1
ATOM 2912 C C . PRO A 1 367 ? -15.754 -2.854 14.791 1.00 94.25 367 PRO A C 1
ATOM 2914 O O . PRO A 1 367 ? -16.299 -3.798 14.228 1.00 94.25 367 PRO A O 1
ATOM 2917 N N . ARG A 1 368 ? -14.754 -3.046 15.658 1.00 94.62 368 ARG A N 1
ATOM 2918 C CA . ARG A 1 368 ? -14.193 -4.371 15.958 1.00 94.62 368 ARG A CA 1
ATOM 2919 C C . ARG A 1 368 ? -15.184 -5.245 16.727 1.00 94.62 368 ARG A C 1
ATOM 2921 O O . ARG A 1 368 ? -15.382 -6.393 16.341 1.00 94.62 368 ARG A O 1
ATOM 2928 N N . VAL A 1 369 ? -15.874 -4.687 17.724 1.00 96.50 369 VAL A N 1
ATOM 2929 C CA . VAL A 1 369 ? -16.959 -5.367 18.456 1.00 96.50 369 VAL A CA 1
ATOM 2930 C C . VAL A 1 369 ? -18.100 -5.752 17.512 1.00 96.50 369 VAL A C 1
ATOM 2932 O O . VAL A 1 369 ? -18.600 -6.875 17.582 1.00 96.50 369 VAL A O 1
ATOM 2935 N N . TYR A 1 370 ? -18.489 -4.860 16.596 1.00 96.06 370 TYR A N 1
ATOM 2936 C CA . TYR A 1 370 ? -19.482 -5.184 15.569 1.00 96.06 370 TYR A CA 1
ATOM 2937 C C . TYR A 1 370 ? -19.024 -6.341 14.673 1.00 96.06 370 TYR A C 1
ATOM 2939 O O . TYR A 1 370 ? -19.809 -7.244 14.395 1.00 96.06 370 TYR A O 1
ATOM 2947 N N . ILE A 1 371 ? -17.759 -6.344 14.240 1.00 94.50 371 ILE A N 1
ATOM 2948 C CA . ILE A 1 371 ? -17.218 -7.413 13.391 1.00 94.50 371 ILE A CA 1
ATOM 2949 C C . ILE A 1 371 ? -17.248 -8.768 14.118 1.00 94.50 371 ILE A C 1
ATOM 2951 O O . ILE A 1 371 ? -17.618 -9.762 13.495 1.00 94.50 371 ILE A O 1
ATOM 2955 N N . GLU A 1 372 ? -16.952 -8.828 15.424 1.00 94.69 372 GLU A N 1
ATOM 2956 C CA . GLU A 1 372 ? -17.112 -10.081 16.188 1.00 94.69 372 GLU A CA 1
ATOM 2957 C C . GLU A 1 372 ? -18.571 -10.539 16.262 1.00 94.69 372 GLU A C 1
ATOM 2959 O O . GLU A 1 372 ? -18.878 -11.723 16.096 1.00 94.69 372 GLU A O 1
ATOM 2964 N N . ALA A 1 373 ? -19.491 -9.597 16.478 1.00 94.00 373 ALA A N 1
ATOM 2965 C CA . ALA A 1 373 ? -20.920 -9.882 16.509 1.00 94.00 373 ALA A CA 1
ATOM 2966 C C . ALA A 1 373 ? -21.404 -10.451 15.162 1.00 94.00 373 ALA A C 1
ATOM 2968 O O . ALA A 1 373 ? -22.062 -11.493 15.115 1.00 94.00 373 ALA A O 1
ATOM 2969 N N . ALA A 1 374 ? -21.012 -9.806 14.062 1.00 92.50 374 ALA A N 1
ATOM 2970 C CA . ALA A 1 374 ? -21.357 -10.197 12.698 1.00 92.50 374 ALA A CA 1
ATOM 2971 C C . ALA A 1 374 ? -20.686 -11.508 12.239 1.00 92.50 374 ALA A C 1
ATOM 2973 O O . ALA A 1 374 ? -21.149 -12.126 11.277 1.00 92.50 374 ALA A O 1
ATOM 2974 N N . GLY A 1 375 ? -19.628 -11.944 12.926 1.00 87.44 375 GLY A N 1
ATOM 2975 C CA . GLY A 1 375 ? -18.836 -13.118 12.578 1.00 87.44 375 GLY A CA 1
ATOM 2976 C C . GLY A 1 375 ? -17.710 -12.814 11.582 1.00 87.44 375 GLY A C 1
ATOM 2977 O O . GLY A 1 375 ? -17.793 -11.915 10.732 1.00 87.44 375 GLY A O 1
ATOM 2978 N N . ARG A 1 376 ? -16.639 -13.609 11.682 1.00 81.25 376 ARG A N 1
ATOM 2979 C CA . ARG A 1 376 ? -15.434 -13.522 10.847 1.00 81.25 376 ARG A CA 1
ATOM 2980 C C . ARG A 1 376 ? -15.330 -14.738 9.926 1.00 81.25 376 ARG A C 1
ATOM 2982 O O . ARG A 1 376 ? -15.646 -15.854 10.322 1.00 81.25 376 ARG A O 1
ATOM 2989 N N . GLY A 1 377 ? -14.829 -14.537 8.707 1.00 76.75 377 GLY A N 1
ATOM 2990 C CA . GLY A 1 377 ? -14.544 -15.639 7.782 1.00 76.75 377 GLY A CA 1
ATOM 2991 C C . GLY A 1 377 ? -15.761 -16.538 7.531 1.00 76.75 377 GLY A C 1
ATOM 2992 O O . GLY A 1 377 ? -16.787 -16.060 7.058 1.00 76.75 377 GLY A O 1
ATOM 2993 N N . GLN A 1 378 ? -15.633 -17.830 7.849 1.00 72.19 378 GLN A N 1
ATOM 2994 C CA . GLN A 1 378 ? -16.683 -18.841 7.646 1.00 72.19 378 GLN A CA 1
ATOM 2995 C C . GLN A 1 378 ? -17.867 -18.701 8.618 1.00 72.19 378 GLN A C 1
ATOM 2997 O O . GLN A 1 378 ? -18.961 -19.160 8.304 1.00 72.19 378 GLN A O 1
ATOM 3002 N N . ASP A 1 379 ? -17.685 -18.024 9.757 1.00 77.75 379 ASP A N 1
ATOM 3003 C CA . ASP A 1 379 ? -18.768 -17.786 10.723 1.00 77.75 379 ASP A CA 1
ATOM 3004 C C . ASP A 1 379 ? -19.720 -16.675 10.262 1.00 77.75 379 ASP A C 1
ATOM 3006 O O . ASP A 1 379 ? -20.788 -16.473 10.845 1.00 77.75 379 ASP A O 1
ATOM 3010 N N . ARG A 1 380 ? -19.340 -15.924 9.220 1.00 81.44 380 ARG A N 1
ATOM 3011 C CA . ARG A 1 380 ? -20.145 -14.830 8.685 1.00 81.44 380 ARG A CA 1
ATOM 3012 C C . ARG A 1 380 ? -21.341 -15.393 7.920 1.00 81.44 380 ARG A C 1
ATOM 3014 O O . ARG A 1 380 ? -21.208 -15.928 6.823 1.00 81.44 380 ARG A O 1
ATOM 3021 N N . ASN A 1 381 ? -22.530 -15.197 8.477 1.00 84.75 381 ASN A N 1
ATOM 3022 C CA . ASN A 1 381 ? -23.796 -15.513 7.828 1.00 84.75 381 ASN A CA 1
ATOM 3023 C C . ASN A 1 381 ? -24.808 -14.373 8.018 1.00 84.75 381 ASN A C 1
ATOM 3025 O O . ASN A 1 381 ? -24.613 -13.465 8.831 1.00 84.75 381 ASN A O 1
ATOM 3029 N N . TRP A 1 382 ? -25.893 -14.414 7.244 1.00 86.81 382 TRP A N 1
ATOM 3030 C CA . TRP A 1 382 ? -26.913 -13.366 7.266 1.00 86.81 382 TRP A CA 1
ATOM 3031 C C . TRP A 1 382 ? -27.603 -13.219 8.630 1.00 86.81 382 TRP A C 1
ATOM 3033 O O . TRP A 1 382 ? -27.922 -12.103 9.032 1.00 86.81 382 TRP A O 1
ATOM 3043 N N . GLU A 1 383 ? -27.806 -14.312 9.366 1.00 89.38 383 GLU A N 1
ATOM 3044 C CA . GLU A 1 383 ? -28.473 -14.284 10.673 1.00 89.38 383 GLU A CA 1
ATOM 3045 C C . GLU A 1 383 ? -27.634 -13.546 11.720 1.00 89.38 383 GLU A C 1
ATOM 3047 O O . GLU A 1 383 ? -28.148 -12.654 12.405 1.00 89.38 383 GLU A O 1
ATOM 3052 N N . ARG A 1 384 ? -26.328 -13.839 11.799 1.00 89.06 384 ARG A N 1
ATOM 3053 C CA . ARG A 1 384 ? -25.389 -13.108 12.665 1.00 89.06 384 ARG A CA 1
ATOM 3054 C C . ARG A 1 384 ? -25.296 -11.645 12.265 1.00 89.06 384 ARG A C 1
ATOM 3056 O O . ARG A 1 384 ? -25.373 -10.779 13.131 1.00 89.06 384 ARG A O 1
ATOM 3063 N N . TYR A 1 385 ? -25.204 -11.361 10.966 1.00 89.75 385 TYR A N 1
ATOM 3064 C CA . TYR A 1 385 ? -25.144 -9.991 10.457 1.00 89.75 385 TYR A CA 1
ATOM 3065 C C . TYR A 1 385 ? -26.410 -9.192 10.812 1.00 89.75 385 TYR A C 1
ATOM 3067 O O . TYR A 1 385 ? -26.325 -8.103 11.377 1.00 89.75 385 TYR A O 1
ATOM 3075 N N . SER A 1 386 ? -27.596 -9.763 10.572 1.00 92.81 386 SER A N 1
ATOM 3076 C CA . SER A 1 386 ? -28.881 -9.150 10.928 1.00 92.81 386 SER A CA 1
ATOM 3077 C C . SER A 1 386 ? -29.004 -8.920 12.436 1.00 92.81 386 SER A C 1
ATOM 3079 O O . SER A 1 386 ? -29.485 -7.871 12.869 1.00 92.81 386 SER A O 1
ATOM 3081 N N . THR A 1 387 ? -28.539 -9.871 13.247 1.00 95.06 387 THR A N 1
ATOM 3082 C CA . THR A 1 387 ? -28.551 -9.744 14.708 1.00 95.06 387 THR A CA 1
ATOM 3083 C C . THR A 1 387 ? -27.589 -8.654 15.171 1.00 95.06 387 THR A C 1
ATOM 3085 O O . THR A 1 387 ? -27.998 -7.791 15.943 1.00 95.06 387 THR A O 1
ATOM 3088 N N . ALA A 1 388 ? -26.364 -8.605 14.641 1.00 95.44 388 ALA A N 1
ATOM 3089 C CA . ALA A 1 388 ? -25.399 -7.549 14.938 1.00 95.44 388 ALA A CA 1
ATOM 3090 C C . ALA A 1 388 ? -25.971 -6.155 14.632 1.00 95.44 388 ALA A C 1
ATOM 3092 O O . ALA A 1 388 ? -25.907 -5.277 15.488 1.00 95.44 388 ALA A O 1
ATOM 3093 N N . ILE A 1 389 ? -26.628 -5.974 13.477 1.00 96.38 389 ILE A N 1
ATOM 3094 C CA . ILE A 1 389 ? -27.320 -4.718 13.137 1.00 96.38 389 ILE A CA 1
ATOM 3095 C C . ILE A 1 389 ? -28.374 -4.372 14.191 1.00 96.38 389 ILE A C 1
ATOM 3097 O O . ILE A 1 389 ? -28.365 -3.259 14.712 1.00 96.38 389 ILE A O 1
ATOM 3101 N N . LYS A 1 390 ? -29.251 -5.318 14.556 1.00 97.75 390 LYS A N 1
ATOM 3102 C CA . LYS A 1 390 ? -30.297 -5.086 15.568 1.00 97.75 390 LYS A CA 1
ATOM 3103 C C . LYS A 1 390 ? -29.710 -4.658 16.914 1.00 97.75 390 LYS A C 1
ATOM 3105 O O . LYS A 1 390 ? -30.225 -3.723 17.530 1.00 97.75 390 LYS A O 1
ATOM 3110 N N . LEU A 1 391 ? -28.641 -5.314 17.368 1.00 98.00 391 LEU A N 1
ATOM 3111 C CA . LEU A 1 391 ? -27.982 -4.969 18.630 1.00 98.00 391 LEU A CA 1
ATOM 3112 C C . LEU A 1 391 ? -27.306 -3.600 18.563 1.00 98.00 391 LEU A C 1
ATOM 3114 O O . LEU A 1 391 ? -27.418 -2.827 19.512 1.00 98.00 391 LEU A O 1
ATOM 3118 N N . THR A 1 392 ? -26.665 -3.268 17.443 1.00 98.00 392 THR A N 1
ATOM 3119 C CA . THR A 1 392 ? -26.069 -1.947 17.217 1.00 98.00 392 THR A CA 1
ATOM 3120 C C . THR A 1 392 ? -27.126 -0.852 17.190 1.00 98.00 392 THR A C 1
ATOM 3122 O O . THR A 1 392 ? -26.991 0.118 17.929 1.00 98.00 392 THR A O 1
ATOM 3125 N N . THR A 1 393 ? -28.221 -1.023 16.447 1.00 98.25 393 THR A N 1
ATOM 3126 C CA . THR A 1 393 ? -29.366 -0.099 16.443 1.00 98.25 393 THR A CA 1
ATOM 3127 C C . THR A 1 393 ? -29.922 0.115 17.851 1.00 98.25 393 THR A C 1
ATOM 3129 O O . THR A 1 393 ? -30.143 1.254 18.266 1.00 98.25 393 THR A O 1
ATOM 3132 N N . LYS A 1 394 ? -30.107 -0.963 18.624 1.00 98.25 394 LYS A N 1
ATOM 3133 C CA . LYS A 1 394 ? -30.558 -0.872 20.019 1.00 98.25 394 LYS A CA 1
ATOM 3134 C C . LYS A 1 394 ? -29.567 -0.086 20.881 1.00 98.25 394 LYS A C 1
ATOM 3136 O O . LYS A 1 394 ? -29.973 0.826 21.595 1.00 98.25 394 LYS A O 1
ATOM 3141 N N . ALA A 1 395 ? -28.275 -0.402 20.787 1.00 98.12 395 ALA A N 1
ATOM 3142 C CA . ALA A 1 395 ? -27.234 0.290 21.538 1.00 98.12 395 ALA A CA 1
ATOM 3143 C C . ALA A 1 395 ? -27.188 1.790 21.202 1.00 98.12 395 ALA A C 1
ATOM 3145 O O . ALA A 1 395 ? -27.116 2.604 22.120 1.00 98.12 395 ALA A O 1
ATOM 3146 N N . ILE A 1 396 ? -27.286 2.164 19.921 1.00 98.19 396 ILE A N 1
ATOM 3147 C CA . ILE A 1 396 ? -27.294 3.565 19.461 1.00 98.19 396 ILE A CA 1
ATOM 3148 C C . ILE A 1 396 ? -28.463 4.345 20.074 1.00 98.19 396 ILE A C 1
ATOM 3150 O O . ILE A 1 396 ? -28.246 5.420 20.635 1.00 98.19 396 ILE A O 1
ATOM 3154 N N . ASN A 1 397 ? -29.679 3.792 20.021 1.00 97.69 397 ASN A N 1
ATOM 3155 C CA . ASN A 1 397 ? -30.881 4.444 20.554 1.00 97.69 397 ASN A CA 1
ATOM 3156 C C . ASN A 1 397 ? -30.815 4.676 22.072 1.00 97.69 397 ASN A C 1
ATOM 3158 O O . ASN A 1 397 ? -31.360 5.651 22.584 1.00 97.69 397 ASN A O 1
ATOM 3162 N N . GLU A 1 398 ? -30.160 3.780 22.810 1.00 97.12 398 GLU A N 1
ATOM 3163 C CA . GLU A 1 398 ? -30.098 3.839 24.274 1.00 97.12 398 GLU A CA 1
ATOM 3164 C C . GLU A 1 398 ? -28.899 4.631 24.824 1.00 97.12 398 GLU A C 1
ATOM 3166 O O . GLU A 1 398 ? -28.802 4.828 26.040 1.00 97.12 398 GLU A O 1
ATOM 3171 N N . SER A 1 399 ? -27.968 5.055 23.966 1.00 98.06 399 SER A N 1
ATOM 3172 C CA . SER A 1 399 ? -26.695 5.653 24.384 1.00 98.06 399 SER A CA 1
ATOM 3173 C C . SER A 1 399 ? -26.714 7.173 24.362 1.00 98.06 399 SER A C 1
ATOM 3175 O O . SER A 1 399 ? -27.208 7.790 23.420 1.00 98.06 399 SER A O 1
ATOM 3177 N N . LYS A 1 400 ? -26.106 7.792 25.380 1.00 96.00 400 LYS A N 1
ATOM 3178 C CA . LYS A 1 400 ? -25.964 9.255 25.466 1.00 96.00 400 LYS A CA 1
ATOM 3179 C C . LYS A 1 400 ? -24.578 9.754 25.064 1.00 96.00 400 LYS A C 1
ATOM 3181 O O . LYS A 1 400 ? -24.412 10.942 24.798 1.00 96.00 400 LYS A O 1
ATOM 3186 N N . SER A 1 401 ? -23.591 8.862 25.044 1.00 95.69 401 SER A N 1
ATOM 3187 C CA . SER A 1 401 ? -22.209 9.165 24.678 1.00 95.69 401 SER A CA 1
ATOM 3188 C C . SER A 1 401 ? -21.552 7.993 23.938 1.00 95.69 401 SER A C 1
ATOM 3190 O O . SER A 1 401 ? -22.035 6.859 24.035 1.00 95.69 401 SER A O 1
ATOM 3192 N N . PRO A 1 402 ? -20.427 8.221 23.237 1.00 94.69 402 PRO A N 1
ATOM 3193 C CA . PRO A 1 402 ? -19.731 7.166 22.495 1.00 94.69 402 PRO A CA 1
ATOM 3194 C C . PRO A 1 402 ? -19.224 6.030 23.395 1.00 94.69 402 PRO A C 1
ATOM 3196 O O . PRO A 1 402 ? -19.310 4.857 23.039 1.00 94.69 402 PRO A O 1
ATOM 3199 N N . ILE A 1 403 ? -18.750 6.362 24.599 1.00 96.38 403 ILE A N 1
ATOM 3200 C CA . ILE A 1 403 ? -18.286 5.370 25.580 1.00 96.38 403 ILE A CA 1
ATOM 3201 C C . ILE A 1 403 ? -19.463 4.514 26.082 1.00 96.38 403 ILE A C 1
ATOM 3203 O O . ILE A 1 403 ? -19.318 3.306 26.278 1.00 96.38 403 ILE A O 1
ATOM 3207 N N . GLU A 1 404 ? -20.646 5.116 26.265 1.00 97.75 404 GLU A N 1
ATOM 3208 C CA . GLU A 1 404 ? -21.859 4.370 26.619 1.00 97.75 404 GLU A CA 1
ATOM 3209 C C . GLU A 1 404 ? -22.298 3.442 25.480 1.00 97.75 404 GLU A C 1
ATOM 3211 O O . GLU A 1 404 ? -22.635 2.289 25.755 1.00 97.75 404 GLU A O 1
ATOM 3216 N N . LEU A 1 405 ? -22.208 3.900 24.224 1.00 97.88 405 LEU A N 1
ATOM 3217 C CA . LEU A 1 405 ? -22.459 3.075 23.038 1.00 97.88 405 LEU A CA 1
ATOM 3218 C C . LEU A 1 405 ? -21.556 1.845 23.015 1.00 97.88 405 LEU A C 1
ATOM 3220 O O . LEU A 1 405 ? -22.065 0.729 22.897 1.00 97.88 405 LEU A O 1
ATOM 3224 N N . LEU A 1 406 ? -20.244 2.022 23.193 1.00 97.81 406 LEU A N 1
ATOM 3225 C CA . LEU A 1 406 ? -19.310 0.898 23.240 1.00 97.81 406 LEU A CA 1
ATOM 3226 C C . LEU A 1 406 ? -19.684 -0.101 24.343 1.00 97.81 406 LEU A C 1
ATOM 3228 O O . LEU A 1 406 ? -19.779 -1.304 24.085 1.00 97.81 406 LEU A O 1
ATOM 3232 N N . ALA A 1 407 ? -19.934 0.381 25.563 1.00 98.06 407 ALA A N 1
ATOM 3233 C CA . ALA A 1 407 ? -20.253 -0.486 26.694 1.00 98.06 407 ALA A CA 1
ATOM 3234 C C . ALA A 1 407 ? -21.574 -1.249 26.492 1.00 98.06 407 ALA A C 1
ATOM 3236 O O . ALA A 1 407 ? -21.626 -2.462 26.706 1.00 98.06 407 ALA A O 1
ATOM 3237 N N . ARG A 1 408 ? -22.633 -0.569 26.037 1.00 98.12 408 ARG A N 1
ATOM 3238 C CA . ARG A 1 408 ? -23.936 -1.194 25.768 1.00 98.12 408 ARG A CA 1
ATOM 3239 C C . ARG A 1 408 ? -23.857 -2.209 24.641 1.00 98.12 408 ARG A C 1
ATOM 3241 O O . ARG A 1 408 ? -24.363 -3.316 24.812 1.00 98.12 408 ARG A O 1
ATOM 3248 N N . LEU A 1 409 ? -23.204 -1.861 23.530 1.00 97.94 409 LEU A N 1
ATOM 3249 C CA . LEU A 1 409 ? -23.028 -2.773 22.403 1.00 97.94 409 LEU A CA 1
ATOM 3250 C C . LEU A 1 409 ? -22.287 -4.034 22.849 1.00 97.94 409 LEU A C 1
ATOM 3252 O O . LEU A 1 409 ? -22.780 -5.136 22.637 1.00 97.94 409 LEU A O 1
ATOM 3256 N N . THR A 1 410 ? -21.165 -3.877 23.551 1.00 97.38 410 THR A N 1
ATOM 3257 C CA . THR A 1 410 ? -20.378 -5.006 24.070 1.00 97.38 410 THR A CA 1
ATOM 3258 C C . THR A 1 410 ? -21.223 -5.904 24.980 1.00 97.38 410 THR A C 1
ATOM 3260 O O . THR A 1 410 ? -21.221 -7.124 24.832 1.00 97.38 410 THR A O 1
ATOM 3263 N N . ASN A 1 411 ? -22.001 -5.316 25.895 1.00 96.50 411 ASN A N 1
ATOM 3264 C CA . ASN A 1 411 ? -22.870 -6.083 26.786 1.00 96.50 411 ASN A CA 1
ATOM 3265 C C . ASN A 1 411 ? -23.972 -6.836 26.031 1.00 96.50 411 ASN A C 1
ATOM 3267 O O . ASN A 1 411 ? -24.269 -7.979 26.366 1.00 96.50 411 ASN A O 1
ATOM 3271 N N . LEU A 1 412 ? -24.590 -6.203 25.032 1.00 97.06 412 LEU A N 1
ATOM 3272 C CA . LEU A 1 412 ? -25.604 -6.845 24.198 1.00 97.06 412 LEU A CA 1
ATOM 3273 C C . LEU A 1 412 ? -25.003 -8.020 23.422 1.00 97.06 412 LEU A C 1
ATOM 3275 O O . LEU A 1 412 ? -25.574 -9.102 23.434 1.00 97.06 412 LEU A O 1
ATOM 3279 N N . VAL A 1 413 ? -23.826 -7.843 22.821 1.00 95.88 413 VAL A N 1
ATOM 3280 C CA . VAL A 1 413 ? -23.160 -8.892 22.035 1.00 95.88 413 VAL A CA 1
ATOM 3281 C C . VAL A 1 413 ? -22.843 -10.127 22.886 1.00 95.88 413 VAL A C 1
ATOM 3283 O O . VAL A 1 413 ? -23.166 -11.238 22.469 1.00 95.88 413 VAL A O 1
ATOM 3286 N N . VAL A 1 414 ? -22.305 -9.957 24.101 1.00 94.94 414 VAL A N 1
ATOM 3287 C CA . VAL A 1 414 ? -22.042 -11.091 25.015 1.00 94.94 414 VAL A CA 1
ATOM 3288 C C . VAL A 1 414 ? -23.324 -11.795 25.461 1.00 94.94 414 VAL A C 1
ATOM 3290 O O . VAL A 1 414 ? -23.318 -12.999 25.700 1.00 94.94 414 VAL A O 1
ATOM 3293 N N . ASN A 1 415 ? -24.425 -11.062 25.622 1.00 93.38 415 ASN A N 1
ATOM 3294 C CA . ASN A 1 415 ? -25.669 -11.647 26.119 1.00 93.38 415 ASN A CA 1
ATOM 3295 C C . ASN A 1 415 ? -26.499 -12.332 25.030 1.00 93.38 415 ASN A C 1
ATOM 3297 O O . ASN A 1 415 ? -27.212 -13.277 25.350 1.00 93.38 415 ASN A O 1
ATOM 3301 N N . GLU A 1 416 ? -26.410 -11.865 23.784 1.00 93.56 416 GLU A N 1
ATOM 3302 C CA . GLU A 1 416 ? -27.341 -12.246 22.715 1.00 93.56 416 GLU A CA 1
ATOM 3303 C C . GLU A 1 416 ? -26.682 -13.076 21.595 1.00 93.56 416 GLU A C 1
ATOM 3305 O O . GLU A 1 416 ? -27.386 -13.796 20.895 1.00 93.56 416 GLU A O 1
ATOM 3310 N N . ILE A 1 417 ? -25.356 -12.985 21.393 1.00 87.62 417 ILE A N 1
ATOM 3311 C CA . ILE A 1 417 ? -24.640 -13.640 20.268 1.00 87.62 417 ILE A CA 1
ATOM 3312 C C . ILE A 1 417 ? -23.598 -14.676 20.752 1.00 87.62 417 ILE A C 1
ATOM 3314 O O . ILE A 1 417 ? -22.947 -15.321 19.938 1.00 87.62 417 ILE A O 1
ATOM 3318 N N . ASP A 1 418 ? -23.459 -14.884 22.067 1.00 83.00 418 ASP A N 1
ATOM 3319 C CA . ASP A 1 418 ? -22.486 -15.817 22.675 1.00 83.00 418 ASP A CA 1
ATOM 3320 C C . ASP A 1 418 ? -21.052 -15.649 22.128 1.00 83.00 418 ASP A C 1
ATOM 3322 O O . ASP A 1 418 ? -20.316 -16.601 21.877 1.00 83.00 418 ASP A O 1
ATOM 3326 N N . VAL A 1 419 ? -20.649 -14.396 21.891 1.00 90.62 419 VAL A N 1
ATOM 3327 C CA . VAL A 1 419 ? -19.258 -14.070 21.558 1.00 90.62 419 VAL A CA 1
ATOM 3328 C C . VAL A 1 419 ? -18.417 -14.165 22.826 1.00 90.62 419 VAL A C 1
ATOM 3330 O O . VAL A 1 419 ? -18.801 -13.610 23.858 1.00 90.62 419 VAL A O 1
ATOM 3333 N N . ASP A 1 420 ? -17.250 -14.807 22.724 1.00 91.88 420 ASP A N 1
ATOM 3334 C CA . ASP A 1 420 ? -16.275 -14.885 23.815 1.00 91.88 420 ASP A CA 1
ATOM 3335 C C . ASP A 1 420 ? -15.957 -13.475 24.361 1.00 91.88 420 ASP A C 1
ATOM 3337 O O . ASP A 1 420 ? -15.437 -12.627 23.623 1.00 91.88 420 ASP A O 1
ATOM 3341 N N . PRO A 1 421 ? -16.233 -13.200 25.651 1.00 94.81 421 PRO A N 1
ATOM 3342 C CA . PRO A 1 421 ? -15.917 -11.921 26.272 1.00 94.81 421 PRO A CA 1
ATOM 3343 C C . PRO A 1 421 ? -14.441 -11.524 26.165 1.00 94.81 421 PRO A C 1
ATOM 3345 O O . PRO A 1 421 ? -14.161 -10.327 26.124 1.00 94.81 421 PRO A O 1
ATOM 3348 N N . ASN A 1 422 ? -13.505 -12.479 26.093 1.00 95.69 422 ASN A N 1
ATOM 3349 C CA . ASN A 1 422 ? -12.079 -12.185 25.923 1.00 95.69 422 ASN A CA 1
ATOM 3350 C C . ASN A 1 422 ? -11.796 -11.519 24.570 1.00 95.69 422 ASN A C 1
ATOM 3352 O O . ASN A 1 422 ? -11.029 -10.559 24.519 1.00 95.69 422 ASN A O 1
ATOM 3356 N N . LEU A 1 423 ? -12.462 -11.967 23.496 1.00 93.31 423 LEU A N 1
ATOM 3357 C CA . LEU A 1 423 ? -12.333 -11.372 22.160 1.00 93.31 423 LEU A CA 1
ATOM 3358 C C . LEU A 1 423 ? -12.867 -9.942 22.106 1.00 93.31 423 LEU A C 1
ATOM 3360 O O . LEU A 1 423 ? -12.390 -9.134 21.319 1.00 93.31 423 LEU A O 1
ATOM 3364 N N . LEU A 1 424 ? -13.871 -9.615 22.918 1.00 95.69 424 LEU A N 1
ATOM 3365 C CA . LEU A 1 424 ? -14.347 -8.238 23.009 1.00 95.69 424 LEU A CA 1
ATOM 3366 C C . LEU A 1 424 ? -13.441 -7.398 23.909 1.00 95.69 424 LEU A C 1
ATOM 3368 O O . LEU A 1 424 ? -13.144 -6.250 23.582 1.00 95.69 424 LEU A O 1
ATOM 3372 N N . LEU A 1 425 ? -12.991 -7.966 25.031 1.00 96.25 425 LEU A N 1
ATOM 3373 C CA . LEU A 1 425 ? -12.133 -7.280 25.990 1.00 96.25 425 LEU A CA 1
ATOM 3374 C C . LEU A 1 425 ? -10.792 -6.871 25.382 1.00 96.25 425 LEU A C 1
ATOM 3376 O O . LEU A 1 425 ? -10.339 -5.766 25.674 1.00 96.25 425 LEU A O 1
ATOM 3380 N N . CYS A 1 426 ? -10.197 -7.695 24.514 1.00 95.12 426 CYS A N 1
ATOM 3381 C CA . CYS A 1 426 ? -8.949 -7.328 23.848 1.00 95.12 426 CYS A CA 1
ATOM 3382 C C . CYS A 1 426 ? -9.115 -6.101 22.942 1.00 95.12 426 CYS A C 1
ATOM 3384 O O . CYS A 1 426 ? -8.223 -5.276 22.895 1.00 95.12 426 CYS A O 1
ATOM 3386 N N . HIS A 1 427 ? -10.286 -5.872 22.331 1.00 94.75 427 HIS A N 1
ATOM 3387 C CA . HIS A 1 427 ? -10.519 -4.654 21.539 1.00 94.75 427 HIS A CA 1
ATOM 3388 C C . HIS A 1 427 ? -10.815 -3.417 22.395 1.00 94.75 427 HIS A C 1
ATOM 3390 O O . HIS A 1 427 ? -10.389 -2.318 22.047 1.00 94.75 427 HIS A O 1
ATOM 3396 N N . ILE A 1 428 ? -11.586 -3.566 23.480 1.00 95.56 428 ILE A N 1
ATOM 3397 C CA . ILE A 1 428 ? -12.044 -2.427 24.305 1.00 95.56 428 ILE A CA 1
ATOM 3398 C C . ILE A 1 428 ? -11.038 -2.009 25.385 1.00 95.56 428 ILE A C 1
ATOM 3400 O O . ILE A 1 428 ? -11.210 -0.955 25.989 1.00 95.56 428 ILE A O 1
ATOM 3404 N N . LEU A 1 429 ? -10.026 -2.835 25.653 1.00 94.56 429 LEU A N 1
ATOM 3405 C CA . LEU A 1 429 ? -8.949 -2.602 26.617 1.00 94.56 429 LEU A CA 1
ATOM 3406 C C . LEU A 1 429 ? -7.580 -2.972 26.006 1.00 94.56 429 LEU A C 1
ATOM 3408 O O . LEU A 1 429 ? -6.706 -3.484 26.704 1.00 94.56 429 LEU A O 1
ATOM 3412 N N . GLU A 1 430 ? -7.407 -2.701 24.708 1.00 91.31 430 GLU A N 1
ATOM 3413 C CA . GLU A 1 430 ? -6.220 -3.054 23.914 1.00 91.31 430 GLU A CA 1
ATOM 3414 C C . GLU A 1 430 ? -4.967 -2.299 24.402 1.00 91.31 430 GLU A C 1
ATOM 3416 O O . GLU A 1 430 ? -4.919 -1.074 24.269 1.00 91.31 430 GLU A O 1
ATOM 3421 N N . PRO A 1 431 ? -3.927 -2.951 24.944 1.00 90.25 431 PRO A N 1
ATOM 3422 C CA . PRO A 1 431 ? -2.740 -2.257 25.440 1.00 90.25 431 PRO A CA 1
ATOM 3423 C C . PRO A 1 431 ? -1.975 -1.505 24.341 1.00 90.25 431 PRO A C 1
ATOM 3425 O O . PRO A 1 431 ? -1.444 -0.424 24.612 1.00 90.25 431 PRO A O 1
ATOM 3428 N N . SER A 1 432 ? -1.940 -2.005 23.099 1.00 87.12 432 SER A N 1
ATOM 3429 C CA . SER A 1 432 ? -1.216 -1.326 22.016 1.00 87.12 432 SER A CA 1
ATOM 3430 C C . SER A 1 432 ? -1.806 0.047 21.683 1.00 87.12 432 SER A C 1
ATOM 3432 O O . SER A 1 432 ? -1.053 0.990 21.457 1.00 87.12 432 SER A O 1
ATOM 3434 N N . ILE A 1 433 ? -3.129 0.217 21.759 1.00 89.06 433 ILE A N 1
ATOM 3435 C CA . ILE A 1 433 ? -3.767 1.523 21.525 1.00 89.06 433 ILE A CA 1
ATOM 3436 C C . ILE A 1 433 ? -3.437 2.520 22.637 1.00 89.06 433 ILE A C 1
ATOM 3438 O O . ILE A 1 433 ? -3.231 3.706 22.360 1.00 89.06 433 ILE A O 1
ATOM 3442 N N . LEU A 1 434 ? -3.288 2.056 23.883 1.00 90.12 434 LEU A N 1
ATOM 3443 C CA . LEU A 1 434 ? -2.795 2.916 24.953 1.00 90.12 434 LEU A CA 1
ATOM 3444 C C . LEU A 1 434 ? -1.335 3.312 24.714 1.00 90.12 434 LEU A C 1
ATOM 3446 O O . LEU A 1 434 ? -0.989 4.471 24.905 1.00 90.12 434 LEU A O 1
ATOM 3450 N N . GLN A 1 435 ? -0.482 2.389 24.277 1.00 89.00 435 GLN A N 1
ATOM 3451 C CA . GLN A 1 435 ? 0.927 2.683 23.994 1.00 89.00 435 GLN A CA 1
ATOM 3452 C C . GLN A 1 435 ? 1.099 3.679 22.836 1.00 89.00 435 GLN A C 1
ATOM 3454 O O . GLN A 1 435 ? 1.978 4.538 22.879 1.00 89.00 435 GLN A O 1
ATOM 3459 N N . GLU A 1 436 ? 0.256 3.586 21.813 1.00 87.75 436 GLU A N 1
ATOM 3460 C CA . GLU A 1 436 ? 0.261 4.461 20.640 1.00 87.75 436 GLU A CA 1
ATOM 3461 C C . GLU A 1 436 ? -0.328 5.849 20.942 1.00 87.75 436 GLU A C 1
ATOM 3463 O O . GLU A 1 436 ? 0.267 6.888 20.637 1.00 87.75 436 GLU A O 1
ATOM 3468 N N . GLY A 1 437 ? -1.510 5.879 21.560 1.00 86.31 437 GLY A N 1
ATOM 3469 C CA . GLY A 1 437 ? -2.264 7.104 21.812 1.00 86.31 437 GLY A CA 1
ATOM 3470 C C . GLY A 1 437 ? -1.892 7.816 23.111 1.00 86.31 437 GLY A C 1
ATOM 3471 O O . GLY A 1 437 ? -2.056 9.037 23.174 1.00 86.31 437 GLY A O 1
ATOM 3472 N N . ASN A 1 438 ? -1.404 7.070 24.111 1.00 89.62 438 ASN A N 1
ATOM 3473 C CA . ASN A 1 438 ? -1.173 7.474 25.507 1.00 89.62 438 ASN A CA 1
ATOM 3474 C C . ASN A 1 438 ? -2.388 8.168 26.154 1.00 89.62 438 ASN A C 1
ATOM 3476 O O . ASN A 1 438 ? -2.247 9.067 26.975 1.00 89.62 438 ASN A O 1
ATOM 3480 N N . ASN A 1 439 ? -3.599 7.748 25.775 1.00 89.06 439 ASN A N 1
ATOM 3481 C CA . ASN A 1 439 ? -4.855 8.348 26.228 1.00 89.06 439 ASN A CA 1
ATOM 3482 C C . ASN A 1 439 ? -5.401 7.656 27.493 1.00 89.06 439 ASN A C 1
ATOM 3484 O O . ASN A 1 439 ? -6.443 6.994 27.460 1.00 89.06 439 ASN A O 1
ATOM 3488 N N . GLN A 1 440 ? -4.679 7.750 28.614 1.00 91.81 440 GLN A N 1
ATOM 3489 C CA . GLN A 1 440 ? -5.058 7.077 29.867 1.00 91.81 440 GLN A CA 1
ATOM 3490 C C . GLN A 1 440 ? -6.433 7.528 30.370 1.00 91.81 440 GLN A C 1
ATOM 3492 O O . GLN A 1 440 ? -7.204 6.721 30.901 1.00 91.81 440 GLN A O 1
ATOM 3497 N N . THR A 1 441 ? -6.757 8.810 30.194 1.00 92.31 441 THR A N 1
ATOM 3498 C CA . THR A 1 441 ? -8.033 9.382 30.625 1.00 92.31 441 THR A CA 1
ATOM 3499 C C . THR A 1 441 ? -9.222 8.668 29.978 1.00 92.31 441 THR A C 1
ATOM 3501 O O . THR A 1 441 ? -10.182 8.334 30.679 1.00 92.31 441 THR A O 1
ATOM 3504 N N . GLU A 1 442 ? -9.159 8.365 28.679 1.00 92.31 442 GLU A N 1
ATOM 3505 C CA . GLU A 1 442 ? -10.223 7.630 27.984 1.00 92.31 442 GLU A CA 1
ATOM 3506 C C . GLU A 1 442 ? -10.365 6.191 28.501 1.00 92.31 442 GLU A C 1
ATOM 3508 O O . GLU A 1 442 ? -11.485 5.758 28.780 1.00 92.31 442 GLU A O 1
ATOM 3513 N N . TYR A 1 443 ? -9.261 5.475 28.739 1.00 93.75 443 TYR A N 1
ATOM 3514 C CA . TYR A 1 443 ? -9.307 4.113 29.297 1.00 93.75 443 TYR A CA 1
ATOM 3515 C C . TYR A 1 443 ? -9.986 4.076 30.670 1.00 93.75 443 TYR A C 1
ATOM 3517 O O . TYR A 1 443 ? -10.840 3.218 30.921 1.00 93.75 443 TYR A O 1
ATOM 3525 N N . ARG A 1 444 ? -9.685 5.041 31.552 1.00 93.38 444 ARG A N 1
ATOM 3526 C CA . ARG A 1 444 ? -10.356 5.155 32.862 1.00 93.38 444 ARG A CA 1
ATOM 3527 C C . ARG A 1 444 ? -11.863 5.364 32.709 1.00 93.38 444 ARG A C 1
ATOM 3529 O O . ARG A 1 444 ? -12.656 4.780 33.456 1.00 93.38 444 ARG A O 1
ATOM 3536 N N . GLN A 1 445 ? -12.278 6.181 31.741 1.00 94.81 445 GLN A N 1
ATOM 3537 C CA . GLN A 1 445 ? -13.693 6.426 31.458 1.00 94.81 445 GLN A CA 1
ATOM 3538 C C . GLN A 1 445 ? -14.389 5.187 30.876 1.00 94.81 445 GLN A C 1
ATOM 3540 O O . GLN A 1 445 ? -15.511 4.876 31.294 1.00 94.81 445 GLN A O 1
ATOM 3545 N N . VAL A 1 446 ? -13.728 4.452 29.976 1.00 95.50 446 VAL A N 1
ATOM 3546 C CA . VAL A 1 446 ? -14.219 3.178 29.431 1.00 95.50 446 VAL A CA 1
ATOM 3547 C C . VAL A 1 446 ? -14.410 2.159 30.553 1.00 95.50 446 VAL A C 1
ATOM 3549 O O . VAL A 1 446 ? -15.520 1.652 30.712 1.00 95.50 446 VAL A O 1
ATOM 3552 N N . ALA A 1 447 ? -13.408 1.937 31.409 1.00 94.25 447 ALA A N 1
ATOM 3553 C CA . ALA A 1 447 ? -13.500 1.003 32.537 1.00 94.25 447 ALA A CA 1
ATOM 3554 C C . ALA A 1 447 ? -14.667 1.342 33.487 1.00 94.25 447 ALA A C 1
ATOM 3556 O O . ALA A 1 447 ? -15.492 0.484 33.823 1.00 94.25 447 ALA A O 1
ATOM 3557 N N . LYS A 1 448 ? -14.811 2.623 33.861 1.00 95.00 448 LYS A N 1
ATOM 3558 C CA . LYS A 1 448 ? -15.931 3.099 34.693 1.00 95.00 448 LYS A CA 1
ATOM 3559 C C . LYS A 1 448 ? -17.290 2.859 34.028 1.00 95.00 448 LYS A C 1
ATOM 3561 O O . LYS A 1 448 ? -18.257 2.511 34.710 1.00 95.00 448 LYS A O 1
ATOM 3566 N N . THR A 1 449 ? -17.375 3.046 32.714 1.00 97.25 449 THR A N 1
ATOM 3567 C CA . THR A 1 449 ? -18.625 2.888 31.961 1.00 97.25 449 THR A CA 1
ATOM 3568 C C . THR A 1 449 ? -18.978 1.417 31.756 1.00 97.25 449 THR A C 1
ATOM 3570 O O . THR A 1 449 ? -20.143 1.059 31.930 1.00 97.25 449 THR A O 1
ATOM 3573 N N . LEU A 1 450 ? -17.994 0.546 31.505 1.00 96.25 450 LEU A N 1
ATOM 3574 C CA . LEU A 1 450 ? -18.178 -0.908 31.441 1.00 96.25 450 LEU A CA 1
ATOM 3575 C C . LEU A 1 450 ? -18.744 -1.456 32.751 1.00 96.25 450 LEU A C 1
ATOM 3577 O O . LEU A 1 450 ? -19.733 -2.185 32.727 1.00 96.25 450 LEU A O 1
ATOM 3581 N N . LYS A 1 451 ? -18.211 -1.032 33.903 1.00 95.50 451 LYS A N 1
ATOM 3582 C CA . LYS A 1 451 ? -18.746 -1.425 35.218 1.00 95.50 451 LYS A CA 1
ATOM 3583 C C . LYS A 1 451 ? -20.242 -1.122 35.370 1.00 95.50 451 LYS A C 1
ATOM 3585 O O . LYS A 1 451 ? -20.956 -1.872 36.030 1.00 95.50 451 LYS A O 1
ATOM 3590 N N . LYS A 1 452 ? -20.716 -0.023 34.775 1.00 97.06 452 LYS A N 1
ATOM 3591 C CA . LYS A 1 452 ? -22.105 0.438 34.887 1.00 97.06 452 LYS A CA 1
ATOM 3592 C C . LYS A 1 452 ? -23.033 -0.169 33.830 1.00 97.06 452 LYS A C 1
ATOM 3594 O O . LYS A 1 452 ? -24.148 -0.554 34.162 1.00 97.06 452 LYS A O 1
ATOM 3599 N N . HIS A 1 453 ? -22.599 -0.217 32.573 1.00 97.81 453 HIS A N 1
ATOM 3600 C CA . HIS A 1 453 ? -23.449 -0.551 31.424 1.00 97.81 453 HIS A CA 1
ATOM 3601 C C . HIS A 1 453 ? -23.162 -1.939 30.825 1.00 97.81 453 HIS A C 1
ATOM 3603 O O . HIS A 1 453 ? -23.972 -2.442 30.052 1.00 97.81 453 HIS A O 1
ATOM 3609 N N . ALA A 1 454 ? -22.056 -2.579 31.215 1.00 96.81 454 ALA A N 1
ATOM 3610 C CA . ALA A 1 454 ? -21.655 -3.919 30.791 1.00 96.81 454 ALA A CA 1
ATOM 3611 C C . ALA A 1 454 ? -21.243 -4.822 31.973 1.00 96.81 454 ALA A C 1
ATOM 3613 O O . ALA A 1 454 ? -20.140 -5.376 31.982 1.00 96.81 454 ALA A O 1
ATOM 3614 N N . PRO A 1 455 ? -22.102 -5.003 32.996 1.00 95.25 455 PRO A N 1
ATOM 3615 C CA . PRO A 1 455 ? -21.716 -5.664 34.243 1.00 95.25 455 PRO A CA 1
ATOM 3616 C C . PRO A 1 455 ? -21.264 -7.120 34.060 1.00 95.25 455 PRO A C 1
ATOM 3618 O O . PRO A 1 455 ? -20.406 -7.579 34.812 1.00 95.25 455 PRO A O 1
ATOM 3621 N N . ARG A 1 456 ? -21.788 -7.849 33.062 1.00 93.94 456 ARG A N 1
ATOM 3622 C CA . ARG A 1 456 ? -21.353 -9.228 32.771 1.00 93.94 456 ARG A CA 1
ATOM 3623 C C . ARG A 1 456 ? -19.927 -9.261 32.222 1.00 93.94 456 ARG A C 1
ATOM 3625 O O . ARG A 1 456 ? -19.113 -10.039 32.707 1.00 93.94 456 ARG A O 1
ATOM 3632 N N . VAL A 1 457 ? -19.625 -8.373 31.275 1.00 95.50 457 VAL A N 1
ATOM 3633 C CA . VAL A 1 457 ? -18.284 -8.204 30.691 1.00 95.50 457 VAL A CA 1
ATOM 3634 C C . VAL A 1 457 ? -17.292 -7.767 31.767 1.00 95.50 457 VAL A C 1
ATOM 3636 O O . VAL A 1 457 ? -16.213 -8.336 31.894 1.00 95.50 457 VAL A O 1
ATOM 3639 N N . TRP A 1 458 ? -17.688 -6.807 32.605 1.00 96.56 458 TRP A N 1
ATOM 3640 C CA . TRP A 1 458 ? -16.856 -6.323 33.703 1.00 96.56 458 TRP A CA 1
ATOM 3641 C C . TRP A 1 458 ? -16.576 -7.404 34.755 1.00 96.56 458 TRP A C 1
ATOM 3643 O O . TRP A 1 458 ? -15.444 -7.552 35.211 1.00 96.56 458 TRP A O 1
ATOM 3653 N N . LYS A 1 459 ? -17.588 -8.199 35.123 1.00 96.25 459 LYS A N 1
ATOM 3654 C CA . LYS A 1 459 ? -17.412 -9.337 36.035 1.00 96.25 459 LYS A CA 1
ATOM 3655 C C . LYS A 1 459 ? -16.439 -10.369 35.461 1.00 96.25 459 LYS A C 1
ATOM 3657 O O . LYS A 1 459 ? -15.610 -10.877 36.208 1.00 96.25 459 LYS A O 1
ATOM 3662 N N . HIS A 1 460 ? -16.529 -10.651 34.160 1.00 96.69 460 HIS A N 1
ATOM 3663 C CA . HIS A 1 460 ? -15.595 -11.544 33.473 1.00 96.69 460 HIS A CA 1
ATOM 3664 C C . HIS A 1 460 ? -14.165 -11.002 33.520 1.00 96.69 460 HIS A C 1
ATOM 3666 O O . HIS A 1 460 ? -13.268 -11.706 33.970 1.00 96.69 460 HIS A O 1
ATOM 3672 N N . TYR A 1 461 ? -13.962 -9.726 33.187 1.00 96.62 461 TYR A N 1
ATOM 3673 C CA . TYR A 1 461 ? -12.653 -9.072 33.283 1.00 96.62 461 TYR A CA 1
ATOM 3674 C C . TYR A 1 461 ? -12.013 -9.203 34.679 1.00 96.62 461 TYR A C 1
ATOM 3676 O O . TYR A 1 461 ? -10.833 -9.536 34.805 1.00 96.62 461 TYR A O 1
ATOM 3684 N N . LEU A 1 462 ? -12.797 -8.990 35.742 1.00 95.62 462 LEU A N 1
ATOM 3685 C CA . LEU A 1 462 ? -12.321 -9.133 37.122 1.00 95.62 462 LEU A CA 1
ATOM 3686 C C . LEU A 1 462 ? -11.984 -10.580 37.506 1.00 95.62 462 LEU A C 1
ATOM 3688 O O . LEU A 1 462 ? -11.231 -10.783 38.454 1.00 95.62 462 LEU A O 1
ATOM 3692 N N . SER A 1 463 ? -12.535 -11.571 36.800 1.00 96.69 463 SER A N 1
ATOM 3693 C CA . SER A 1 463 ? -12.222 -12.985 37.030 1.00 96.69 463 SER A CA 1
ATOM 3694 C C . SER A 1 463 ? -10.922 -13.444 36.365 1.00 96.69 463 SER A C 1
ATOM 3696 O O . SER A 1 463 ? -10.387 -14.477 36.757 1.00 96.69 463 SER A O 1
ATOM 3698 N N . LEU A 1 464 ? -10.403 -12.680 35.397 1.00 96.38 464 LEU A N 1
ATOM 3699 C CA . LEU A 1 464 ? -9.139 -12.981 34.725 1.00 96.38 464 LEU A CA 1
ATOM 3700 C C . LEU A 1 464 ? -7.953 -12.662 35.637 1.00 96.38 464 LEU A C 1
ATOM 3702 O O . LEU A 1 464 ? -7.887 -11.574 36.225 1.00 96.38 464 LEU A O 1
ATOM 3706 N N . SER A 1 465 ? -6.989 -13.583 35.703 1.00 94.62 465 SER A N 1
ATOM 3707 C CA . SER A 1 465 ? -5.705 -13.318 36.352 1.00 94.62 465 SER A CA 1
ATOM 3708 C C . SER A 1 465 ? -4.873 -12.316 35.533 1.00 94.62 465 SER A C 1
ATOM 3710 O O . SER A 1 465 ? -5.121 -12.144 34.337 1.00 94.62 465 SER A O 1
ATOM 3712 N N . PRO A 1 466 ? -3.849 -11.668 36.123 1.00 92.62 466 PRO A N 1
ATOM 3713 C CA . PRO A 1 466 ? -2.931 -10.817 35.361 1.00 92.62 466 PRO A CA 1
ATOM 3714 C C . PRO A 1 466 ? -2.280 -11.543 34.173 1.00 92.62 466 PRO A C 1
ATOM 3716 O O . PRO A 1 466 ? -2.120 -10.959 33.105 1.00 92.62 466 PRO A O 1
ATOM 3719 N N . VAL A 1 467 ? -1.970 -12.835 34.336 1.00 92.94 467 VAL A N 1
ATOM 3720 C CA . VAL A 1 467 ? -1.398 -13.672 33.272 1.00 92.94 467 VAL A CA 1
ATOM 3721 C C . VAL A 1 467 ? -2.410 -13.891 32.150 1.00 92.94 467 VAL A C 1
ATOM 3723 O O . VAL A 1 467 ? -2.062 -13.719 30.986 1.00 92.94 467 VAL A O 1
ATOM 3726 N N . ASP A 1 468 ? -3.669 -14.196 32.476 1.00 94.56 468 ASP A N 1
ATOM 3727 C CA . ASP A 1 468 ? -4.715 -14.391 31.461 1.00 94.56 468 ASP A CA 1
ATOM 3728 C C . ASP A 1 468 ? -4.991 -13.098 30.690 1.00 94.56 468 ASP A C 1
ATOM 3730 O O . ASP A 1 468 ? -5.133 -13.119 29.469 1.00 94.56 468 ASP A O 1
ATOM 3734 N N . ARG A 1 469 ? -5.011 -11.952 31.382 1.00 94.62 469 ARG A N 1
ATOM 3735 C CA . ARG A 1 469 ? -5.150 -10.641 30.733 1.00 94.62 469 ARG A CA 1
ATOM 3736 C C . ARG A 1 469 ? -4.023 -10.405 29.733 1.00 94.62 469 ARG A C 1
ATOM 3738 O O . ARG A 1 469 ? -4.300 -10.080 28.583 1.00 94.62 469 ARG A O 1
ATOM 3745 N N . GLN A 1 470 ? -2.776 -10.648 30.134 1.00 90.69 470 GLN A N 1
ATOM 3746 C CA . GLN A 1 470 ? -1.625 -10.506 29.245 1.00 90.69 470 GLN A CA 1
ATOM 3747 C C . GLN A 1 470 ? -1.696 -11.467 28.048 1.00 90.69 470 GLN A C 1
ATOM 3749 O O . GLN A 1 470 ? -1.459 -11.045 26.917 1.00 90.69 470 GLN A O 1
ATOM 3754 N N . LEU A 1 471 ? -2.055 -12.736 28.276 1.00 92.12 471 LEU A N 1
ATOM 3755 C CA . LEU A 1 471 ? -2.206 -13.745 27.219 1.00 92.12 471 LEU A CA 1
ATOM 3756 C C . LEU A 1 471 ? -3.279 -13.362 26.194 1.00 92.12 471 LEU A C 1
ATOM 3758 O O . LEU A 1 471 ? -3.119 -13.640 25.007 1.00 92.12 471 LEU A O 1
ATOM 3762 N N . HIS A 1 472 ? -4.353 -12.715 26.644 1.00 93.44 472 HIS A N 1
ATOM 3763 C CA . HIS A 1 472 ? -5.445 -12.265 25.787 1.00 93.44 472 HIS A CA 1
ATOM 3764 C C . HIS A 1 472 ? -5.256 -10.851 25.220 1.00 93.44 472 HIS A C 1
ATOM 3766 O O . HIS A 1 472 ? -6.118 -10.403 24.469 1.00 93.44 472 HIS A O 1
ATOM 3772 N N . GLY A 1 473 ? -4.162 -10.149 25.542 1.00 92.44 473 GLY A N 1
ATOM 3773 C CA . GLY A 1 473 ? -3.944 -8.772 25.087 1.00 92.44 473 GLY A CA 1
ATOM 3774 C C . GLY A 1 473 ? -4.924 -7.778 25.717 1.00 92.44 473 GLY A C 1
ATOM 3775 O O . GLY A 1 473 ? -5.493 -6.938 25.035 1.00 92.44 473 GLY A O 1
ATOM 3776 N N . ILE A 1 474 ? -5.172 -7.899 27.019 1.00 95.12 474 ILE A N 1
ATOM 3777 C CA . ILE A 1 474 ? -6.086 -7.043 27.778 1.00 95.12 474 ILE A CA 1
ATOM 3778 C C . ILE A 1 474 ? -5.272 -6.293 28.835 1.00 95.12 474 ILE A C 1
ATOM 3780 O O . ILE A 1 474 ? -4.509 -6.909 29.578 1.00 95.12 474 ILE A O 1
ATOM 3784 N N . ILE A 1 475 ? -5.454 -4.977 28.947 1.00 92.56 475 ILE A N 1
ATOM 3785 C CA . ILE A 1 475 ? -4.726 -4.169 29.934 1.00 92.56 475 ILE A CA 1
ATOM 3786 C C . ILE A 1 475 ? -5.121 -4.485 31.394 1.00 92.56 475 ILE A C 1
ATOM 3788 O O . ILE A 1 475 ? -6.298 -4.727 31.707 1.00 92.56 475 ILE A O 1
ATOM 3792 N N . GLY A 1 476 ? -4.153 -4.453 32.316 1.00 88.69 476 GLY A N 1
ATOM 3793 C CA . GLY A 1 476 ? -4.402 -4.512 33.762 1.00 88.69 476 GLY A CA 1
ATOM 3794 C C . GLY A 1 476 ? -4.896 -3.177 34.347 1.00 88.69 476 GLY A C 1
ATOM 3795 O O . GLY A 1 476 ? -4.501 -2.109 33.890 1.00 88.69 476 GLY A O 1
ATOM 3796 N N . LEU A 1 477 ? -5.743 -3.206 35.387 1.00 78.00 477 LEU A N 1
ATOM 3797 C CA . LEU A 1 477 ? -6.192 -1.972 36.071 1.00 78.00 477 LEU A CA 1
ATOM 3798 C C . LEU A 1 477 ? -5.053 -1.270 36.805 1.00 78.00 477 LEU A C 1
ATOM 3800 O O . LEU A 1 477 ? -4.993 -0.041 36.814 1.00 78.00 477 LEU A O 1
ATOM 3804 N N . GLU A 1 478 ? -4.131 -2.056 37.354 1.00 79.88 478 GLU A N 1
ATOM 3805 C CA . GLU A 1 478 ? -2.864 -1.599 37.917 1.00 79.88 478 GLU A CA 1
ATOM 3806 C C . GLU A 1 478 ? -2.077 -0.689 36.953 1.00 79.88 478 GLU A C 1
ATOM 3808 O O . GLU A 1 478 ? -1.447 0.266 37.399 1.00 79.88 478 GLU A O 1
ATOM 3813 N N . GLU A 1 479 ? -2.177 -0.900 35.638 1.00 72.25 479 GLU A N 1
ATOM 3814 C CA . GLU A 1 479 ? -1.525 -0.053 34.624 1.00 72.25 479 GLU A CA 1
ATOM 3815 C C . GLU A 1 479 ? -2.265 1.275 34.385 1.00 72.25 479 GLU A C 1
ATOM 3817 O O . GLU A 1 479 ? -1.692 2.234 33.871 1.00 72.25 479 GLU A O 1
ATOM 3822 N N . LEU A 1 480 ? -3.537 1.361 34.782 1.00 69.38 480 LEU A N 1
ATOM 3823 C CA . LEU A 1 480 ? -4.375 2.552 34.635 1.00 69.38 480 LEU A CA 1
ATOM 3824 C C . LEU A 1 480 ? -4.375 3.451 35.883 1.00 69.38 480 LEU A C 1
ATOM 3826 O O . LEU A 1 480 ? -4.973 4.536 35.844 1.00 69.38 480 LEU A O 1
ATOM 3830 N N . ASN A 1 481 ? -3.691 3.047 36.961 1.00 65.31 481 ASN A N 1
ATOM 3831 C CA . ASN A 1 481 ? -3.752 3.672 38.289 1.00 65.31 481 ASN A CA 1
ATOM 3832 C C . ASN A 1 481 ? -5.201 3.793 38.821 1.00 65.31 481 ASN A C 1
ATOM 3834 O O . ASN A 1 481 ? -5.577 4.849 39.339 1.00 65.31 481 ASN A O 1
ATOM 3838 N N . ILE A 1 482 ? -6.031 2.756 38.625 1.00 55.47 482 ILE A N 1
ATOM 3839 C CA . ILE A 1 482 ? -7.433 2.688 39.097 1.00 55.47 482 ILE A CA 1
ATOM 3840 C C . ILE A 1 482 ? -7.564 1.724 40.271 1.00 55.47 482 ILE A C 1
ATOM 3842 O O . ILE A 1 482 ? -6.982 0.622 40.181 1.00 55.47 482 ILE A O 1
#